Protein AF-V9G690-F1 (afdb_monomer)

Solvent-accessible surface area (backbone atoms only — not comparable to full-atom values): 21282 Å² total; per-residue (Å²): 128,79,76,73,78,71,58,70,64,73,34,73,32,79,40,90,46,87,90,52,81,93,61,78,45,61,29,63,68,53,56,45,51,53,54,49,56,53,41,72,75,41,82,72,34,39,44,33,20,41,19,31,40,76,81,37,61,56,68,65,47,48,54,55,48,40,57,51,31,55,74,73,72,39,55,68,49,74,48,58,42,72,83,31,41,42,58,43,71,58,52,50,62,77,44,36,81,24,45,50,91,50,61,64,52,33,21,40,49,85,86,66,55,72,71,74,52,37,40,94,57,37,46,62,56,48,36,56,54,49,54,57,46,44,75,72,38,40,36,37,34,36,26,36,59,57,17,66,80,44,46,76,60,89,55,68,32,39,34,39,29,39,46,47,55,63,59,37,51,56,39,29,75,71,27,45,33,36,88,65,53,59,72,33,91,50,58,56,43,31,49,24,41,27,67,15,40,44,48,55,31,52,50,50,49,50,51,51,53,47,64,69,38,28,78,48,86,79,76,42,37,32,40,28,32,34,80,42,75,86,54,30,33,35,33,38,26,32,57,48,46,53,51,40,51,56,46,46,76,49,93,76,51,53,27,45,50,72,40,65,48,98,25,17,3,47,56,55,30,64,62,52,68,45,69,82,86,50,94,33,21,20,37,40,40,38,52,38,41,89,58,24,32,31,33,40,33,41,84,92,48,71,46,61,43,53,36,48,58,43,26,66,71,31,25,54,72,69,56,32,67,73,46,26,76,74,45,50,49,56,69,91,62,73,47,68,49,78,28,46,54,93,37,43,74,79,78,93,82,85,67,61,54,49,72,52,31,36,75,66,27,57,31,80,78,59,71,85,84,84,87,79,86,87,75,83,60,94,87,67,83,82,91,82,133

Foldseek 3Di:
DPPPPFPCLAFEQEFDPPVPPDFKDKFLVVVLVVVVVLCVVDQLAFEEEAAEDPPQVVVLSVVVSCVVCVVVVFDEAEDEQLVFFDALVVVCVVCVQALDPDQAAGAADDPDAPCNRGDPCQLVVVVVVVVVVSVVTGYYYYYYHCRCVSDNDHGQAYEYEYEAPVSVLVVVVVQQAAPNNGGHPRSNSRVSCCRRPVCSHRVVVVLVVLVVFLPDPPQRYKYWHRNPVRMIMMGGSVVVLVLLVSSLQDDFWWNKDWDDDQFAAAVCCVSNVNDPPRPHTFKTWTDPQNRTWGFYDYDHDTGTGRSLVSLSSCVCSNPNDVVCVVPNSHPQDTDMDGHNHVGHDDDDDDKDDQVCCCVPHVDNHTDDDDDDPPDDDPPDDDDDD

Sequence (385 aa):
MTKANAFQTHPINHVDFSHEPVFMNKGIRSLHSLIHSIYQQDQRGLFITLDGTHGADLDGLLTKLRQQCDQDGITLTCDSTSSHVKPEAELRAEMARYLTDNRAFGYKASDVHPLQYFRQDARQALRASALAAESNGGIHVLHGPGAYMLAHREPDLAFYADYSRENQQRRHAEHMGSFGFGVSHDKVETYKNCLFLEWPVWETYRRDWLSIHGNRSDQQAYYIDLNRSHEPIWLSASCLAAVLNKAAQQPFRVKPFFAPGIWGGQYLKELCELPEAWPNCAWSFEPIAPENTLLLHVQHVTLEVPFTLLMEASPLEILGRRNVELFGHYFPIRFDYLDTIQGGNLSLQVHPLQSYAESTFNEHMTQQESYYIMRNAPGAKVYLG

pLDDT: mean 94.06, std 7.09, range [34.25, 98.69]

Mean predicted aligned error: 4.41 Å

Structure (mmCIF, N/CA/C/O backbone):
data_AF-V9G690-F1
#
_entry.id   AF-V9G690-F1
#
loop_
_atom_site.group_PDB
_atom_site.id
_atom_site.type_symbol
_atom_site.label_atom_id
_atom_site.label_alt_id
_atom_site.label_comp_id
_atom_site.label_asym_id
_atom_site.label_entity_id
_atom_site.label_seq_id
_atom_site.pdbx_PDB_ins_code
_atom_site.Cartn_x
_atom_site.Cartn_y
_atom_site.Cartn_z
_atom_site.occupancy
_atom_site.B_iso_or_equiv
_atom_site.auth_seq_id
_atom_site.auth_comp_id
_atom_site.auth_asym_id
_atom_site.auth_atom_id
_atom_site.pdbx_PDB_model_num
ATOM 1 N N . MET A 1 1 ? -13.690 -12.034 -38.153 1.00 39.88 1 MET A N 1
ATOM 2 C CA . MET A 1 1 ? -12.592 -12.093 -37.171 1.00 39.88 1 MET A CA 1
ATOM 3 C C . MET A 1 1 ? -13.179 -11.701 -35.833 1.00 39.88 1 MET A C 1
ATOM 5 O O . MET A 1 1 ? -13.570 -10.554 -35.671 1.00 39.88 1 MET A O 1
ATOM 9 N N . THR A 1 2 ? -13.352 -12.658 -34.926 1.00 34.25 2 THR A N 1
ATOM 10 C CA . THR A 1 2 ? -13.555 -12.378 -33.499 1.00 34.25 2 THR A CA 1
ATOM 11 C C . THR A 1 2 ? -12.448 -11.408 -33.091 1.00 34.25 2 THR A C 1
ATOM 13 O O . THR A 1 2 ? -11.287 -11.708 -33.376 1.00 34.25 2 THR A O 1
ATOM 16 N N . LYS A 1 3 ? -12.776 -10.229 -32.533 1.00 43.22 3 LYS A N 1
ATOM 17 C CA . LYS A 1 3 ? -11.761 -9.364 -31.907 1.00 43.22 3 LYS A CA 1
ATOM 18 C C . LYS A 1 3 ? -10.936 -10.292 -31.013 1.00 43.22 3 LYS A C 1
ATOM 20 O O . LYS A 1 3 ? -11.515 -10.931 -30.135 1.00 43.22 3 LYS A O 1
ATOM 25 N N . ALA A 1 4 ? -9.643 -10.449 -31.301 1.00 47.62 4 ALA A N 1
ATOM 26 C CA . ALA A 1 4 ? -8.736 -11.121 -30.382 1.00 47.62 4 ALA A CA 1
ATOM 27 C C . ALA A 1 4 ? -8.983 -10.496 -29.004 1.00 47.62 4 ALA A C 1
ATOM 29 O O . ALA A 1 4 ? -9.077 -9.270 -28.935 1.00 47.62 4 ALA A O 1
ATOM 30 N N . ASN A 1 5 ? -9.236 -11.336 -27.993 1.00 55.72 5 ASN A N 1
ATOM 31 C CA . ASN A 1 5 ? -9.692 -10.928 -26.662 1.00 55.72 5 ASN A CA 1
ATOM 32 C C . ASN A 1 5 ? -9.045 -9.601 -26.253 1.00 55.72 5 ASN A C 1
ATOM 34 O O . ASN A 1 5 ? -7.817 -9.515 -26.210 1.00 55.72 5 ASN A O 1
ATOM 38 N N . ALA A 1 6 ? -9.872 -8.576 -26.018 1.00 73.50 6 ALA A N 1
ATOM 39 C CA . ALA A 1 6 ? -9.402 -7.270 -25.576 1.00 73.50 6 ALA A CA 1
ATOM 40 C C . ALA A 1 6 ? -8.468 -7.455 -24.374 1.00 73.50 6 ALA A C 1
ATOM 42 O O . ALA A 1 6 ? -8.729 -8.300 -23.509 1.00 73.50 6 ALA A O 1
ATOM 43 N N . PHE A 1 7 ? -7.361 -6.713 -24.344 1.00 83.50 7 PHE A N 1
ATOM 44 C CA . PHE A 1 7 ? -6.416 -6.795 -23.241 1.00 83.50 7 PHE A CA 1
ATOM 45 C C . PHE A 1 7 ? -7.161 -6.555 -21.918 1.00 83.50 7 PHE A C 1
ATOM 47 O O . PHE A 1 7 ? -7.807 -5.526 -21.726 1.00 83.50 7 PHE A O 1
ATOM 54 N N . GLN A 1 8 ? -7.093 -7.516 -20.996 1.00 87.50 8 GLN A N 1
ATOM 55 C CA . GLN A 1 8 ? -7.787 -7.399 -19.718 1.00 87.50 8 GLN A CA 1
ATOM 56 C C . GLN A 1 8 ? -6.978 -6.527 -18.751 1.00 87.50 8 GLN A C 1
ATOM 58 O O . GLN A 1 8 ? -6.065 -7.013 -18.088 1.00 87.50 8 GLN A O 1
ATOM 63 N N . THR A 1 9 ? -7.338 -5.244 -18.667 1.00 88.56 9 THR A N 1
ATOM 64 C CA . THR A 1 9 ? -6.740 -4.252 -17.750 1.00 88.56 9 THR A CA 1
ATOM 65 C C . THR A 1 9 ? -7.122 -4.476 -16.285 1.00 88.56 9 THR A C 1
ATOM 67 O O . THR A 1 9 ? -6.427 -4.016 -15.390 1.00 88.56 9 THR A O 1
ATOM 70 N N . HIS A 1 10 ? -8.205 -5.218 -16.036 1.00 93.12 10 HIS A N 1
ATOM 71 C CA . HIS A 1 10 ? -8.698 -5.561 -14.700 1.00 93.12 10 HIS A CA 1
ATOM 72 C C . HIS A 1 10 ? -8.908 -7.082 -14.598 1.00 93.12 10 HIS A C 1
ATOM 74 O O . HIS A 1 10 ? -10.038 -7.574 -14.685 1.00 93.12 10 HIS A O 1
ATOM 80 N N . PRO A 1 11 ? -7.820 -7.868 -14.517 1.00 95.19 11 PRO A N 1
ATOM 81 C CA . PRO A 1 11 ? -7.899 -9.312 -14.367 1.00 95.19 11 PRO A CA 1
ATOM 82 C C . PRO A 1 11 ? -8.540 -9.689 -13.036 1.00 95.19 11 PRO A C 1
ATOM 84 O O . PRO A 1 11 ? -8.033 -9.326 -11.981 1.00 95.19 11 PRO A O 1
ATOM 87 N N . ILE A 1 12 ? -9.663 -10.406 -13.099 1.00 97.44 12 ILE A N 1
ATOM 88 C CA . ILE A 1 12 ? -10.395 -10.871 -11.920 1.00 97.44 12 ILE A CA 1
ATOM 89 C C . ILE A 1 12 ? -9.988 -12.308 -11.611 1.00 97.44 12 ILE A C 1
ATOM 91 O O . ILE A 1 12 ? -10.169 -13.203 -12.435 1.00 97.44 12 ILE A O 1
ATOM 95 N N . ASN A 1 13 ? -9.473 -12.526 -10.406 1.00 98.00 13 ASN A N 1
ATOM 96 C CA . ASN A 1 13 ? -9.098 -13.839 -9.901 1.00 98.00 13 ASN A CA 1
ATOM 97 C C . ASN A 1 13 ? -10.246 -14.369 -9.040 1.00 98.00 13 ASN A C 1
ATOM 99 O O . ASN A 1 13 ? -10.491 -13.861 -7.947 1.00 98.00 13 ASN A O 1
ATOM 103 N N . HIS A 1 14 ? -10.979 -15.361 -9.537 1.00 98.06 14 HIS A N 1
ATOM 104 C CA . HIS A 1 14 ? -12.082 -15.967 -8.793 1.00 98.06 14 HIS A CA 1
ATOM 105 C C . HIS A 1 14 ? -11.532 -16.922 -7.737 1.00 98.06 14 HIS A C 1
ATOM 107 O O . HIS A 1 14 ? -10.829 -17.864 -8.087 1.00 98.06 14 HIS A O 1
ATOM 113 N N . VAL A 1 15 ? -11.855 -16.694 -6.464 1.00 98.12 15 VAL A N 1
ATOM 114 C CA . VAL A 1 15 ? -11.452 -17.573 -5.361 1.00 98.12 15 VAL A CA 1
ATOM 115 C C . VAL A 1 15 ? -12.709 -18.206 -4.774 1.00 98.12 15 VAL A C 1
ATOM 117 O O . VAL A 1 15 ? -13.582 -17.516 -4.245 1.00 98.12 15 VAL A O 1
ATOM 120 N N . ASP A 1 16 ? -12.832 -19.525 -4.915 1.00 97.12 16 ASP A N 1
ATOM 121 C CA . ASP A 1 16 ? -14.068 -20.232 -4.580 1.00 97.12 16 ASP A CA 1
ATOM 122 C C . ASP A 1 16 ? -14.290 -20.312 -3.062 1.00 97.12 16 ASP A C 1
ATOM 124 O O . ASP A 1 16 ? -13.566 -20.998 -2.352 1.00 97.12 16 ASP A O 1
ATOM 128 N N . PHE A 1 17 ? -15.320 -19.640 -2.561 1.00 97.19 17 PHE A N 1
ATOM 129 C CA . PHE A 1 17 ? -15.815 -19.751 -1.183 1.00 97.19 17 PHE A CA 1
ATOM 130 C C . PHE A 1 17 ? -17.327 -20.036 -1.177 1.00 97.19 17 PHE A C 1
ATOM 132 O O . PHE A 1 17 ? -18.046 -19.621 -0.272 1.00 97.19 17 PHE A O 1
ATOM 139 N N . SER A 1 18 ? -17.831 -20.712 -2.217 1.00 92.00 18 SER A N 1
ATOM 140 C CA . SER A 1 18 ? -19.269 -20.930 -2.444 1.00 92.00 18 SER A CA 1
ATOM 141 C C . SER A 1 18 ? -19.960 -21.796 -1.384 1.00 92.00 18 SER A C 1
ATOM 143 O O . SER A 1 18 ? -21.177 -21.714 -1.227 1.00 92.00 18 SER A O 1
ATOM 145 N N . HIS A 1 19 ? -19.195 -22.599 -0.642 1.00 93.44 19 HIS A N 1
ATOM 146 C CA . HIS A 1 19 ? -19.696 -23.463 0.430 1.00 93.44 19 HIS A CA 1
ATOM 147 C C . HIS A 1 19 ? -19.546 -22.866 1.837 1.00 93.44 19 HIS A C 1
ATOM 149 O O . HIS A 1 19 ? -19.996 -23.480 2.802 1.00 93.44 19 HIS A O 1
ATOM 155 N N . GLU A 1 20 ? -18.941 -21.683 1.959 1.00 93.44 20 GLU A N 1
ATOM 156 C CA . GLU A 1 20 ? -18.718 -21.012 3.242 1.00 93.44 20 GLU A CA 1
ATOM 157 C C . GLU A 1 20 ? -19.800 -19.949 3.509 1.00 93.44 20 GLU A C 1
ATOM 159 O O . GLU A 1 20 ? -20.316 -19.344 2.560 1.00 93.44 20 GLU A O 1
ATOM 164 N N . PRO A 1 21 ? -20.140 -19.664 4.782 1.00 94.25 21 PRO A N 1
ATOM 165 C CA . PRO A 1 21 ? -21.008 -18.542 5.131 1.00 94.25 21 PRO A CA 1
ATOM 166 C C . PRO A 1 21 ? -20.498 -17.212 4.560 1.00 94.25 21 PRO A C 1
ATOM 168 O O . PRO A 1 21 ? -19.293 -17.003 4.410 1.00 94.25 21 PRO A O 1
ATOM 171 N N . VAL A 1 22 ? -21.407 -16.279 4.263 1.00 95.44 22 VAL A N 1
ATOM 172 C CA . VAL A 1 22 ? -21.021 -14.949 3.768 1.00 95.44 22 VAL A CA 1
ATOM 173 C C . VAL A 1 22 ? -20.217 -14.206 4.834 1.00 95.44 22 VAL A C 1
ATOM 175 O O . VAL A 1 22 ? -20.721 -13.964 5.928 1.00 95.44 22 VAL A O 1
ATOM 178 N N . PHE A 1 23 ? -18.981 -13.836 4.500 1.00 95.69 23 PHE A N 1
ATOM 179 C CA . PHE A 1 23 ? -18.067 -13.100 5.387 1.00 95.69 23 PHE A CA 1
ATOM 180 C C . PHE A 1 23 ? -17.518 -11.822 4.746 1.00 95.69 23 PHE A C 1
ATOM 182 O O . PHE A 1 23 ? -16.932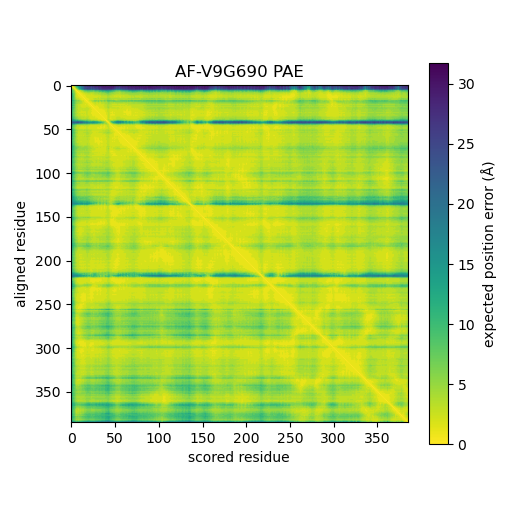 -10.982 5.429 1.00 95.69 23 PHE A O 1
ATOM 189 N N . MET A 1 24 ? -17.689 -11.673 3.432 1.00 96.69 24 MET A N 1
ATOM 190 C CA . MET A 1 24 ? -17.310 -10.463 2.723 1.00 96.69 24 MET A CA 1
ATOM 191 C C . MET A 1 24 ? -18.359 -9.378 2.931 1.00 96.69 24 MET A C 1
ATOM 193 O O . MET A 1 24 ? -19.548 -9.606 2.706 1.00 96.69 24 MET A O 1
ATOM 197 N N . ASN A 1 25 ? -17.910 -8.182 3.297 1.00 97.12 25 ASN A N 1
ATOM 198 C CA . ASN A 1 25 ? -18.775 -7.038 3.541 1.00 97.12 25 ASN A CA 1
ATOM 199 C C . ASN A 1 25 ? -18.380 -5.848 2.668 1.00 97.12 25 ASN A C 1
ATOM 201 O O . ASN A 1 25 ? -17.250 -5.736 2.188 1.00 97.12 25 ASN A O 1
ATOM 205 N N . LYS A 1 26 ? -19.344 -4.953 2.443 1.00 97.12 26 LYS A N 1
ATOM 206 C CA . LYS A 1 26 ? -19.216 -3.856 1.486 1.00 97.12 26 LYS A CA 1
ATOM 207 C C . LYS A 1 26 ? -19.938 -2.596 1.960 1.00 97.12 26 LYS A C 1
ATOM 209 O O . LYS A 1 26 ? -21.075 -2.659 2.432 1.00 97.12 26 LYS A O 1
ATOM 214 N N . GLY A 1 27 ? -19.292 -1.447 1.795 1.00 96.62 27 GLY A N 1
ATOM 215 C CA . GLY A 1 27 ? -19.831 -0.119 2.075 1.00 96.62 27 GLY A CA 1
ATOM 216 C C . GLY A 1 27 ? -19.766 0.310 3.546 1.00 96.62 27 GLY A C 1
ATOM 217 O O . GLY A 1 27 ? -19.664 -0.502 4.460 1.00 96.62 27 GLY A O 1
ATOM 218 N N . ILE A 1 28 ? -19.881 1.622 3.775 1.00 96.25 28 ILE A N 1
ATOM 219 C CA . ILE A 1 28 ? -19.832 2.217 5.124 1.00 96.25 28 ILE A CA 1
ATOM 220 C C . ILE A 1 28 ? -20.988 1.744 6.012 1.00 96.25 28 ILE A C 1
ATOM 222 O O . ILE A 1 28 ? -20.796 1.549 7.206 1.00 96.25 28 ILE A O 1
ATOM 226 N N . ARG A 1 29 ? -22.187 1.531 5.451 1.00 96.12 29 ARG A N 1
ATOM 227 C CA . ARG A 1 29 ? -23.353 1.101 6.240 1.00 96.12 29 ARG A CA 1
ATOM 228 C C . ARG A 1 29 ? -23.135 -0.252 6.911 1.00 96.12 29 ARG A C 1
ATOM 230 O O . ARG A 1 29 ? -23.469 -0.385 8.078 1.00 96.12 29 ARG A O 1
ATOM 237 N N . SER A 1 30 ? -22.553 -1.227 6.206 1.00 96.81 30 SER A N 1
ATOM 238 C CA . SER A 1 30 ? -22.269 -2.541 6.799 1.00 96.81 30 SER A CA 1
ATOM 239 C C . SER A 1 30 ? -21.211 -2.440 7.898 1.00 96.81 30 SER A C 1
ATOM 241 O O . SER A 1 30 ? -21.379 -3.037 8.958 1.00 96.81 30 SER A O 1
ATOM 243 N N . LEU A 1 31 ? -20.167 -1.631 7.682 1.00 96.50 31 LEU A N 1
ATOM 244 C CA . LEU A 1 31 ? -19.135 -1.364 8.685 1.00 96.50 31 LEU A CA 1
ATOM 245 C C . LEU A 1 31 ? -19.733 -0.720 9.945 1.00 96.50 31 LEU A C 1
ATOM 247 O O . LEU A 1 31 ? -19.451 -1.146 11.061 1.00 96.50 31 LEU A O 1
ATOM 251 N N . HIS A 1 32 ? -20.611 0.267 9.763 1.00 97.12 32 HIS A N 1
ATOM 252 C CA . HIS A 1 32 ? -21.347 0.883 10.859 1.00 97.12 32 HIS A CA 1
ATOM 253 C C . HIS A 1 32 ? -22.243 -0.125 11.587 1.00 97.12 32 HIS A C 1
ATOM 255 O O . HIS A 1 32 ? -22.237 -0.149 12.810 1.00 97.12 32 HIS A O 1
ATOM 261 N N . SER A 1 33 ? -22.963 -0.996 10.870 1.00 97.00 33 SER A N 1
ATOM 262 C CA . SER A 1 33 ? -23.797 -2.032 11.492 1.00 97.00 33 SER A CA 1
ATOM 263 C C . SER A 1 33 ? -22.993 -2.980 12.385 1.00 97.00 33 SER A C 1
ATOM 265 O O . SER A 1 33 ? -23.471 -3.320 13.466 1.00 97.00 33 SER A O 1
ATOM 267 N N . LEU A 1 34 ? -21.775 -3.365 11.981 1.00 96.00 34 LEU A N 1
ATOM 268 C CA . LEU A 1 34 ? -20.862 -4.134 12.834 1.00 96.00 34 LEU A CA 1
ATOM 269 C C . LEU A 1 34 ? -20.545 -3.359 14.117 1.00 96.00 34 LEU A C 1
ATOM 271 O O . LEU A 1 34 ? -20.812 -3.854 15.210 1.00 96.00 34 LEU A O 1
ATOM 275 N N . ILE A 1 35 ? -20.027 -2.136 13.982 1.00 95.75 35 ILE A N 1
ATOM 276 C CA . ILE A 1 35 ? -19.629 -1.289 15.115 1.00 95.75 35 ILE A CA 1
ATOM 277 C C . ILE A 1 35 ? -20.809 -1.061 16.071 1.00 95.75 35 ILE A C 1
ATOM 279 O O . ILE A 1 35 ? -20.684 -1.270 17.276 1.00 95.75 35 ILE A O 1
ATOM 283 N N . HIS A 1 36 ? -21.973 -0.706 15.525 1.00 95.12 36 HIS A N 1
ATOM 284 C CA . HIS A 1 36 ? -23.207 -0.501 16.272 1.00 95.12 36 HIS A CA 1
ATOM 285 C C . HIS A 1 36 ? -23.622 -1.771 17.025 1.00 95.12 36 HIS A C 1
ATOM 287 O O . HIS A 1 36 ? -23.968 -1.703 18.200 1.00 95.12 36 HIS A O 1
ATOM 293 N N . SER A 1 37 ? -23.556 -2.947 16.388 1.00 94.00 37 SER A N 1
ATOM 294 C CA . SER A 1 37 ? -23.940 -4.207 17.038 1.00 94.00 37 SER A CA 1
ATOM 295 C C . SER A 1 37 ? -23.085 -4.533 18.267 1.00 94.00 37 SER A C 1
ATOM 297 O O . SER A 1 37 ? -23.626 -4.995 19.270 1.00 94.00 37 SER A O 1
ATOM 299 N N . ILE A 1 38 ? -21.783 -4.239 18.214 1.00 92.75 38 ILE A N 1
ATOM 300 C CA . ILE A 1 38 ? -20.853 -4.455 19.328 1.00 92.75 38 ILE A CA 1
ATOM 301 C C . ILE A 1 38 ? -21.081 -3.406 20.417 1.00 92.75 38 ILE A C 1
ATOM 303 O O . ILE A 1 38 ? -21.186 -3.755 21.590 1.00 92.75 38 ILE A O 1
ATOM 307 N N . TYR A 1 39 ? -21.268 -2.140 20.034 1.00 92.06 39 TYR A N 1
ATOM 308 C CA . TYR A 1 39 ? -21.603 -1.070 20.975 1.00 92.06 39 TYR A CA 1
ATOM 309 C C . TYR A 1 39 ? -22.888 -1.368 21.770 1.00 92.06 39 TYR A C 1
ATOM 311 O O . TYR A 1 39 ? -22.942 -1.152 22.977 1.00 92.06 39 TYR A O 1
ATOM 319 N N . GLN A 1 40 ? -23.914 -1.936 21.126 1.00 89.62 40 GLN A N 1
ATOM 320 C CA . GLN A 1 40 ? -25.161 -2.299 21.809 1.00 89.62 40 GLN A CA 1
ATOM 321 C C . GLN A 1 40 ? -24.992 -3.428 22.839 1.00 89.62 40 GLN A C 1
ATOM 323 O O . GLN A 1 40 ? -25.747 -3.475 23.810 1.00 89.62 40 GLN A O 1
ATOM 328 N N . GLN A 1 41 ? -24.013 -4.318 22.651 1.00 87.00 41 GLN A N 1
ATOM 329 C CA . GLN A 1 41 ? -23.722 -5.412 23.584 1.00 87.00 41 GLN A CA 1
ATOM 330 C C . GLN A 1 41 ? -22.961 -4.936 24.828 1.00 87.00 41 GLN A C 1
ATOM 332 O O . GLN A 1 41 ? -23.135 -5.521 25.897 1.00 87.00 41 GLN A O 1
ATOM 337 N N . ASP A 1 42 ? -22.153 -3.877 24.708 1.00 73.38 42 ASP A N 1
ATOM 338 C CA . ASP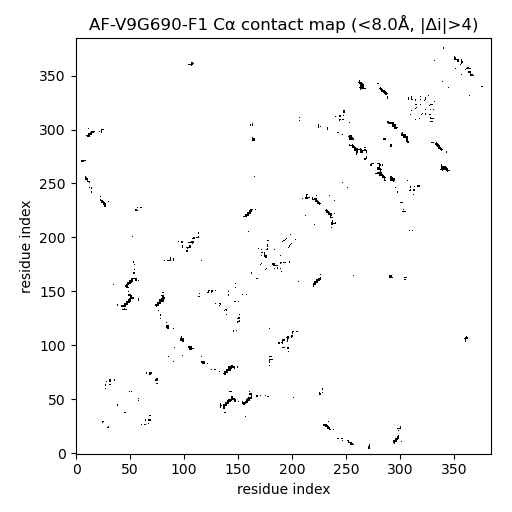 A 1 42 ? -21.325 -3.351 25.795 1.00 73.38 42 ASP A CA 1
ATOM 339 C C . ASP A 1 42 ? -21.436 -1.821 25.913 1.00 73.38 42 ASP A C 1
ATOM 341 O O . ASP A 1 42 ? -20.676 -1.050 25.330 1.00 73.38 42 ASP A O 1
ATOM 345 N N . GLN A 1 43 ? -22.392 -1.368 26.729 1.00 69.19 43 GLN A N 1
ATOM 346 C CA . GLN A 1 43 ? -22.703 0.053 26.959 1.00 69.19 43 GLN A CA 1
ATOM 347 C C . GLN A 1 43 ? -21.632 0.804 27.781 1.00 69.19 43 GLN A C 1
ATOM 349 O O . GLN A 1 43 ? -21.858 1.936 28.207 1.00 69.19 43 GLN A O 1
ATOM 354 N N . ARG A 1 44 ? -20.465 0.194 28.039 1.00 75.69 44 ARG A N 1
ATOM 355 C CA . ARG A 1 44 ? -19.335 0.812 28.763 1.00 75.69 44 ARG A CA 1
ATOM 356 C C . ARG A 1 44 ? -18.484 1.748 27.894 1.00 75.69 44 ARG A C 1
ATOM 358 O O . ARG A 1 44 ? -17.550 2.354 28.409 1.00 75.69 44 ARG A O 1
ATOM 365 N N . GLY A 1 45 ? -18.844 1.904 26.620 1.00 86.19 45 GLY A N 1
ATOM 366 C CA . GLY A 1 45 ? -18.078 2.644 25.622 1.00 86.19 45 GLY A CA 1
ATOM 367 C C . GLY A 1 45 ? -17.194 1.710 24.799 1.00 86.19 45 GLY A C 1
ATOM 368 O O . GLY A 1 45 ? -16.781 0.657 25.276 1.00 86.19 45 GLY A O 1
ATOM 369 N N . LEU A 1 46 ? -16.940 2.085 23.546 1.00 92.69 46 LEU A N 1
ATOM 370 C CA . LEU A 1 46 ? -16.226 1.259 22.576 1.00 92.69 46 LEU A CA 1
ATOM 371 C C . LEU A 1 46 ? -14.954 1.966 22.113 1.00 92.69 46 LEU A C 1
ATOM 373 O O . LEU A 1 46 ? -15.021 3.073 21.577 1.00 92.69 46 LEU A O 1
ATOM 377 N N . PHE A 1 47 ? -13.807 1.317 22.278 1.00 94.81 47 PHE A N 1
ATOM 378 C CA . PHE A 1 47 ? -12.523 1.789 21.781 1.00 94.81 47 PHE A CA 1
ATOM 379 C C . PHE A 1 47 ? -12.140 1.053 20.502 1.00 94.81 47 PHE A C 1
ATOM 381 O O . PHE A 1 47 ? -12.002 -0.171 20.472 1.00 94.81 47 PHE A O 1
ATOM 388 N N . ILE A 1 48 ? -11.939 1.822 19.439 1.00 97.12 48 ILE A N 1
ATOM 389 C CA . ILE A 1 48 ? -11.618 1.318 18.111 1.00 97.12 48 ILE A CA 1
ATOM 390 C C . ILE A 1 48 ? -10.258 1.855 17.683 1.00 97.12 48 ILE A C 1
ATOM 392 O O . ILE A 1 48 ? -9.952 3.033 17.868 1.00 97.12 48 ILE A O 1
ATOM 396 N N . THR A 1 49 ? -9.466 1.005 17.037 1.00 98.44 49 THR A N 1
ATOM 397 C CA . THR A 1 49 ? -8.313 1.461 16.249 1.00 98.44 49 THR A CA 1
ATOM 398 C C . THR A 1 49 ? -8.648 1.370 14.767 1.00 98.44 49 THR A C 1
ATOM 400 O O . THR A 1 49 ? -9.084 0.326 14.289 1.00 98.44 49 THR A O 1
ATOM 403 N N . LEU A 1 50 ? -8.471 2.474 14.044 1.00 98.62 50 LEU A N 1
ATOM 404 C CA . LEU A 1 50 ? -8.540 2.544 12.587 1.00 98.62 50 LEU A CA 1
ATOM 405 C C . LEU A 1 50 ? -7.137 2.844 12.056 1.00 98.62 50 LEU A C 1
ATOM 407 O O . LEU A 1 50 ? -6.782 3.988 11.767 1.00 98.62 50 LEU A O 1
ATOM 411 N N . ASP A 1 51 ? -6.327 1.795 11.996 1.00 98.44 51 ASP A N 1
ATOM 412 C CA . ASP A 1 51 ? -4.999 1.837 11.401 1.00 98.44 51 ASP A CA 1
ATOM 413 C C . ASP A 1 51 ? -5.098 1.860 9.874 1.00 98.44 51 ASP A C 1
ATOM 415 O O . ASP A 1 51 ? -6.163 1.637 9.287 1.00 98.44 51 ASP A O 1
ATOM 419 N N . GLY A 1 52 ? -3.979 2.100 9.207 1.00 97.00 52 GLY A N 1
ATOM 420 C CA . GLY A 1 52 ? -3.951 1.998 7.764 1.00 97.00 52 GLY A CA 1
ATOM 421 C C . GLY A 1 52 ? -2.671 2.477 7.121 1.00 97.00 52 GLY A C 1
ATOM 422 O O . GLY A 1 52 ? -1.781 3.057 7.743 1.00 97.00 52 GLY A O 1
ATOM 423 N N . THR A 1 53 ? -2.606 2.231 5.824 1.00 97.56 53 THR A N 1
ATOM 424 C CA . THR A 1 53 ? -1.523 2.700 4.971 1.00 97.56 53 THR A CA 1
ATOM 425 C C . THR A 1 53 ? -1.634 4.208 4.768 1.00 97.56 53 THR A C 1
ATOM 427 O O . THR A 1 53 ? -2.729 4.754 4.614 1.00 97.56 53 THR A O 1
ATOM 430 N N . HIS A 1 54 ? -0.496 4.905 4.750 1.00 97.06 54 HIS A N 1
ATOM 431 C CA . HIS A 1 54 ? -0.471 6.332 4.438 1.00 97.06 54 HIS A CA 1
ATOM 432 C C . HIS A 1 54 ? -1.116 6.604 3.071 1.00 97.06 54 HIS A C 1
ATOM 434 O O . HIS A 1 54 ? -0.984 5.835 2.119 1.00 97.06 54 HIS A O 1
ATOM 440 N N . GLY A 1 55 ? -1.883 7.688 2.990 1.00 95.62 55 GLY A N 1
ATOM 441 C CA . GLY A 1 55 ? -2.704 8.003 1.824 1.00 95.62 55 GLY A CA 1
ATOM 442 C C . GLY A 1 55 ? -4.063 7.297 1.761 1.00 95.62 55 GLY A C 1
ATOM 443 O O . GLY A 1 55 ? -4.873 7.682 0.924 1.00 95.62 55 GLY A O 1
ATOM 444 N N . ALA A 1 56 ? -4.382 6.347 2.642 1.00 96.75 56 ALA A N 1
ATOM 445 C CA . ALA A 1 56 ? -5.758 5.877 2.801 1.00 96.75 56 ALA A CA 1
ATOM 446 C C . ALA A 1 56 ? -6.671 7.036 3.275 1.00 96.75 56 ALA A C 1
ATOM 448 O O . ALA A 1 56 ? -6.293 7.818 4.148 1.00 96.75 56 ALA A O 1
ATOM 449 N N . ASP A 1 57 ? -7.879 7.170 2.713 1.00 96.06 57 ASP A N 1
ATOM 450 C CA . ASP A 1 57 ? -8.860 8.213 3.081 1.00 96.06 57 ASP A CA 1
ATOM 451 C C . ASP A 1 57 ? -9.572 7.923 4.419 1.00 96.06 57 ASP A C 1
ATOM 453 O O . ASP A 1 57 ? -10.788 7.708 4.469 1.00 96.06 57 ASP A O 1
ATOM 457 N N . LEU A 1 58 ? -8.806 7.862 5.511 1.00 97.31 58 LEU A N 1
ATOM 458 C CA . LEU A 1 58 ? -9.338 7.548 6.841 1.00 97.31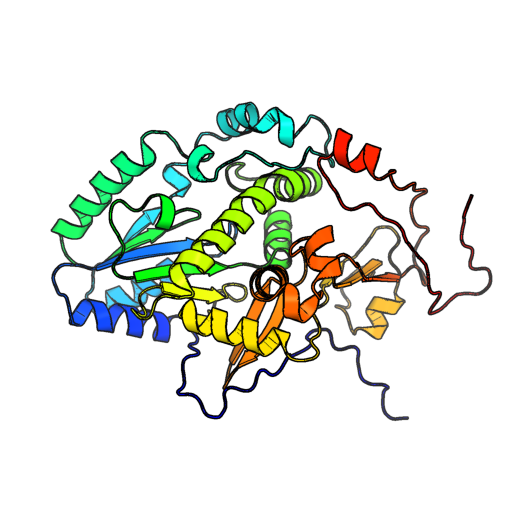 58 LEU A CA 1
ATOM 459 C C . LEU A 1 58 ? -10.274 8.647 7.350 1.00 97.31 58 LEU A C 1
ATOM 461 O O . LEU A 1 58 ? -11.323 8.341 7.912 1.00 97.31 58 LEU A O 1
ATOM 465 N N . ASP A 1 59 ? -9.945 9.914 7.094 1.00 95.50 59 ASP A N 1
ATOM 466 C CA . ASP A 1 59 ? -10.779 11.054 7.488 1.00 95.50 59 ASP A CA 1
ATOM 467 C C . ASP A 1 59 ? -12.137 11.032 6.771 1.00 95.50 59 ASP A C 1
ATOM 469 O O . ASP A 1 59 ? -13.186 11.241 7.395 1.00 95.50 59 ASP A O 1
ATOM 473 N N . GLY A 1 60 ? -12.150 10.721 5.468 1.00 96.19 60 GLY A N 1
ATOM 474 C CA . GLY A 1 60 ? -13.378 10.548 4.695 1.00 96.19 60 GLY A CA 1
ATOM 475 C C . GLY A 1 60 ? -14.222 9.366 5.178 1.00 96.19 60 GLY A C 1
ATOM 476 O O . GLY A 1 60 ? -15.450 9.480 5.259 1.00 96.19 60 GLY A O 1
ATOM 477 N N . LEU A 1 61 ? -13.590 8.247 5.549 1.00 96.94 61 LEU A N 1
ATOM 478 C CA . LEU A 1 61 ? -14.271 7.099 6.156 1.00 96.94 61 LEU A CA 1
ATOM 479 C C . LEU A 1 61 ? -14.892 7.467 7.515 1.00 96.94 61 LEU A C 1
ATOM 481 O O . LEU A 1 61 ? -16.084 7.232 7.725 1.00 96.94 61 LEU A O 1
ATOM 485 N N . LEU A 1 62 ? -14.122 8.098 8.405 1.00 97.00 62 LEU A N 1
ATOM 486 C CA . LEU A 1 62 ? -14.567 8.522 9.737 1.00 97.00 62 LEU A CA 1
ATOM 487 C C . LEU A 1 62 ? -15.683 9.554 9.689 1.00 97.00 62 LEU A C 1
ATOM 489 O O . LEU A 1 62 ? -16.627 9.466 10.467 1.00 97.00 62 LEU A O 1
ATOM 493 N N . THR A 1 63 ? -15.617 10.506 8.759 1.00 97.38 63 THR A N 1
ATOM 494 C CA . THR A 1 63 ? -16.679 11.501 8.578 1.00 97.38 63 THR A CA 1
ATOM 495 C C . THR A 1 63 ? -18.016 10.823 8.281 1.00 97.38 63 THR A C 1
ATOM 497 O O . THR A 1 63 ? -19.035 11.172 8.875 1.00 97.38 63 THR A O 1
ATOM 500 N N . LYS A 1 64 ? -18.022 9.814 7.402 1.00 96.50 64 LYS A N 1
ATOM 501 C CA . LYS A 1 64 ? -19.242 9.068 7.057 1.00 96.50 64 LYS A CA 1
ATOM 502 C C . LYS A 1 64 ? -19.697 8.149 8.190 1.00 96.50 64 LYS A C 1
ATOM 504 O O . LYS A 1 64 ? -20.898 8.015 8.397 1.00 96.50 64 LYS A O 1
ATOM 509 N N . LEU A 1 65 ? -18.767 7.534 8.924 1.00 96.44 65 LEU A N 1
ATOM 510 C CA . LEU A 1 65 ? -19.098 6.742 10.112 1.00 96.44 65 LEU A CA 1
ATOM 511 C C . LEU A 1 65 ? -19.743 7.614 11.193 1.00 96.44 65 LEU A C 1
ATOM 513 O O . LEU A 1 65 ? -20.804 7.256 11.688 1.00 96.44 65 LEU A O 1
ATOM 517 N N . ARG A 1 66 ? -19.180 8.795 11.475 1.00 97.19 66 ARG A N 1
ATOM 518 C CA . ARG A 1 66 ? -19.754 9.766 12.416 1.00 97.19 66 ARG A CA 1
ATOM 519 C C . ARG A 1 66 ? -21.176 10.159 12.022 1.00 97.19 66 ARG A C 1
ATOM 521 O O . ARG A 1 66 ? -22.060 10.098 12.859 1.00 97.19 66 ARG A O 1
ATOM 528 N N . GLN A 1 67 ? -21.421 10.447 10.742 1.00 97.12 67 GLN A N 1
ATOM 529 C CA . GLN A 1 67 ? -22.774 10.744 10.249 1.00 97.12 67 GLN A CA 1
ATOM 530 C C . GLN A 1 67 ? -23.779 9.610 10.499 1.00 97.12 67 GLN A C 1
ATOM 532 O O . GLN A 1 67 ? -24.959 9.886 10.691 1.00 97.12 67 GLN A O 1
ATOM 537 N N . GLN A 1 68 ? -23.349 8.345 10.449 1.00 96.69 68 GLN A N 1
ATOM 538 C CA . GLN A 1 68 ? -24.212 7.209 10.783 1.00 96.69 68 GLN A CA 1
ATOM 539 C C . GLN A 1 68 ? -24.418 7.086 12.300 1.00 96.69 68 GLN A C 1
ATOM 541 O O . GLN A 1 68 ? -25.550 6.905 12.736 1.00 96.69 68 GLN A O 1
ATOM 546 N N . CYS A 1 69 ? -23.368 7.271 13.104 1.00 95.69 69 CYS A N 1
ATOM 547 C CA . CYS A 1 69 ? -23.477 7.245 14.563 1.00 95.69 69 CYS A CA 1
ATOM 548 C C . CYS A 1 69 ? -24.378 8.370 15.098 1.00 95.69 69 CYS A C 1
ATOM 550 O O . CYS A 1 69 ? -25.207 8.122 15.968 1.00 95.69 69 CYS A O 1
ATOM 552 N N . ASP A 1 70 ? -24.289 9.575 14.525 1.00 96.00 70 ASP A N 1
ATOM 553 C CA . ASP A 1 70 ? -25.137 10.718 14.882 1.00 96.00 70 ASP A CA 1
ATOM 554 C C . ASP A 1 70 ? -26.630 10.421 14.633 1.00 96.00 70 ASP A C 1
ATOM 556 O O . ASP A 1 70 ? -27.486 10.855 15.403 1.00 96.00 70 ASP A O 1
ATOM 560 N N . GLN A 1 71 ? -26.955 9.658 13.578 1.00 95.81 71 GLN A N 1
ATOM 561 C CA . GLN A 1 71 ? -28.331 9.231 13.275 1.00 95.81 71 GLN A CA 1
ATOM 562 C C . GLN A 1 71 ? -28.879 8.252 14.320 1.00 95.81 71 GLN A C 1
ATOM 564 O O . GLN A 1 71 ? -30.071 8.297 14.625 1.00 95.81 71 GLN A O 1
ATOM 569 N N . ASP A 1 72 ? -28.004 7.431 14.897 1.00 93.94 72 ASP A N 1
ATOM 570 C CA . ASP A 1 72 ? -28.336 6.458 15.940 1.00 93.94 72 ASP A CA 1
ATOM 571 C C . ASP A 1 72 ? -28.193 7.040 17.363 1.00 93.94 72 ASP A C 1
ATOM 573 O O . ASP A 1 72 ? -28.411 6.341 18.352 1.00 93.94 72 ASP A O 1
ATOM 577 N N . GLY A 1 73 ? -27.849 8.330 17.489 1.00 93.38 73 GLY A N 1
ATOM 578 C CA . GLY A 1 73 ? -27.666 9.005 18.777 1.00 93.38 73 GLY A CA 1
ATOM 579 C C . GLY A 1 73 ? -26.407 8.574 19.537 1.00 93.38 73 GLY A C 1
ATOM 580 O O . GLY A 1 73 ? -26.355 8.716 20.759 1.00 93.38 73 GLY A O 1
ATOM 581 N N . ILE A 1 74 ? -25.401 8.044 18.837 1.00 93.00 74 ILE A N 1
ATOM 582 C CA . ILE A 1 74 ? -24.139 7.572 19.413 1.00 93.00 74 ILE A CA 1
ATOM 583 C C . ILE A 1 74 ? -23.051 8.617 19.184 1.00 93.00 74 ILE A C 1
ATOM 585 O O . ILE A 1 74 ? -22.684 8.921 18.052 1.00 93.00 74 ILE A O 1
ATOM 589 N N . THR A 1 75 ? -22.469 9.121 20.269 1.00 94.06 75 THR A N 1
ATOM 590 C CA . THR A 1 75 ? -21.325 10.033 20.192 1.00 94.06 75 THR A CA 1
ATOM 591 C C . THR A 1 75 ? -20.091 9.298 19.668 1.00 94.06 75 THR A C 1
ATOM 593 O O . THR A 1 75 ? -19.630 8.347 20.301 1.00 94.06 75 THR A O 1
ATOM 596 N N . LEU A 1 76 ? -19.520 9.767 18.552 1.00 95.38 76 LEU A N 1
ATOM 597 C CA . LEU A 1 76 ? -18.237 9.294 18.022 1.00 95.38 76 LEU A CA 1
ATOM 598 C C . LEU A 1 76 ? -17.162 10.379 18.152 1.00 95.38 76 LEU A C 1
ATOM 600 O O . LEU A 1 76 ? -17.186 11.399 17.454 1.00 95.38 76 LEU A O 1
ATOM 604 N N . THR A 1 77 ? -16.176 10.117 19.006 1.00 95.50 77 THR A N 1
ATOM 605 C CA . THR A 1 77 ? -14.960 10.929 19.165 1.00 95.50 77 THR A CA 1
ATOM 606 C C . THR A 1 77 ? -13.771 10.251 18.493 1.00 95.50 77 THR A C 1
ATOM 608 O O . THR A 1 77 ? -13.785 9.039 18.272 1.00 95.50 77 THR A O 1
ATOM 611 N N . CYS A 1 78 ? -12.739 11.015 18.141 1.00 96.38 78 CYS A N 1
ATOM 612 C CA . CYS A 1 78 ? -11.545 10.441 17.536 1.00 96.38 78 CYS A CA 1
ATOM 613 C C . CYS A 1 78 ? -10.276 11.241 17.833 1.00 96.38 78 CYS A C 1
ATOM 615 O O . CYS A 1 78 ? -10.339 12.462 17.966 1.00 96.38 78 CYS A O 1
ATOM 617 N N . ASP A 1 79 ? -9.144 10.541 17.856 1.00 96.94 79 ASP A N 1
ATOM 618 C CA . ASP A 1 79 ? -7.794 11.106 17.895 1.00 96.94 79 ASP A CA 1
ATOM 619 C C . ASP A 1 79 ? -6.989 10.620 16.690 1.00 96.94 79 ASP A C 1
ATOM 621 O O . ASP A 1 79 ? -7.083 9.454 16.300 1.00 96.94 79 ASP A O 1
ATOM 625 N N . SER A 1 80 ? -6.162 11.501 16.124 1.00 97.25 80 SER A N 1
ATOM 626 C CA . SER A 1 80 ? -5.302 11.174 14.985 1.00 97.25 80 SER A CA 1
ATOM 627 C C . SER A 1 80 ? -3.865 10.905 15.427 1.00 97.25 80 SER A C 1
ATOM 629 O O . SER A 1 80 ? -3.251 11.727 16.114 1.00 97.25 80 SER A O 1
ATOM 631 N N . THR A 1 81 ? -3.263 9.814 14.947 1.00 98.00 81 THR A N 1
ATOM 632 C CA . THR A 1 81 ? -1.831 9.547 15.157 1.00 98.00 81 THR A CA 1
ATOM 633 C C . THR A 1 81 ? -0.945 10.605 14.496 1.00 98.00 81 THR A C 1
ATOM 635 O O . THR A 1 81 ? 0.156 10.869 14.984 1.00 98.00 81 THR A O 1
ATOM 638 N N . SER A 1 82 ? -1.428 11.280 13.443 1.00 95.62 82 SER A N 1
ATOM 639 C CA . SER A 1 82 ? -0.672 12.320 12.731 1.00 95.62 82 SER A CA 1
ATOM 640 C C . SER A 1 82 ? -0.299 13.509 13.624 1.00 95.62 82 SER A C 1
ATOM 642 O O . SER A 1 82 ? 0.773 14.086 13.457 1.00 95.62 82 SER A O 1
ATOM 644 N N . SER A 1 83 ? -1.113 13.826 14.638 1.00 96.12 83 SER A N 1
ATOM 645 C CA . SER A 1 83 ? -0.837 14.889 15.620 1.00 96.12 83 SER A CA 1
ATOM 646 C C . SER A 1 83 ? 0.333 14.570 16.567 1.00 96.12 83 SER A C 1
ATOM 648 O O . SER A 1 83 ? 0.820 15.448 17.292 1.00 96.12 83 SER A O 1
ATOM 650 N N . HIS A 1 84 ? 0.800 13.321 16.554 1.00 97.69 84 HIS A N 1
ATOM 651 C CA . HIS A 1 84 ? 1.886 12.810 17.388 1.00 97.69 84 HIS A CA 1
ATOM 652 C C . HIS A 1 84 ? 3.129 12.404 16.589 1.00 97.69 84 HIS A C 1
ATOM 654 O O . HIS A 1 84 ? 4.109 11.952 17.184 1.00 97.69 84 HIS A O 1
ATOM 660 N N . VAL A 1 85 ? 3.113 12.573 15.265 1.00 98.25 85 VAL A N 1
ATOM 661 C CA . VAL A 1 85 ? 4.297 12.396 14.417 1.00 98.25 85 VAL A CA 1
ATOM 662 C C . VAL A 1 85 ? 5.325 13.476 14.769 1.00 98.25 85 VAL A C 1
ATOM 664 O O . VAL A 1 85 ? 4.971 14.610 15.114 1.00 98.25 85 VAL A O 1
ATOM 667 N N . LYS A 1 86 ? 6.610 13.117 14.751 1.00 98.50 86 LYS A N 1
ATOM 668 C CA . LYS A 1 86 ? 7.703 14.073 14.963 1.00 98.50 86 LYS A CA 1
ATOM 669 C C . LYS A 1 86 ? 7.695 15.154 13.874 1.00 98.50 86 LYS A C 1
ATOM 671 O O . LYS A 1 86 ? 7.246 14.895 12.758 1.00 98.50 86 LYS A O 1
ATOM 676 N N . PRO A 1 87 ? 8.221 16.357 14.154 1.00 97.88 87 PRO A N 1
ATOM 677 C CA . PRO A 1 87 ? 8.422 17.362 13.119 1.00 97.88 87 PRO A CA 1
ATOM 678 C C . PRO A 1 87 ? 9.239 16.807 11.943 1.00 97.88 87 PRO A C 1
ATOM 680 O O . PRO A 1 87 ? 10.226 16.101 12.147 1.00 97.88 87 PRO A O 1
ATOM 683 N N . GLU A 1 88 ? 8.876 17.182 10.714 1.00 97.19 88 GLU A N 1
ATOM 684 C CA . GLU A 1 88 ? 9.544 16.707 9.491 1.00 97.19 88 GLU A CA 1
ATOM 685 C C . GLU A 1 88 ? 11.069 16.893 9.539 1.00 97.19 88 GLU A C 1
ATOM 687 O O . GLU A 1 88 ? 11.814 15.995 9.155 1.00 97.19 88 GLU A O 1
ATOM 692 N N . ALA A 1 89 ? 11.549 18.033 10.046 1.00 97.31 89 ALA A N 1
ATOM 693 C CA . ALA A 1 89 ? 12.980 18.316 10.153 1.00 97.31 89 ALA A CA 1
ATOM 694 C C . ALA A 1 89 ? 13.722 17.316 11.060 1.00 97.31 89 ALA A C 1
ATOM 696 O O . ALA A 1 89 ? 14.851 16.935 10.755 1.00 97.31 89 ALA A O 1
ATOM 697 N N . GLU A 1 90 ? 13.085 16.870 12.146 1.00 98.25 90 GLU A N 1
ATOM 698 C CA . GLU A 1 90 ? 13.637 15.861 13.054 1.00 98.25 90 GLU A CA 1
ATOM 699 C C . GLU A 1 90 ? 13.683 14.495 12.363 1.00 98.25 90 GLU A C 1
ATOM 701 O O . GLU A 1 90 ? 14.735 13.861 12.329 1.00 98.25 90 GLU A O 1
ATOM 706 N N . LEU A 1 91 ? 12.588 14.086 11.709 1.00 98.00 91 LEU A N 1
ATOM 707 C CA . LEU A 1 91 ? 12.545 12.829 10.957 1.00 98.00 91 LEU A CA 1
ATOM 708 C C . LEU A 1 91 ? 13.570 12.799 9.823 1.00 98.00 91 LEU A C 1
ATOM 710 O O . LEU A 1 91 ? 14.266 11.804 9.649 1.00 98.00 91 LEU A O 1
ATOM 714 N N . ARG A 1 92 ? 13.713 13.886 9.059 1.00 96.75 92 ARG A N 1
ATOM 715 C CA . ARG A 1 92 ? 14.721 13.969 7.993 1.00 96.75 92 ARG A CA 1
ATOM 716 C C . ARG A 1 92 ? 16.140 13.864 8.540 1.00 96.75 92 ARG A C 1
ATOM 718 O O . ARG A 1 92 ? 16.966 13.218 7.904 1.00 96.75 92 ARG A O 1
ATOM 725 N N . ALA A 1 93 ? 16.419 14.462 9.698 1.00 97.75 93 ALA A N 1
ATOM 726 C CA . ALA A 1 93 ? 17.724 14.352 10.342 1.00 97.75 93 ALA A CA 1
ATOM 727 C C . ALA A 1 93 ? 18.001 12.918 10.826 1.00 97.75 93 ALA A C 1
ATOM 729 O O . ALA A 1 93 ? 19.073 12.379 10.555 1.00 97.75 93 ALA A O 1
ATOM 730 N N . GLU A 1 94 ? 17.032 12.274 11.482 1.00 97.69 94 GLU A N 1
ATOM 731 C CA . GLU A 1 94 ? 17.160 10.891 11.967 1.00 97.69 94 GLU A CA 1
ATOM 732 C C . GLU A 1 94 ? 17.290 9.873 10.824 1.00 97.69 94 GLU A C 1
ATOM 734 O O . GLU A 1 94 ? 18.068 8.921 10.908 1.00 97.69 94 GLU A O 1
ATOM 739 N N . MET A 1 95 ? 16.559 10.094 9.730 1.00 97.62 95 MET A N 1
ATOM 740 C CA . MET A 1 95 ? 16.485 9.185 8.584 1.00 97.62 95 MET A CA 1
ATOM 741 C C . MET A 1 95 ? 17.447 9.570 7.450 1.00 97.62 95 MET A C 1
ATOM 743 O O . MET A 1 95 ? 17.407 8.966 6.376 1.00 97.62 95 MET A O 1
ATOM 747 N N . ALA A 1 96 ? 18.337 10.547 7.669 1.00 97.12 96 ALA A N 1
ATOM 748 C CA . ALA A 1 96 ? 19.200 11.128 6.635 1.00 97.12 96 ALA A CA 1
ATOM 749 C C . ALA A 1 96 ? 20.020 10.079 5.865 1.00 97.12 96 ALA A C 1
ATOM 751 O O . ALA A 1 96 ? 20.172 10.186 4.648 1.00 97.12 96 ALA A O 1
ATOM 752 N N . ARG A 1 97 ? 20.489 9.026 6.553 1.00 96.25 97 ARG A N 1
ATOM 753 C CA . ARG A 1 97 ? 21.247 7.921 5.935 1.00 96.25 97 ARG A CA 1
ATOM 754 C C . ARG A 1 97 ? 20.462 7.141 4.875 1.00 96.25 97 ARG A C 1
ATOM 756 O O . ARG A 1 97 ? 21.077 6.557 3.994 1.00 96.25 97 ARG A O 1
ATOM 763 N N . TYR A 1 98 ? 19.132 7.134 4.958 1.00 97.75 98 TYR A N 1
ATOM 764 C CA . TYR A 1 98 ? 18.247 6.425 4.031 1.00 97.75 98 TYR A CA 1
ATOM 765 C C . TYR A 1 98 ? 17.765 7.318 2.894 1.00 97.75 98 TYR A C 1
ATOM 767 O O . TYR A 1 98 ? 17.645 6.870 1.757 1.00 97.75 98 TYR A O 1
ATOM 775 N N . LEU A 1 99 ? 17.531 8.597 3.189 1.00 96.12 99 LEU A N 1
ATOM 776 C CA . LEU A 1 99 ? 17.072 9.570 2.200 1.00 96.12 99 LEU A CA 1
ATOM 777 C C . LEU A 1 99 ? 18.193 9.988 1.246 1.00 96.12 99 LEU A C 1
ATOM 779 O O . LEU A 1 99 ? 17.936 10.151 0.054 1.00 96.12 99 LEU A O 1
ATOM 783 N N . THR A 1 100 ? 19.420 10.122 1.763 1.00 95.69 100 THR A N 1
ATOM 784 C CA . THR A 1 100 ? 20.598 10.652 1.054 1.00 95.69 100 THR A CA 1
ATOM 785 C C . THR A 1 100 ? 20.370 12.052 0.455 1.00 95.69 100 THR A C 1
ATOM 787 O O . THR A 1 100 ? 19.288 12.633 0.563 1.00 95.69 100 THR A O 1
ATOM 790 N N . ASP A 1 101 ? 21.400 12.629 -0.162 1.00 93.56 101 ASP A N 1
ATOM 791 C CA . ASP A 1 101 ? 21.327 13.898 -0.897 1.00 93.56 101 ASP A CA 1
ATOM 792 C C . ASP A 1 101 ? 20.900 13.720 -2.366 1.00 93.56 101 ASP A C 1
ATOM 794 O O . ASP A 1 101 ? 20.592 14.695 -3.057 1.00 93.56 101 ASP A O 1
ATOM 798 N N . ASN A 1 102 ? 20.840 12.479 -2.859 1.00 95.94 102 ASN A N 1
ATOM 799 C CA . ASN A 1 102 ? 20.420 12.195 -4.219 1.00 95.94 102 ASN A CA 1
ATOM 800 C C . ASN A 1 102 ? 18.899 12.357 -4.361 1.00 95.94 102 ASN A C 1
ATOM 802 O O . ASN A 1 102 ? 18.110 11.912 -3.527 1.00 95.94 102 ASN A O 1
ATOM 806 N N . ARG A 1 103 ? 18.461 12.977 -5.459 1.00 95.31 103 ARG A N 1
ATOM 807 C CA . ARG A 1 103 ? 17.037 13.223 -5.728 1.00 95.31 103 ARG A CA 1
ATOM 808 C C . ARG A 1 103 ? 16.223 11.938 -5.930 1.00 95.31 103 ARG A C 1
ATOM 810 O O . ARG A 1 103 ? 15.058 11.908 -5.555 1.00 95.31 103 ARG A O 1
ATOM 817 N N . ALA A 1 104 ? 16.809 10.903 -6.532 1.00 95.12 104 ALA A N 1
ATOM 818 C CA . ALA A 1 104 ? 16.101 9.694 -6.968 1.00 95.12 104 ALA A CA 1
ATOM 819 C C . ALA A 1 104 ? 16.512 8.418 -6.217 1.00 95.12 104 ALA A C 1
ATOM 821 O O . ALA A 1 104 ? 15.731 7.471 -6.163 1.00 95.12 104 ALA A O 1
ATOM 822 N N . PHE A 1 105 ? 17.714 8.384 -5.641 1.00 95.88 105 PHE A N 1
ATOM 823 C CA . PHE A 1 105 ? 18.257 7.196 -4.984 1.00 95.88 105 PHE A CA 1
ATOM 824 C C . PHE A 1 105 ? 18.425 7.408 -3.488 1.00 95.88 105 PHE A C 1
ATOM 826 O O . PHE A 1 105 ? 18.813 8.486 -3.059 1.00 95.88 105 PHE A O 1
ATOM 833 N N . GLY A 1 106 ? 18.135 6.371 -2.712 1.00 96.94 106 GLY A N 1
ATOM 834 C CA . GLY A 1 106 ? 18.361 6.316 -1.276 1.00 96.94 106 GLY A CA 1
ATOM 835 C C . GLY A 1 106 ? 19.094 5.036 -0.888 1.00 96.94 106 GLY A C 1
ATOM 836 O O . GLY A 1 106 ? 19.576 4.294 -1.742 1.00 96.94 106 GLY A O 1
ATOM 837 N N . TYR A 1 107 ? 19.141 4.757 0.407 1.00 97.81 107 TYR A N 1
ATOM 838 C CA . TYR A 1 107 ? 19.582 3.476 0.954 1.00 97.81 107 TYR A CA 1
ATOM 839 C C . TYR A 1 107 ? 18.371 2.816 1.609 1.00 97.81 107 TYR A C 1
ATOM 841 O O . TYR A 1 107 ? 17.665 3.476 2.368 1.00 97.81 107 TYR A O 1
ATOM 849 N N . LYS A 1 108 ? 18.064 1.553 1.298 1.00 97.62 108 LYS A N 1
ATOM 850 C CA . LYS A 1 108 ? 16.828 0.920 1.779 1.00 97.62 108 LYS A CA 1
ATOM 851 C C . LYS A 1 108 ? 16.897 0.726 3.292 1.00 97.62 108 LYS A C 1
ATOM 853 O O . LYS A 1 108 ? 17.864 0.167 3.808 1.00 97.62 108 LYS A O 1
ATOM 858 N N . ALA A 1 109 ? 15.874 1.187 3.999 1.00 97.81 109 ALA A N 1
ATOM 859 C CA . ALA A 1 109 ? 15.775 1.084 5.443 1.00 97.81 109 ALA A CA 1
ATOM 860 C C . ALA A 1 109 ? 15.681 -0.380 5.884 1.00 97.81 109 ALA A C 1
ATOM 862 O O . ALA A 1 109 ? 14.886 -1.152 5.350 1.00 97.81 109 ALA A O 1
ATOM 863 N N . SER A 1 110 ? 16.494 -0.748 6.875 1.00 94.62 110 SER A N 1
ATOM 864 C CA . SER A 1 110 ? 16.556 -2.115 7.415 1.00 94.62 110 SER A CA 1
ATOM 865 C C . SER A 1 110 ? 16.441 -2.194 8.938 1.00 94.62 110 SER A C 1
ATOM 867 O O . SER A 1 110 ? 16.230 -3.277 9.471 1.00 94.62 110 SER A O 1
ATOM 869 N N . ASP A 1 111 ? 16.592 -1.075 9.646 1.00 95.88 111 ASP A N 1
ATOM 870 C CA . ASP A 1 111 ? 16.563 -1.006 11.117 1.00 95.88 111 ASP A CA 1
ATOM 871 C C . ASP A 1 111 ? 15.658 0.130 11.642 1.00 95.88 111 ASP A C 1
ATOM 873 O O . ASP A 1 111 ? 15.751 0.531 12.804 1.00 95.88 111 ASP A O 1
ATOM 877 N N . VAL A 1 112 ? 14.805 0.675 10.769 1.00 97.56 112 VAL A N 1
ATOM 878 C CA . VAL A 1 112 ? 13.851 1.724 11.130 1.00 97.56 112 VAL A CA 1
ATOM 879 C C . VAL A 1 112 ? 12.572 1.071 11.622 1.00 97.56 112 VAL A C 1
ATOM 881 O O . VAL A 1 112 ? 11.978 0.236 10.939 1.00 97.56 112 VAL A O 1
ATOM 884 N N . HIS A 1 113 ? 12.128 1.472 12.807 1.00 96.38 113 HIS A N 1
ATOM 885 C CA . HIS A 1 113 ? 10.890 0.977 13.397 1.00 96.38 113 HIS A CA 1
ATOM 886 C C . HIS A 1 113 ? 9.778 2.024 13.273 1.00 96.38 113 HIS A C 1
ATOM 888 O O . HIS A 1 113 ? 10.052 3.205 13.495 1.00 96.38 113 HIS A O 1
ATOM 894 N N . PRO A 1 114 ? 8.511 1.631 13.032 1.00 97.56 114 PRO A N 1
ATOM 895 C CA . PRO A 1 114 ? 7.399 2.580 12.907 1.00 97.56 114 PRO A CA 1
ATOM 896 C C . PRO A 1 114 ? 7.275 3.538 14.100 1.00 97.56 114 PRO A C 1
ATOM 898 O O . PRO A 1 114 ? 6.960 4.711 13.933 1.00 97.56 114 PRO A O 1
ATOM 901 N N . LEU A 1 115 ? 7.597 3.074 15.315 1.00 97.19 115 LEU A N 1
ATOM 902 C CA . LEU A 1 115 ? 7.552 3.898 16.526 1.00 97.19 115 LEU A CA 1
ATOM 903 C C . LEU A 1 115 ? 8.505 5.107 16.477 1.00 97.19 115 LEU A C 1
ATOM 905 O O . LEU A 1 115 ? 8.227 6.113 17.124 1.00 97.19 115 LEU A O 1
ATOM 909 N N . GLN A 1 116 ? 9.591 5.046 15.697 1.00 97.69 116 GLN A N 1
ATOM 910 C CA . GLN A 1 116 ? 10.537 6.159 15.543 1.00 97.69 116 GLN A CA 1
ATOM 911 C C . GLN A 1 116 ? 9.920 7.373 14.837 1.00 97.69 116 GLN A C 1
ATOM 913 O O . GLN A 1 116 ? 10.430 8.478 15.004 1.00 97.69 116 GLN A O 1
ATOM 918 N N . TYR A 1 117 ? 8.809 7.200 14.109 1.00 98.50 117 TYR A N 1
ATOM 919 C CA . TYR A 1 117 ? 8.094 8.306 13.467 1.00 98.50 117 TYR A CA 1
ATOM 920 C C . TYR A 1 117 ? 7.364 9.212 14.466 1.00 98.50 117 TYR A C 1
ATOM 922 O O . TYR A 1 117 ? 7.028 10.348 14.135 1.00 98.50 117 TYR A O 1
ATOM 930 N N . PHE A 1 118 ? 7.107 8.735 15.686 1.00 98.56 118 PHE A N 1
ATOM 931 C CA . PHE A 1 118 ? 6.282 9.432 16.669 1.00 98.56 118 PHE A CA 1
ATOM 932 C C . PHE A 1 118 ? 7.112 10.037 17.794 1.00 98.56 118 PHE A C 1
ATOM 934 O O . PHE A 1 118 ? 8.194 9.557 18.141 1.00 98.56 118 PHE A O 1
ATOM 941 N N . ARG A 1 119 ? 6.584 11.107 18.395 1.00 98.19 119 ARG A N 1
ATOM 942 C CA . ARG A 1 119 ? 7.165 11.702 19.601 1.00 98.19 119 ARG A CA 1
ATOM 943 C C . ARG A 1 119 ? 7.155 10.692 20.750 1.00 98.19 119 ARG A C 1
ATOM 945 O O . ARG A 1 119 ? 6.251 9.865 20.861 1.00 98.19 119 ARG A O 1
ATOM 952 N N . GLN A 1 120 ? 8.133 10.794 21.649 1.00 95.88 120 GLN A N 1
ATOM 953 C CA . GLN A 1 120 ? 8.277 9.863 22.778 1.00 95.88 120 GLN A CA 1
ATOM 954 C C . GLN A 1 120 ? 7.055 9.853 23.716 1.00 95.88 120 GLN A C 1
ATOM 956 O O . GLN A 1 120 ? 6.752 8.826 24.321 1.00 95.88 120 GLN A O 1
ATOM 961 N N . ASP A 1 121 ? 6.330 10.971 23.808 1.00 96.50 121 ASP A N 1
ATOM 962 C CA . ASP A 1 121 ? 5.139 11.141 24.644 1.00 96.50 121 ASP A CA 1
ATOM 963 C C . ASP A 1 121 ? 3.833 10.669 23.977 1.00 96.50 121 ASP A C 1
ATOM 965 O O . ASP A 1 121 ? 2.786 10.676 24.625 1.00 96.50 121 ASP A O 1
ATOM 969 N N . ALA A 1 122 ? 3.868 10.227 22.711 1.00 97.12 122 ALA A N 1
ATOM 970 C CA . ALA A 1 122 ? 2.678 9.935 21.905 1.00 97.12 122 ALA A CA 1
ATOM 971 C C . ALA A 1 122 ? 1.684 8.992 22.603 1.00 97.12 122 ALA A C 1
ATOM 973 O O . ALA A 1 122 ? 0.509 9.324 22.747 1.00 97.12 122 ALA A O 1
ATOM 974 N N . ARG A 1 123 ? 2.158 7.846 23.110 1.00 96.06 123 ARG A N 1
ATOM 975 C CA . ARG A 1 123 ? 1.308 6.868 23.817 1.00 96.06 123 ARG A CA 1
ATOM 976 C C . ARG A 1 123 ? 0.695 7.434 25.097 1.00 96.06 123 ARG A C 1
ATOM 978 O O . ARG A 1 123 ? -0.448 7.123 25.421 1.00 96.06 123 ARG A O 1
ATOM 985 N N . GLN A 1 124 ? 1.446 8.249 25.838 1.00 94.88 124 GLN A N 1
ATOM 986 C CA . GLN A 1 124 ? 0.955 8.857 27.075 1.00 94.88 124 GLN A CA 1
ATOM 987 C C . GLN A 1 124 ? -0.126 9.902 26.780 1.00 94.88 124 GLN A C 1
ATOM 989 O O . GLN A 1 124 ? -1.158 9.912 27.450 1.00 94.88 124 GLN A O 1
ATOM 994 N N . ALA A 1 125 ? 0.096 10.745 25.771 1.00 94.56 125 ALA A N 1
ATOM 995 C CA . ALA A 1 125 ? -0.857 11.767 25.356 1.00 94.56 125 ALA A CA 1
ATOM 996 C C . ALA A 1 125 ? -2.164 11.147 24.829 1.00 94.56 125 ALA A C 1
ATOM 998 O O . ALA A 1 125 ? -3.244 11.521 25.284 1.00 94.56 125 ALA A O 1
ATOM 999 N N . LEU A 1 126 ? -2.066 10.134 23.960 1.00 95.38 126 LEU A N 1
ATOM 1000 C CA . LEU A 1 126 ? -3.224 9.404 23.428 1.00 95.38 126 LEU A CA 1
ATOM 1001 C C . LEU A 1 126 ? -4.001 8.667 24.523 1.00 95.38 126 LEU A C 1
ATOM 1003 O O . LEU A 1 126 ? -5.227 8.684 24.527 1.00 95.38 126 LEU A O 1
ATOM 1007 N N . ARG A 1 127 ? -3.309 8.075 25.505 1.00 93.44 127 ARG A N 1
ATOM 1008 C CA . ARG A 1 127 ? -3.964 7.451 26.664 1.00 93.44 127 ARG A CA 1
ATOM 1009 C C . ARG A 1 127 ? -4.806 8.450 27.457 1.00 93.44 127 ARG A C 1
ATOM 1011 O O . ARG A 1 127 ? -5.901 8.102 27.883 1.00 93.44 127 ARG A O 1
ATOM 1018 N N . ALA A 1 128 ? -4.297 9.658 27.695 1.00 89.06 128 ALA A N 1
ATOM 1019 C CA . ALA A 1 128 ? -5.030 10.669 28.454 1.00 89.06 128 ALA A CA 1
ATOM 1020 C C . ALA A 1 128 ? -6.317 11.100 27.731 1.00 89.06 128 ALA A C 1
ATOM 1022 O O . ALA A 1 128 ? -7.364 11.202 28.369 1.00 89.06 128 ALA A O 1
ATOM 1023 N N . SER A 1 129 ? -6.242 11.293 26.409 1.00 86.56 129 SER A N 1
ATOM 1024 C CA . SER A 1 129 ? -7.402 11.636 25.577 1.00 86.56 129 SER A CA 1
ATOM 1025 C C . SER A 1 129 ? -8.429 10.500 25.521 1.00 86.56 129 SER A C 1
ATOM 1027 O O . SER A 1 129 ? -9.610 10.716 25.799 1.00 86.56 129 SER A O 1
ATOM 1029 N N . ALA A 1 130 ? -7.972 9.265 25.293 1.00 87.69 130 ALA A N 1
ATOM 1030 C CA . ALA A 1 130 ? -8.844 8.097 25.221 1.00 87.69 130 ALA A CA 1
ATOM 1031 C C . ALA A 1 130 ? -9.595 7.841 26.536 1.00 87.69 130 ALA A C 1
ATOM 1033 O O . ALA A 1 130 ? -10.805 7.647 26.513 1.00 87.69 130 ALA A O 1
ATOM 1034 N N . LEU A 1 131 ? -8.923 7.925 27.692 1.00 87.69 131 LEU A N 1
ATOM 1035 C CA . LEU A 1 131 ? -9.581 7.762 28.997 1.00 87.69 131 LEU A CA 1
ATOM 1036 C C . LEU A 1 131 ? -10.640 8.843 29.258 1.00 87.69 131 LEU A C 1
ATOM 1038 O O . LEU A 1 131 ? -11.675 8.563 29.864 1.00 87.69 131 LEU A O 1
ATOM 1042 N N . ALA A 1 132 ? -10.401 10.076 28.802 1.00 84.00 132 ALA A N 1
ATOM 1043 C CA . ALA A 1 132 ? -11.393 11.141 28.897 1.00 84.00 132 ALA A CA 1
ATOM 1044 C C . ALA A 1 132 ? -12.607 10.855 27.996 1.00 84.00 132 ALA A C 1
ATOM 1046 O O . ALA A 1 132 ? -13.745 11.025 28.436 1.00 84.00 132 ALA A O 1
ATOM 1047 N N . ALA A 1 133 ? -12.382 10.372 26.771 1.00 83.56 133 ALA A N 1
ATOM 1048 C CA . ALA A 1 133 ? -13.448 9.987 25.851 1.00 83.56 133 ALA A CA 1
ATOM 1049 C C . ALA A 1 133 ? -14.276 8.801 26.376 1.00 83.56 133 ALA A C 1
ATOM 1051 O O . ALA A 1 133 ? -15.501 8.890 26.416 1.00 83.56 133 ALA A O 1
ATOM 1052 N N . GLU A 1 134 ? -13.625 7.738 26.857 1.00 80.69 134 GLU A N 1
ATOM 1053 C CA . GLU A 1 134 ? -14.284 6.554 27.428 1.00 80.69 134 GLU A CA 1
ATOM 1054 C C . GLU A 1 134 ? -15.154 6.912 28.642 1.00 80.69 134 GLU A C 1
ATOM 1056 O O . GLU A 1 134 ? -16.251 6.378 28.800 1.00 80.69 134 GLU A O 1
ATOM 1061 N N . SER A 1 135 ? -14.725 7.875 29.468 1.00 81.62 135 SER A N 1
ATOM 1062 C CA . SER A 1 135 ? -15.506 8.320 30.633 1.00 81.62 135 SER A CA 1
ATOM 1063 C C . SER A 1 135 ? -16.840 8.994 30.280 1.00 81.62 135 SER A C 1
ATOM 1065 O O . SER A 1 135 ? -17.749 9.013 31.110 1.00 81.62 135 SER A O 1
ATOM 1067 N N . ASN A 1 136 ? -16.986 9.495 29.049 1.00 80.31 136 ASN A N 1
ATOM 1068 C CA . ASN A 1 136 ? -18.222 10.100 28.550 1.00 80.31 136 ASN A CA 1
ATOM 1069 C C . ASN A 1 136 ? -19.159 9.086 27.863 1.00 80.31 136 ASN A C 1
ATOM 1071 O O . ASN A 1 136 ? -20.260 9.460 27.455 1.00 80.31 136 ASN A O 1
ATOM 1075 N N . GLY A 1 137 ? -18.741 7.820 27.736 1.00 85.19 137 GLY A N 1
ATOM 1076 C CA . GLY A 1 137 ? -19.434 6.813 26.934 1.00 85.19 137 GLY A CA 1
ATOM 1077 C C . GLY A 1 137 ? -19.356 7.084 25.423 1.00 85.19 137 GLY A C 1
ATOM 1078 O O . GLY A 1 137 ? -18.776 8.066 24.963 1.00 85.19 137 GLY A O 1
ATOM 1079 N N . GLY A 1 138 ? -19.955 6.194 24.629 1.00 91.81 138 GLY A N 1
ATOM 1080 C CA . GLY A 1 138 ? -19.953 6.292 23.161 1.00 91.81 138 GLY A CA 1
ATOM 1081 C C . GLY A 1 138 ? -18.795 5.540 22.504 1.00 91.81 138 GLY A C 1
ATOM 1082 O O . GLY A 1 138 ? -18.282 4.570 23.059 1.00 91.81 138 GLY A O 1
ATOM 1083 N N . ILE A 1 139 ? -18.417 5.960 21.299 1.00 94.44 139 ILE A N 1
ATOM 1084 C CA . ILE A 1 139 ? -17.349 5.348 20.504 1.00 94.44 139 ILE A CA 1
ATOM 1085 C C . ILE A 1 139 ? -16.154 6.302 20.469 1.00 94.44 139 ILE A C 1
ATOM 1087 O O . ILE A 1 139 ? -16.288 7.477 20.119 1.00 94.44 139 ILE A O 1
ATOM 1091 N N . HIS A 1 140 ? -14.972 5.789 20.790 1.00 95.81 140 HIS A N 1
ATOM 1092 C CA . HIS A 1 140 ? -13.708 6.493 20.635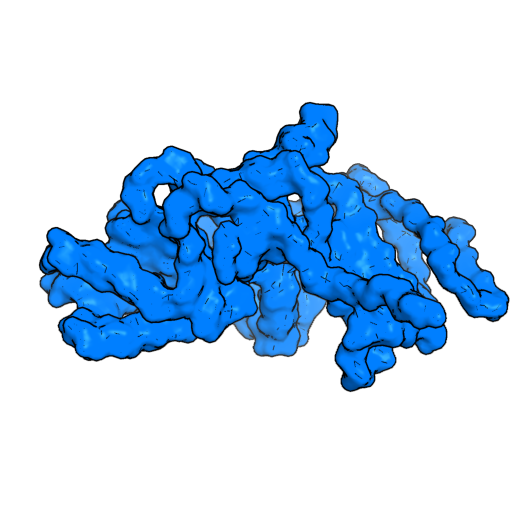 1.00 95.81 140 HIS A CA 1
ATOM 1093 C C . HIS A 1 140 ? -12.836 5.786 19.597 1.00 95.81 140 HIS A C 1
ATOM 1095 O O . HIS A 1 140 ? -12.570 4.591 19.720 1.00 95.81 140 HIS A O 1
ATOM 1101 N N . VAL A 1 141 ? -12.385 6.520 18.578 1.00 97.75 141 VAL A N 1
ATOM 1102 C CA . VAL A 1 141 ? -11.557 5.974 17.496 1.00 97.75 141 VAL A CA 1
ATOM 1103 C C . VAL A 1 141 ? -10.173 6.617 17.481 1.00 97.75 141 VAL A C 1
ATOM 1105 O O . VAL A 1 141 ? -10.042 7.801 17.179 1.00 97.75 141 VAL A O 1
ATOM 1108 N N . LEU A 1 142 ? -9.127 5.830 17.721 1.00 98.44 142 LEU A N 1
ATOM 1109 C CA . LEU A 1 142 ? -7.758 6.227 17.390 1.00 98.44 142 LEU A CA 1
ATOM 1110 C C . LEU A 1 142 ? -7.487 5.864 15.929 1.00 98.44 142 LEU A C 1
ATOM 1112 O O . LEU A 1 142 ? -7.614 4.695 15.568 1.00 98.44 142 LEU A O 1
ATOM 1116 N N . HIS A 1 143 ? -7.124 6.832 15.089 1.00 98.56 143 HIS A N 1
ATOM 1117 C CA . HIS A 1 143 ? -6.952 6.602 13.654 1.00 98.56 143 HIS A CA 1
ATOM 1118 C C . HIS A 1 143 ? -5.650 7.152 13.078 1.00 98.56 143 HIS A C 1
ATOM 1120 O O . HIS A 1 143 ? -5.079 8.111 13.590 1.00 98.56 143 HIS A O 1
ATOM 1126 N N . GLY A 1 144 ? -5.213 6.559 11.970 1.00 98.25 144 GLY A N 1
ATOM 1127 C CA . GLY A 1 144 ? -3.978 6.917 11.272 1.00 98.25 144 GLY A CA 1
ATOM 1128 C C . GLY A 1 144 ? -2.949 5.786 11.297 1.00 98.25 144 GLY A C 1
ATOM 1129 O O . GLY A 1 144 ? -3.097 4.848 12.085 1.00 98.25 144 GLY A O 1
ATOM 1130 N N . PRO A 1 145 ? -1.894 5.864 10.464 1.00 98.12 145 PRO A N 1
ATOM 1131 C CA . PRO A 1 145 ? -0.821 4.877 10.488 1.00 98.12 145 PRO A CA 1
ATOM 1132 C C . PRO A 1 145 ? -0.274 4.699 11.907 1.00 98.12 145 PRO A C 1
ATOM 1134 O O . PRO A 1 145 ? 0.034 5.681 12.590 1.00 98.12 145 PRO A O 1
ATOM 1137 N N . GLY A 1 146 ? -0.195 3.451 12.368 1.00 98.06 146 GLY A N 1
ATOM 1138 C CA . GLY A 1 146 ? 0.301 3.091 13.696 1.00 98.06 146 GLY A CA 1
ATOM 1139 C C . GLY A 1 146 ? -0.716 3.241 14.831 1.00 98.06 146 GLY A C 1
ATOM 1140 O O . GLY A 1 146 ? -0.316 3.177 15.997 1.00 98.06 146 GLY A O 1
ATOM 1141 N N . ALA A 1 147 ? -2.005 3.438 14.536 1.00 98.38 147 ALA A N 1
ATOM 1142 C CA . ALA A 1 147 ? -3.068 3.522 15.538 1.00 98.38 147 ALA A CA 1
ATOM 1143 C C . ALA A 1 147 ? -3.085 2.313 16.485 1.00 98.38 147 ALA A C 1
ATOM 1145 O O . ALA A 1 147 ? -3.132 2.496 17.702 1.00 98.38 147 ALA A O 1
ATOM 1146 N N . TYR A 1 148 ? -2.973 1.088 15.964 1.00 97.75 148 TYR A N 1
ATOM 1147 C CA . TYR A 1 148 ? -2.937 -0.118 16.793 1.00 97.75 148 TYR A CA 1
ATOM 1148 C C . TYR A 1 148 ? -1.658 -0.175 17.645 1.00 97.75 148 TYR A C 1
ATOM 1150 O O . TYR A 1 148 ? -1.698 -0.510 18.825 1.00 97.75 148 TYR A O 1
ATOM 1158 N N . MET A 1 149 ? -0.510 0.238 17.093 1.00 97.62 149 MET A N 1
ATOM 1159 C CA . MET A 1 149 ? 0.771 0.283 17.819 1.00 97.62 149 MET A CA 1
ATOM 1160 C C . MET A 1 149 ? 0.788 1.310 18.966 1.00 97.62 149 MET A C 1
ATOM 1162 O O . MET A 1 149 ? 1.517 1.136 19.956 1.00 97.62 149 MET A O 1
ATOM 1166 N N . LEU A 1 150 ? 0.062 2.416 18.808 1.00 98.00 150 LEU A N 1
ATOM 1167 C CA . LEU A 1 150 ? -0.013 3.507 19.781 1.00 98.00 150 LEU A CA 1
ATOM 1168 C C . LEU A 1 150 ? -1.201 3.383 20.740 1.00 98.00 150 LEU A C 1
ATOM 1170 O O . LEU A 1 150 ? -1.301 4.181 21.674 1.00 98.00 150 LEU A O 1
ATOM 1174 N N . ALA A 1 151 ? -2.060 2.384 20.537 1.00 96.44 151 ALA A N 1
ATOM 1175 C CA . ALA A 1 151 ? -3.198 2.108 21.393 1.00 96.44 151 ALA A CA 1
ATOM 1176 C C . ALA A 1 151 ? -2.770 1.942 22.861 1.00 96.44 151 ALA A C 1
ATOM 1178 O O . ALA A 1 151 ? -1.746 1.337 23.186 1.00 96.44 151 ALA A O 1
ATOM 1179 N N . HIS A 1 152 ? -3.565 2.508 23.769 1.00 92.94 152 HIS A N 1
ATOM 1180 C CA . HIS A 1 152 ? -3.264 2.514 25.201 1.00 92.94 152 HIS A CA 1
ATOM 1181 C C . HIS A 1 152 ? -3.697 1.220 25.919 1.00 92.94 152 HIS A C 1
ATOM 1183 O O . HIS A 1 152 ? -3.242 0.954 27.034 1.00 92.94 152 HIS A O 1
ATOM 1189 N N . ARG A 1 153 ? -4.581 0.444 25.283 1.00 93.69 153 ARG A N 1
ATOM 1190 C CA . ARG A 1 153 ? -5.068 -0.887 25.667 1.00 93.69 153 ARG A CA 1
ATOM 1191 C C . ARG A 1 153 ? -5.414 -1.675 24.400 1.00 93.69 153 ARG A C 1
ATOM 1193 O O . ARG A 1 153 ? -5.455 -1.086 23.322 1.00 93.69 153 ARG A O 1
ATOM 1200 N N . GLU A 1 154 ? -5.703 -2.969 24.537 1.00 93.50 154 GLU A N 1
ATOM 1201 C CA . GLU A 1 154 ? -6.257 -3.745 23.421 1.00 93.50 154 GLU A CA 1
ATOM 1202 C C . GLU A 1 154 ? -7.618 -3.144 23.015 1.00 93.50 154 GLU A C 1
ATOM 1204 O O . GLU A 1 154 ? -8.472 -2.934 23.891 1.00 93.50 154 GLU A O 1
ATOM 1209 N N . PRO A 1 155 ? -7.804 -2.799 21.729 1.00 94.81 155 PRO A N 1
ATOM 1210 C CA . PRO A 1 155 ? -9.050 -2.228 21.252 1.00 94.81 155 PRO A CA 1
ATOM 1211 C C . PRO A 1 155 ? -10.150 -3.283 21.205 1.00 94.81 155 PRO A C 1
ATOM 1213 O O . PRO A 1 155 ? -9.893 -4.467 21.005 1.00 94.81 155 PRO A O 1
ATOM 1216 N N . ASP A 1 156 ? -11.389 -2.825 21.330 1.00 94.62 156 ASP A N 1
ATOM 1217 C CA . ASP A 1 156 ? -12.564 -3.684 21.220 1.00 94.62 156 ASP A CA 1
ATOM 1218 C C . ASP A 1 156 ? -12.806 -4.084 19.749 1.00 94.62 156 ASP A C 1
ATOM 1220 O O . ASP A 1 156 ? -13.282 -5.182 19.462 1.00 94.62 156 ASP A O 1
ATOM 1224 N N . LEU A 1 157 ? -12.420 -3.205 18.810 1.00 96.81 157 LEU A N 1
ATOM 1225 C CA . LEU A 1 157 ? -12.311 -3.492 17.378 1.00 96.81 157 LEU A CA 1
ATOM 1226 C C . LEU A 1 157 ? -11.028 -2.883 16.791 1.00 96.81 157 LEU A C 1
ATOM 1228 O O . LEU A 1 157 ? -10.721 -1.706 17.002 1.00 96.81 157 LEU A O 1
ATOM 1232 N N . ALA A 1 158 ? -10.303 -3.665 15.996 1.00 98.25 158 ALA A N 1
ATOM 1233 C CA . ALA A 1 158 ? -9.135 -3.224 15.244 1.00 98.25 158 ALA A CA 1
ATOM 1234 C C . ALA A 1 158 ? -9.405 -3.284 13.739 1.00 98.25 158 ALA A C 1
ATOM 1236 O O . ALA A 1 158 ? -9.813 -4.314 13.204 1.00 98.25 158 ALA A O 1
ATOM 1237 N N . PHE A 1 159 ? -9.137 -2.192 13.037 1.00 98.62 159 PHE A N 1
ATOM 1238 C CA . PHE A 1 159 ? -9.238 -2.109 11.587 1.00 98.62 159 PHE A CA 1
ATOM 1239 C C . PHE A 1 159 ? -7.879 -1.747 10.996 1.00 98.62 159 PHE A C 1
ATOM 1241 O O . PHE A 1 159 ? -7.206 -0.858 11.512 1.00 98.62 159 PHE A O 1
ATOM 1248 N N . TYR A 1 160 ? -7.508 -2.396 9.895 1.00 98.69 160 TYR A N 1
ATOM 1249 C CA . TYR A 1 160 ? -6.382 -1.992 9.058 1.00 98.69 160 TYR A CA 1
ATOM 1250 C C . TYR A 1 160 ? -6.894 -1.635 7.664 1.00 98.69 160 TYR A C 1
ATOM 1252 O O . TYR A 1 160 ? -7.304 -2.514 6.904 1.00 98.69 160 TYR A O 1
ATOM 1260 N N . ALA A 1 161 ? -6.893 -0.346 7.331 1.00 98.44 161 ALA A N 1
ATOM 1261 C CA . ALA A 1 161 ? -7.308 0.151 6.027 1.00 98.44 161 ALA A CA 1
ATOM 1262 C C . ALA A 1 161 ? -6.114 0.285 5.075 1.00 98.44 161 ALA A C 1
ATOM 1264 O O . ALA A 1 161 ? -5.277 1.176 5.210 1.00 98.44 161 ALA A O 1
ATOM 1265 N N . ASP A 1 162 ? -6.037 -0.618 4.105 1.00 97.56 162 ASP A N 1
ATOM 1266 C CA . ASP A 1 162 ? -4.930 -0.710 3.157 1.00 97.56 162 ASP A CA 1
ATOM 1267 C C . ASP A 1 162 ? -5.224 0.078 1.874 1.00 97.56 162 ASP A C 1
ATOM 1269 O O . ASP A 1 162 ? -6.378 0.332 1.502 1.00 97.56 162 ASP A O 1
ATOM 1273 N N . TYR A 1 163 ? -4.154 0.484 1.195 1.00 97.00 163 TYR A N 1
ATOM 1274 C CA . TYR A 1 163 ? -4.219 1.375 0.045 1.00 97.00 163 TYR A CA 1
ATOM 1275 C C . TYR A 1 163 ? -3.059 1.107 -0.913 1.00 97.00 163 TYR A C 1
ATOM 1277 O O . TYR A 1 163 ? -1.887 1.139 -0.531 1.00 97.00 163 TYR A O 1
ATOM 1285 N N . SER A 1 164 ? -3.378 0.839 -2.180 1.00 95.56 164 SER A N 1
ATOM 1286 C CA . SER A 1 164 ? -2.380 0.439 -3.175 1.00 95.56 164 SER A CA 1
ATOM 1287 C C . SER A 1 164 ? -1.333 1.520 -3.434 1.00 95.56 164 SER A C 1
ATOM 1289 O O . SER A 1 164 ? -1.631 2.718 -3.403 1.00 95.56 164 SER A O 1
ATOM 1291 N N . ARG A 1 165 ? -0.111 1.097 -3.783 1.00 95.12 165 ARG A N 1
ATOM 1292 C CA . ARG A 1 165 ? 0.939 2.020 -4.232 1.00 95.12 165 ARG A CA 1
ATOM 1293 C C . ARG A 1 165 ? 0.520 2.801 -5.474 1.00 95.12 165 ARG A C 1
ATOM 1295 O O . ARG A 1 165 ? 0.807 3.988 -5.550 1.00 95.12 165 ARG A O 1
ATOM 1302 N N . GLU A 1 166 ? -0.229 2.190 -6.396 1.00 92.81 166 GLU A N 1
ATOM 1303 C CA . GLU A 1 166 ? -0.802 2.893 -7.554 1.00 92.81 166 GLU A CA 1
ATOM 1304 C C . GLU A 1 166 ? -1.639 4.107 -7.111 1.00 92.81 166 GLU A C 1
ATOM 1306 O O . GLU A 1 166 ? -1.469 5.220 -7.614 1.00 92.81 166 GLU A O 1
ATOM 1311 N N . ASN A 1 167 ? -2.516 3.924 -6.124 1.00 94.69 167 ASN A N 1
ATOM 1312 C CA . ASN A 1 167 ? -3.330 5.014 -5.612 1.00 94.69 167 ASN A CA 1
ATOM 1313 C C . ASN A 1 167 ? -2.539 6.001 -4.732 1.00 94.69 167 ASN A C 1
ATOM 1315 O O . ASN A 1 167 ? -2.851 7.196 -4.742 1.00 94.69 167 ASN A O 1
ATOM 1319 N N . GLN A 1 168 ? -1.501 5.555 -4.014 1.00 95.69 168 GLN A N 1
ATOM 1320 C CA . GLN A 1 168 ? -0.554 6.457 -3.341 1.00 95.69 168 GLN A CA 1
ATOM 1321 C C . GLN A 1 168 ? 0.166 7.348 -4.362 1.00 95.69 168 GLN A C 1
ATOM 1323 O O . GLN A 1 168 ? 0.210 8.561 -4.181 1.00 95.69 168 GLN A O 1
ATOM 1328 N N . GLN A 1 169 ? 0.624 6.796 -5.491 1.00 92.75 169 GLN A N 1
ATOM 1329 C CA . GLN A 1 169 ? 1.259 7.552 -6.577 1.00 92.75 169 GLN A CA 1
ATOM 1330 C C . GLN A 1 169 ? 0.330 8.619 -7.172 1.00 92.75 169 GLN A C 1
ATOM 1332 O O . GLN A 1 169 ? 0.779 9.735 -7.451 1.00 92.75 169 GLN A O 1
ATOM 1337 N N . ARG A 1 170 ? -0.974 8.335 -7.302 1.00 93.06 170 ARG A N 1
ATOM 1338 C CA . ARG A 1 170 ? -1.970 9.353 -7.691 1.00 93.06 170 ARG A CA 1
ATOM 1339 C C . ARG A 1 170 ? -2.046 10.488 -6.666 1.00 93.06 170 ARG A C 1
ATOM 1341 O O . ARG A 1 170 ? -2.037 11.649 -7.059 1.00 93.06 170 ARG A O 1
ATOM 1348 N N . ARG A 1 171 ? -2.011 10.183 -5.366 1.00 94.94 171 ARG A N 1
ATOM 1349 C CA . ARG A 1 171 ? -1.965 11.212 -4.311 1.00 94.94 171 ARG A CA 1
ATOM 1350 C C . ARG A 1 171 ? -0.643 11.977 -4.271 1.00 94.94 171 ARG A C 1
ATOM 1352 O O . ARG A 1 171 ? -0.647 13.183 -4.051 1.00 94.94 171 ARG A O 1
ATOM 1359 N N . HIS A 1 172 ? 0.489 11.333 -4.549 1.00 95.19 172 HIS A N 1
ATOM 1360 C CA . HIS A 1 172 ? 1.771 12.028 -4.719 1.00 95.19 172 HIS A CA 1
ATOM 1361 C C . HIS A 1 172 ? 1.728 12.993 -5.909 1.00 95.19 172 HIS A C 1
ATOM 1363 O O . HIS A 1 172 ? 2.329 14.069 -5.876 1.00 95.19 172 HIS A O 1
ATOM 1369 N N . ALA A 1 173 ? 0.968 12.655 -6.958 1.00 92.50 173 ALA A N 1
ATOM 1370 C CA . ALA A 1 173 ? 0.725 13.574 -8.060 1.00 92.50 173 ALA A CA 1
ATOM 1371 C C . ALA A 1 173 ? -0.077 14.822 -7.647 1.00 92.50 173 ALA A C 1
ATOM 1373 O O . ALA A 1 173 ? 0.097 15.857 -8.292 1.00 92.50 173 ALA A O 1
ATOM 1374 N N . GLU A 1 174 ? -0.855 14.721 -6.567 1.00 95.56 174 GLU A N 1
ATOM 1375 C CA . GLU A 1 174 ? -1.613 15.778 -5.879 1.00 95.56 174 GLU A CA 1
ATOM 1376 C C . GLU A 1 174 ? -0.855 16.358 -4.665 1.00 95.56 174 GLU A C 1
ATOM 1378 O O . GLU A 1 174 ? -1.447 16.961 -3.774 1.00 95.56 174 GLU A O 1
ATOM 1383 N N . HIS A 1 175 ? 0.472 16.204 -4.641 1.00 97.06 175 HIS A N 1
ATOM 1384 C CA . HIS A 1 175 ? 1.391 16.767 -3.647 1.00 97.06 175 HIS A CA 1
ATOM 1385 C C . HIS A 1 175 ? 1.394 16.118 -2.258 1.00 97.06 175 HIS A C 1
ATOM 1387 O O . HIS A 1 175 ? 2.000 16.660 -1.333 1.00 97.06 175 HIS A O 1
ATOM 1393 N N . MET A 1 176 ? 0.794 14.938 -2.089 1.00 96.56 176 MET A N 1
ATOM 1394 C CA . MET A 1 176 ? 1.003 14.147 -0.874 1.00 96.56 176 MET A CA 1
ATOM 1395 C C . MET A 1 176 ? 2.473 13.709 -0.786 1.00 96.56 176 MET A C 1
ATOM 1397 O O . MET A 1 176 ? 2.968 13.055 -1.699 1.00 96.56 176 MET A O 1
ATOM 1401 N N . GLY A 1 177 ? 3.179 14.039 0.294 1.00 97.12 177 GLY A N 1
ATOM 1402 C CA . GLY A 1 177 ? 4.520 13.518 0.567 1.00 97.12 177 GLY A CA 1
ATOM 1403 C C . GLY A 1 177 ? 4.499 12.107 1.161 1.00 97.12 177 GLY A C 1
ATOM 1404 O O . GLY A 1 177 ? 3.440 11.525 1.404 1.00 97.12 177 GLY A O 1
ATOM 1405 N N . SER A 1 178 ? 5.692 11.572 1.418 1.00 97.00 178 SER A N 1
ATOM 1406 C CA . SER A 1 178 ? 5.877 10.342 2.196 1.00 97.00 178 SER A CA 1
ATOM 1407 C C . SER A 1 178 ? 5.431 10.548 3.654 1.00 97.00 178 SER A C 1
ATOM 1409 O O . SER A 1 178 ? 5.409 11.686 4.136 1.00 97.00 178 SER A O 1
ATOM 1411 N N . PHE A 1 179 ? 5.043 9.482 4.361 1.00 97.50 179 PHE A N 1
ATOM 1412 C CA . PHE A 1 179 ? 4.528 9.576 5.730 1.00 97.50 179 PHE A CA 1
ATOM 1413 C C . PHE A 1 179 ? 5.492 10.346 6.651 1.00 97.50 179 PHE A C 1
ATOM 1415 O O . PHE A 1 179 ? 6.662 9.997 6.790 1.00 97.50 179 PHE A O 1
ATOM 1422 N N . GLY A 1 180 ? 4.991 11.414 7.280 1.00 96.75 180 GLY A N 1
ATOM 1423 C CA . GLY A 1 180 ? 5.775 12.303 8.148 1.00 96.75 180 GLY A CA 1
ATOM 1424 C C . GLY A 1 180 ? 6.523 13.443 7.441 1.00 96.75 180 GLY A C 1
ATOM 1425 O O . GLY A 1 180 ? 7.060 14.308 8.127 1.00 96.75 180 GLY A O 1
ATOM 1426 N N . PHE A 1 181 ? 6.518 13.504 6.103 1.00 96.50 181 PHE A N 1
ATOM 1427 C CA . PHE A 1 181 ? 7.184 14.556 5.310 1.00 96.50 181 PHE A CA 1
ATOM 1428 C C . PHE A 1 181 ? 6.217 15.527 4.615 1.00 96.50 181 PHE A C 1
ATOM 1430 O O . PHE A 1 181 ? 6.567 16.158 3.621 1.00 96.50 181 PHE A O 1
ATOM 1437 N N . GLY A 1 182 ? 4.984 15.631 5.117 1.00 93.69 182 GLY A N 1
ATOM 1438 C CA . GLY A 1 182 ? 4.047 16.682 4.724 1.00 93.69 182 GLY A CA 1
ATOM 1439 C C . GLY A 1 182 ? 3.712 16.726 3.228 1.00 93.69 182 GLY A C 1
ATOM 1440 O O . GLY A 1 182 ? 3.483 15.699 2.591 1.00 93.69 182 GLY A O 1
ATOM 1441 N N . VAL A 1 183 ? 3.610 17.943 2.691 1.00 96.31 183 VAL A N 1
ATOM 1442 C CA . VAL A 1 183 ? 3.303 18.217 1.279 1.00 96.31 183 VAL A CA 1
ATOM 1443 C C . VAL A 1 183 ? 4.602 18.287 0.480 1.00 96.31 183 VAL A C 1
ATOM 1445 O O . VAL A 1 183 ? 5.551 18.944 0.899 1.00 96.31 183 VAL A O 1
ATOM 1448 N N . SER A 1 184 ? 4.630 17.667 -0.701 1.00 95.56 184 SER A N 1
ATOM 1449 C CA . SER A 1 184 ? 5.800 17.651 -1.582 1.00 95.56 184 SER A CA 1
ATOM 1450 C C . SER A 1 184 ? 5.437 17.966 -3.031 1.00 95.56 184 SER A C 1
ATOM 1452 O O . SER A 1 184 ? 4.492 17.420 -3.597 1.00 95.56 184 SER A O 1
ATOM 1454 N N . HIS A 1 185 ? 6.230 18.824 -3.672 1.00 95.62 185 HIS A N 1
ATOM 1455 C CA . HIS A 1 185 ? 6.095 19.126 -5.101 1.00 95.62 185 HIS A CA 1
ATOM 1456 C C . HIS A 1 185 ? 7.064 18.322 -5.980 1.00 95.62 185 HIS A C 1
ATOM 1458 O O . HIS A 1 185 ? 6.929 18.340 -7.206 1.00 95.62 185 HIS A O 1
ATOM 1464 N N . ASP A 1 186 ? 8.003 17.582 -5.382 1.00 95.31 186 ASP A N 1
ATOM 1465 C CA . ASP A 1 186 ? 8.938 16.728 -6.109 1.00 95.31 186 ASP A CA 1
ATOM 1466 C C . ASP A 1 186 ? 8.489 15.264 -6.055 1.00 95.31 186 ASP A C 1
ATOM 1468 O O . ASP A 1 186 ? 8.730 14.535 -5.091 1.00 95.31 186 ASP A O 1
ATOM 1472 N N . LYS A 1 187 ? 7.830 14.815 -7.126 1.00 92.94 187 LYS A N 1
ATOM 1473 C CA . LYS A 1 187 ? 7.328 13.436 -7.239 1.00 92.94 187 LYS A CA 1
ATOM 1474 C C . LYS A 1 187 ? 8.456 12.401 -7.233 1.00 92.94 187 LYS A C 1
ATOM 1476 O O . LYS A 1 187 ? 8.246 11.291 -6.756 1.00 92.94 187 LYS A O 1
ATOM 1481 N N . VAL A 1 188 ? 9.639 12.758 -7.741 1.00 94.25 188 VAL A N 1
ATOM 1482 C CA . VAL A 1 188 ? 10.789 11.844 -7.802 1.00 94.25 188 VAL A CA 1
ATOM 1483 C C . VAL A 1 188 ? 11.379 11.660 -6.410 1.00 94.25 188 VAL A C 1
ATOM 1485 O O . VAL A 1 188 ? 11.580 10.526 -5.985 1.00 94.25 188 VAL A O 1
ATOM 1488 N N . GLU A 1 189 ? 11.579 12.756 -5.675 1.00 96.38 189 GLU A N 1
ATOM 1489 C CA . GLU A 1 189 ? 12.046 12.676 -4.287 1.00 96.38 189 GLU A CA 1
ATOM 1490 C C . GLU A 1 189 ? 11.016 11.969 -3.396 1.00 96.38 189 GLU A C 1
ATOM 1492 O O . GLU A 1 189 ? 11.375 11.147 -2.559 1.00 96.38 189 GLU A O 1
ATOM 1497 N N . THR A 1 190 ? 9.725 12.230 -3.608 1.00 97.31 190 THR A N 1
ATOM 1498 C CA . THR A 1 190 ? 8.651 11.570 -2.854 1.00 97.31 190 THR A CA 1
ATOM 1499 C C . THR A 1 190 ? 8.674 10.062 -3.069 1.00 97.31 190 THR A C 1
ATOM 1501 O O . THR A 1 190 ? 8.704 9.315 -2.096 1.00 97.31 190 THR A O 1
ATOM 1504 N N . TYR A 1 191 ? 8.748 9.609 -4.325 1.00 96.12 191 TYR A N 1
ATOM 1505 C CA . TYR A 1 191 ? 8.846 8.184 -4.633 1.00 96.12 191 TYR A CA 1
ATOM 1506 C C . TYR A 1 191 ? 10.117 7.555 -4.048 1.00 96.12 191 TYR A C 1
ATOM 1508 O O . TYR A 1 191 ? 10.045 6.466 -3.489 1.00 96.12 191 TYR A O 1
ATOM 1516 N N . LYS A 1 192 ? 11.267 8.248 -4.099 1.00 97.19 192 LYS A N 1
ATOM 1517 C CA . LYS A 1 192 ? 12.499 7.813 -3.419 1.00 97.19 192 LYS A CA 1
ATOM 1518 C C . LYS A 1 192 ? 12.254 7.608 -1.921 1.00 97.19 192 LYS A C 1
ATOM 1520 O O . LYS A 1 192 ? 12.594 6.554 -1.388 1.00 97.19 192 LYS A O 1
ATOM 1525 N N . ASN A 1 193 ? 11.666 8.593 -1.245 1.00 97.81 193 ASN A N 1
ATOM 1526 C CA . ASN A 1 193 ? 11.398 8.527 0.193 1.00 97.81 193 ASN A CA 1
ATOM 1527 C C . ASN A 1 193 ? 10.464 7.352 0.522 1.00 97.81 193 ASN A C 1
ATOM 1529 O O . ASN A 1 193 ? 10.704 6.625 1.485 1.00 97.81 193 ASN A O 1
ATOM 1533 N N . CYS A 1 194 ? 9.460 7.099 -0.319 1.00 97.75 194 CYS A N 1
ATOM 1534 C CA . CYS A 1 194 ? 8.587 5.948 -0.144 1.00 97.75 194 CYS A CA 1
ATOM 1535 C C . CYS A 1 194 ? 9.325 4.615 -0.364 1.00 97.75 194 CYS A C 1
ATOM 1537 O O . CYS A 1 194 ? 9.272 3.732 0.491 1.00 97.75 194 CYS A O 1
ATOM 1539 N N . LEU A 1 195 ? 10.072 4.490 -1.464 1.00 96.94 195 LEU A N 1
ATOM 1540 C CA . LEU A 1 195 ? 10.774 3.267 -1.860 1.00 96.94 195 LEU A CA 1
ATOM 1541 C C . LEU A 1 195 ? 11.863 2.844 -0.871 1.00 96.94 195 LEU A C 1
ATOM 1543 O O . LEU A 1 195 ? 11.992 1.658 -0.564 1.00 96.94 195 LEU A O 1
ATOM 1547 N N . PHE A 1 196 ? 12.662 3.802 -0.403 1.00 97.88 196 PHE A N 1
ATOM 1548 C CA . PHE A 1 196 ? 13.829 3.523 0.428 1.00 97.88 196 PHE A CA 1
ATOM 1549 C C . PHE A 1 196 ? 13.546 3.614 1.925 1.00 97.88 196 PHE A C 1
ATOM 1551 O O . PHE A 1 196 ? 14.312 3.046 2.694 1.00 97.88 196 PHE A O 1
ATOM 1558 N N . LEU A 1 197 ? 12.472 4.277 2.360 1.00 98.12 197 LEU A N 1
ATOM 1559 C CA . LEU A 1 197 ? 12.197 4.464 3.784 1.00 98.12 197 LEU A CA 1
ATOM 1560 C C . LEU A 1 197 ? 10.781 4.030 4.175 1.00 98.12 197 LEU A C 1
ATOM 1562 O O . LEU A 1 197 ? 10.639 3.130 4.996 1.00 98.12 197 LEU A O 1
ATOM 1566 N N . GLU A 1 198 ? 9.737 4.627 3.602 1.00 97.94 198 GLU A N 1
ATOM 1567 C CA . GLU A 1 198 ? 8.363 4.396 4.070 1.00 97.94 198 GLU A CA 1
ATOM 1568 C C . GLU A 1 198 ? 7.893 2.954 3.877 1.00 97.94 198 GLU A C 1
ATOM 1570 O O . GLU A 1 198 ? 7.512 2.301 4.845 1.00 97.94 198 GLU A O 1
ATOM 1575 N N . TRP A 1 199 ? 7.915 2.437 2.649 1.00 97.44 199 TRP A N 1
ATOM 1576 C CA . TRP A 1 199 ? 7.364 1.118 2.355 1.00 97.44 199 TRP A CA 1
ATOM 1577 C C . TRP A 1 199 ? 8.117 -0.009 3.071 1.00 97.44 199 TRP A C 1
ATOM 1579 O O . TRP A 1 199 ? 7.443 -0.833 3.689 1.00 97.44 199 TRP A O 1
ATOM 1589 N N . PRO A 1 200 ? 9.470 -0.036 3.116 1.00 96.81 200 PRO A N 1
ATOM 1590 C CA . PRO A 1 200 ? 10.192 -1.025 3.919 1.00 96.81 200 PRO A CA 1
ATOM 1591 C C . PRO A 1 200 ? 9.758 -1.066 5.393 1.00 96.81 200 PRO A C 1
ATOM 1593 O O . PRO A 1 200 ? 9.702 -2.144 5.984 1.00 96.81 200 PRO A O 1
ATOM 1596 N N . VAL A 1 201 ? 9.414 0.083 5.985 1.00 98.06 201 VAL A N 1
ATOM 1597 C CA . VAL A 1 201 ? 9.004 0.187 7.394 1.00 98.06 201 VAL A CA 1
ATOM 1598 C C . VAL A 1 201 ? 7.531 -0.174 7.583 1.00 98.06 201 VAL A C 1
ATOM 1600 O O . VAL A 1 201 ? 7.183 -1.011 8.418 1.00 98.06 201 VAL A O 1
ATOM 1603 N N . TRP A 1 202 ? 6.650 0.459 6.816 1.00 98.06 202 TRP A N 1
ATOM 1604 C CA . TRP A 1 202 ? 5.210 0.417 7.051 1.00 98.06 202 TRP A CA 1
ATOM 1605 C C . TRP A 1 202 ? 4.531 -0.813 6.447 1.00 98.06 202 TRP A C 1
ATOM 1607 O O . TRP A 1 202 ? 3.538 -1.285 6.999 1.00 98.06 202 TRP A O 1
ATOM 1617 N N . GLU A 1 203 ? 5.081 -1.403 5.384 1.00 96.75 203 GLU A N 1
ATOM 1618 C CA . GLU A 1 203 ? 4.591 -2.696 4.886 1.00 96.75 203 GLU A CA 1
ATOM 1619 C C . GLU A 1 203 ? 5.030 -3.843 5.803 1.00 96.75 203 GLU A C 1
ATOM 1621 O O . GLU A 1 203 ? 4.243 -4.752 6.060 1.00 96.75 203 GLU A O 1
ATOM 1626 N N . THR A 1 204 ? 6.225 -3.750 6.402 1.00 95.94 204 THR A N 1
ATOM 1627 C CA . THR A 1 204 ? 6.651 -4.654 7.485 1.00 95.94 204 THR A CA 1
ATOM 1628 C C . THR A 1 204 ? 5.684 -4.566 8.668 1.00 95.94 204 THR A C 1
ATOM 1630 O O . THR A 1 204 ? 5.225 -5.592 9.162 1.00 95.94 204 THR A O 1
ATOM 1633 N N . TYR A 1 205 ? 5.299 -3.350 9.073 1.00 98.00 205 TYR A N 1
ATOM 1634 C CA . TYR A 1 205 ? 4.294 -3.143 10.119 1.00 98.00 205 TYR A CA 1
ATOM 1635 C C . TYR A 1 205 ? 2.933 -3.768 9.777 1.00 98.00 205 TYR A C 1
ATOM 1637 O O . TYR A 1 205 ? 2.357 -4.471 10.607 1.00 98.00 205 TYR A O 1
ATOM 1645 N N . ARG A 1 206 ? 2.434 -3.561 8.549 1.00 97.94 206 ARG A N 1
ATOM 1646 C CA . ARG A 1 206 ? 1.194 -4.186 8.059 1.00 97.94 206 ARG A CA 1
ATOM 1647 C C . ARG A 1 206 ? 1.258 -5.709 8.139 1.00 97.94 206 ARG A C 1
ATOM 1649 O O . ARG A 1 206 ? 0.320 -6.336 8.628 1.00 97.94 206 ARG A O 1
ATOM 1656 N N . ARG A 1 207 ? 2.352 -6.303 7.658 1.00 96.19 207 ARG A N 1
ATOM 1657 C CA . ARG A 1 207 ? 2.571 -7.752 7.689 1.00 96.19 207 ARG A CA 1
ATOM 1658 C C . ARG A 1 207 ? 2.544 -8.278 9.121 1.00 96.19 207 ARG A C 1
ATOM 1660 O O . ARG A 1 207 ? 1.897 -9.285 9.395 1.00 96.19 207 ARG A O 1
ATOM 1667 N N . ASP A 1 208 ? 3.214 -7.590 10.041 1.00 96.06 208 ASP A N 1
ATOM 1668 C CA . ASP A 1 208 ? 3.260 -7.989 11.446 1.00 96.06 208 ASP A CA 1
ATOM 1669 C C . ASP A 1 208 ? 1.869 -7.869 12.104 1.00 96.06 208 ASP A C 1
ATOM 1671 O O . ASP A 1 208 ? 1.451 -8.781 12.818 1.00 96.06 208 ASP A O 1
ATOM 1675 N N . TRP A 1 209 ? 1.100 -6.817 11.789 1.00 97.31 209 TRP A N 1
ATOM 1676 C CA . TRP A 1 209 ? -0.304 -6.678 12.204 1.00 97.31 209 TRP A CA 1
ATOM 1677 C C . TRP A 1 209 ? -1.162 -7.851 11.699 1.00 97.31 209 TRP A C 1
ATOM 1679 O O . TRP A 1 209 ? -1.869 -8.496 12.476 1.00 97.31 209 TRP A O 1
ATOM 1689 N N . LEU A 1 210 ? -1.046 -8.202 10.415 1.00 96.62 210 LEU A N 1
ATOM 1690 C CA . LEU A 1 210 ? -1.759 -9.342 9.828 1.00 96.62 210 LEU A CA 1
ATOM 1691 C C . LEU A 1 210 ? -1.334 -10.680 10.443 1.00 96.62 210 LEU A C 1
ATOM 1693 O O . LEU A 1 210 ? -2.182 -11.544 10.640 1.00 96.62 210 LEU A O 1
ATOM 1697 N N . SER A 1 211 ? -0.061 -10.853 10.798 1.00 94.62 211 SER A N 1
ATOM 1698 C CA . SER A 1 211 ? 0.430 -12.055 11.485 1.00 94.62 211 SER A CA 1
ATOM 1699 C C . SER A 1 211 ? -0.189 -12.215 12.882 1.00 94.62 211 SER A C 1
ATOM 1701 O O . SER A 1 211 ? -0.603 -13.313 13.263 1.00 94.62 211 SER A O 1
ATOM 1703 N N . ILE A 1 212 ? -0.327 -11.109 13.625 1.00 92.88 212 ILE A N 1
ATOM 1704 C CA . ILE A 1 212 ? -0.946 -11.086 14.961 1.00 92.88 212 ILE A CA 1
ATOM 1705 C C . ILE A 1 212 ? -2.438 -11.432 14.894 1.00 92.88 212 ILE A C 1
ATOM 1707 O O . ILE A 1 212 ? -2.937 -12.158 15.758 1.00 92.88 212 ILE A O 1
ATOM 1711 N N . HIS A 1 213 ? -3.156 -10.907 13.899 1.00 95.56 213 HIS A N 1
ATOM 1712 C CA . HIS A 1 213 ? -4.618 -10.980 13.842 1.00 95.56 213 HIS A CA 1
ATOM 1713 C C . HIS A 1 213 ? -5.170 -12.072 12.914 1.00 95.56 213 HIS A C 1
ATOM 1715 O O . HIS A 1 213 ? -6.281 -12.552 13.128 1.00 95.56 213 HIS A O 1
ATOM 1721 N N . GLY A 1 214 ? -4.403 -12.514 11.917 1.00 92.69 214 GLY A N 1
ATOM 1722 C CA . GLY A 1 214 ? -4.834 -13.475 10.897 1.00 92.69 214 GLY A CA 1
ATOM 1723 C C . GLY A 1 214 ? -5.127 -14.878 11.432 1.00 92.69 214 GLY A C 1
ATOM 1724 O O . GLY A 1 214 ? -5.877 -15.623 10.812 1.00 92.69 214 GLY A O 1
ATOM 1725 N N . ASN A 1 215 ? -4.600 -15.227 12.608 1.00 87.38 215 ASN A N 1
ATOM 1726 C CA . ASN A 1 215 ? -4.836 -16.524 13.253 1.00 87.38 215 ASN A CA 1
ATOM 1727 C C . ASN A 1 215 ? -5.794 -16.450 14.454 1.00 87.38 215 ASN A C 1
ATOM 1729 O O . ASN A 1 215 ? -6.018 -17.464 15.117 1.00 87.38 215 ASN A O 1
ATOM 1733 N N . ARG A 1 216 ? -6.351 -15.272 14.771 1.00 86.25 216 ARG A N 1
ATOM 1734 C CA . ARG A 1 216 ? -7.274 -15.130 15.903 1.00 86.25 216 ARG A CA 1
ATOM 1735 C C . ARG A 1 216 ? -8.692 -15.561 15.527 1.00 86.25 216 ARG A C 1
ATOM 1737 O O . ARG A 1 216 ? -9.190 -15.267 14.439 1.00 86.25 216 ARG A O 1
ATOM 1744 N N . SER A 1 217 ? -9.359 -16.235 16.461 1.00 79.81 217 SER A N 1
ATOM 1745 C CA . SER A 1 217 ? -10.754 -16.675 16.324 1.00 79.81 217 SER A CA 1
ATOM 1746 C C . SER A 1 217 ? -11.773 -15.672 16.872 1.00 79.81 217 SER A C 1
ATOM 1748 O O . SER A 1 217 ? -12.968 -15.869 16.685 1.00 79.81 217 SER A O 1
ATOM 1750 N N . ASP A 1 218 ? -11.320 -14.631 17.571 1.00 77.25 218 ASP A N 1
ATOM 1751 C CA . ASP A 1 218 ? -12.155 -13.666 18.302 1.00 77.25 218 ASP A CA 1
ATOM 1752 C C . ASP A 1 218 ? -12.935 -12.687 17.402 1.00 77.25 218 ASP A C 1
ATOM 1754 O O . ASP A 1 218 ? -13.825 -12.004 17.895 1.00 77.25 218 ASP A O 1
ATOM 1758 N N . GLN A 1 219 ? -12.662 -12.650 16.089 1.00 79.44 219 GLN A N 1
ATOM 1759 C CA . GLN A 1 219 ? -13.318 -11.767 15.106 1.00 79.44 219 GLN A CA 1
ATOM 1760 C C . GLN A 1 219 ? -13.335 -10.282 15.525 1.00 79.44 219 GLN A C 1
ATOM 1762 O O . GLN A 1 219 ? -14.287 -9.555 15.248 1.00 79.44 219 GLN A O 1
ATOM 1767 N N . GLN A 1 220 ? -12.265 -9.811 16.169 1.00 92.62 220 GLN A N 1
ATOM 1768 C CA . GLN A 1 220 ? -12.135 -8.411 16.605 1.00 92.62 220 GLN A CA 1
ATOM 1769 C C . GLN A 1 220 ? -11.256 -7.563 15.681 1.00 92.62 220 GLN A C 1
ATOM 1771 O O . GLN A 1 220 ? -11.167 -6.351 15.856 1.00 92.62 220 GLN A O 1
ATOM 1776 N N . ALA A 1 221 ? -10.624 -8.178 14.679 1.00 97.69 221 ALA A N 1
ATOM 1777 C CA . ALA A 1 221 ? -9.716 -7.511 13.756 1.00 97.69 221 ALA A CA 1
ATOM 1778 C C . ALA A 1 221 ? -10.160 -7.673 12.298 1.00 97.69 221 ALA A C 1
ATOM 1780 O O . ALA A 1 221 ? -10.463 -8.782 11.848 1.00 97.69 221 ALA A O 1
ATOM 1781 N N . TYR A 1 222 ? -10.155 -6.570 11.554 1.00 98.44 222 TYR A N 1
ATOM 1782 C CA . TYR A 1 222 ? -10.709 -6.476 10.208 1.00 98.44 222 TYR A CA 1
ATOM 1783 C C . TYR A 1 222 ? -9.759 -5.752 9.259 1.00 98.44 222 TYR A C 1
ATOM 1785 O O . TYR A 1 222 ? -9.179 -4.722 9.591 1.00 98.44 222 TYR A O 1
ATOM 1793 N N . TYR A 1 223 ? -9.631 -6.282 8.050 1.00 98.56 223 TYR A N 1
ATOM 1794 C CA . TYR A 1 223 ? -8.931 -5.624 6.956 1.00 98.56 223 TYR A CA 1
ATOM 1795 C C . TYR A 1 223 ? -9.937 -4.867 6.090 1.00 98.56 223 TYR A C 1
ATOM 1797 O O . TYR A 1 223 ? -11.027 -5.379 5.820 1.00 98.56 223 TYR A O 1
ATOM 1805 N N . ILE A 1 224 ? -9.570 -3.668 5.644 1.00 98.62 224 ILE A N 1
ATOM 1806 C CA . ILE A 1 224 ? -10.384 -2.826 4.769 1.00 98.62 224 ILE A CA 1
ATOM 1807 C C . ILE A 1 224 ? -9.585 -2.514 3.500 1.00 98.62 224 ILE A C 1
ATOM 1809 O O . ILE A 1 224 ? -8.554 -1.851 3.557 1.00 98.62 224 ILE A O 1
ATOM 1813 N N . ASP A 1 225 ? -10.096 -2.932 2.345 1.00 98.50 225 ASP A N 1
ATOM 1814 C CA . ASP A 1 225 ? -9.681 -2.400 1.046 1.00 98.50 225 ASP A CA 1
ATOM 1815 C C . ASP A 1 225 ? -10.291 -1.005 0.874 1.00 98.50 225 ASP A C 1
ATOM 1817 O O . ASP A 1 225 ? -11.506 -0.851 0.682 1.00 98.50 225 ASP A O 1
ATOM 1821 N N . LEU A 1 226 ? -9.431 0.015 0.952 1.00 97.62 226 LEU A N 1
ATOM 1822 C CA . LEU A 1 226 ? -9.811 1.416 0.805 1.00 97.62 226 LEU A CA 1
ATOM 1823 C C . LEU A 1 226 ? -9.384 2.016 -0.542 1.00 97.62 226 LEU A C 1
ATOM 1825 O O . LEU A 1 226 ? -9.412 3.237 -0.708 1.00 97.62 226 LEU A O 1
ATOM 1829 N N . ASN A 1 227 ? -9.066 1.189 -1.547 1.00 96.88 227 ASN A N 1
ATOM 1830 C CA . ASN A 1 227 ? -8.781 1.671 -2.905 1.00 96.88 227 ASN A CA 1
ATOM 1831 C C . ASN A 1 227 ? -9.985 2.397 -3.537 1.00 96.88 227 ASN A C 1
ATOM 1833 O O . ASN A 1 227 ? -9.817 3.205 -4.451 1.00 96.88 227 ASN A O 1
ATOM 1837 N N . ARG A 1 228 ? -11.203 2.150 -3.029 1.00 93.62 228 ARG A N 1
ATOM 1838 C CA . ARG A 1 228 ? -12.445 2.859 -3.383 1.00 93.62 228 ARG A CA 1
ATOM 1839 C C . ARG A 1 228 ? -13.127 3.410 -2.126 1.00 93.62 228 ARG A C 1
ATOM 1841 O O . ARG A 1 228 ? -13.999 2.768 -1.550 1.00 93.62 228 ARG A O 1
ATOM 1848 N N . SER A 1 229 ? -12.790 4.636 -1.723 1.00 88.19 229 SER A N 1
ATOM 1849 C CA . SER A 1 229 ? -13.261 5.236 -0.454 1.00 88.19 229 SER A CA 1
ATOM 1850 C C . SER A 1 229 ? -14.783 5.436 -0.333 1.00 88.19 229 SER A C 1
ATOM 1852 O O . SER A 1 229 ? -15.321 5.600 0.766 1.00 88.19 229 SER A O 1
ATOM 1854 N N . HIS A 1 230 ? -15.523 5.447 -1.446 1.00 89.69 230 HIS A N 1
ATOM 1855 C CA . HIS A 1 230 ? -16.987 5.527 -1.423 1.00 89.69 230 HIS A CA 1
ATOM 1856 C C . HIS A 1 230 ? -17.651 4.186 -1.095 1.00 89.69 230 HIS A C 1
ATOM 1858 O O . HIS A 1 230 ? -18.798 4.170 -0.652 1.00 89.69 230 HIS A O 1
ATOM 1864 N N . GLU A 1 231 ? -16.935 3.080 -1.278 1.00 93.62 231 GLU A N 1
ATOM 1865 C CA . GLU A 1 231 ? -17.484 1.739 -1.182 1.00 93.62 231 GLU A CA 1
ATOM 1866 C C . GLU A 1 231 ? -16.421 0.755 -0.655 1.00 93.62 231 GLU A C 1
ATOM 1868 O O . GLU A 1 231 ? -15.991 -0.138 -1.387 1.00 93.62 231 GLU A O 1
ATOM 1873 N N . PRO A 1 232 ? -15.967 0.930 0.606 1.00 96.88 232 PRO A N 1
ATOM 1874 C CA . PRO A 1 232 ? -14.944 0.073 1.199 1.00 96.88 232 PRO A CA 1
ATOM 1875 C C . PRO A 1 232 ? -15.388 -1.386 1.209 1.00 96.88 232 PRO A C 1
ATOM 1877 O O . PRO A 1 232 ? -16.555 -1.679 1.485 1.00 96.88 232 PRO A O 1
ATOM 1880 N N . ILE A 1 233 ? -14.458 -2.298 0.960 1.00 98.44 233 ILE A N 1
ATOM 1881 C CA . ILE A 1 233 ? -14.684 -3.736 1.122 1.00 98.44 233 ILE A CA 1
ATOM 1882 C C . ILE A 1 233 ? -13.912 -4.180 2.347 1.00 98.44 233 ILE A C 1
ATOM 1884 O O . ILE A 1 233 ? -12.766 -3.784 2.531 1.00 98.44 233 ILE A O 1
ATOM 1888 N N . TRP A 1 234 ? -14.539 -4.980 3.197 1.00 98.06 234 TRP A N 1
ATOM 1889 C CA . TRP A 1 234 ? -13.920 -5.391 4.444 1.00 98.06 234 TRP A CA 1
ATOM 1890 C C . TRP A 1 234 ? -14.321 -6.808 4.846 1.00 98.06 234 TRP A C 1
ATOM 1892 O O . TRP A 1 234 ? -15.368 -7.329 4.454 1.00 98.06 234 TRP A O 1
ATOM 1902 N N . LEU A 1 235 ? -13.433 -7.445 5.597 1.00 97.94 235 LEU A N 1
ATOM 1903 C CA . LEU A 1 235 ? -13.526 -8.822 6.078 1.00 97.94 235 LEU A CA 1
ATOM 1904 C C . LEU A 1 235 ? -12.659 -8.969 7.333 1.00 97.94 235 LEU A C 1
ATOM 1906 O O . LEU A 1 235 ? -11.784 -8.135 7.575 1.00 97.94 235 LEU A O 1
ATOM 1910 N N . SER A 1 236 ? -12.876 -10.012 8.136 1.00 97.62 236 SER A N 1
ATOM 1911 C CA . SER A 1 236 ? -11.983 -10.270 9.272 1.00 97.62 236 SER A CA 1
ATOM 1912 C C . SER A 1 236 ? -10.567 -10.605 8.788 1.00 97.62 236 SER A C 1
ATOM 1914 O O . SER A 1 236 ? -10.385 -11.179 7.711 1.00 97.62 236 SER A O 1
ATOM 1916 N N . ALA A 1 237 ? -9.552 -10.293 9.596 1.00 97.62 237 ALA A N 1
ATOM 1917 C CA . ALA A 1 237 ? -8.158 -10.609 9.276 1.00 97.62 237 ALA A CA 1
ATOM 1918 C C . ALA A 1 237 ? -7.943 -12.118 9.035 1.00 97.62 237 ALA A C 1
ATOM 1920 O O . ALA A 1 237 ? -7.185 -12.506 8.148 1.00 97.62 237 ALA A O 1
ATOM 1921 N N . SER A 1 238 ? -8.663 -12.976 9.765 1.00 96.25 238 SER A N 1
ATOM 1922 C CA . SER A 1 238 ? -8.625 -14.430 9.571 1.00 96.25 238 SER A CA 1
ATOM 1923 C C . SER A 1 238 ? -9.279 -14.892 8.269 1.00 96.25 238 SER A C 1
ATOM 1925 O O . SER A 1 238 ? -8.747 -15.773 7.592 1.00 96.25 238 SER A O 1
ATOM 1927 N N . CYS A 1 239 ? -10.380 -14.259 7.850 1.00 96.75 239 CYS A N 1
ATOM 1928 C CA . CYS A 1 239 ? -10.959 -14.513 6.532 1.00 96.75 239 CYS A CA 1
ATOM 1929 C C . CYS A 1 239 ? -10.019 -14.056 5.411 1.00 96.75 239 CYS A C 1
ATOM 1931 O O . CYS A 1 239 ? -9.885 -14.763 4.414 1.00 96.75 239 CYS A O 1
ATOM 1933 N N . LEU A 1 240 ? -9.318 -12.926 5.575 1.00 97.94 240 LEU A N 1
ATOM 1934 C CA . LEU A 1 240 ? -8.299 -12.498 4.615 1.00 97.94 240 LEU A CA 1
ATOM 1935 C C . LEU A 1 240 ? -7.175 -13.530 4.490 1.00 97.94 240 LEU A C 1
ATOM 1937 O O . LEU A 1 240 ? -6.828 -13.902 3.372 1.00 97.94 240 LEU A O 1
ATOM 1941 N N . ALA A 1 241 ? -6.650 -14.038 5.607 1.00 97.00 241 ALA A N 1
ATOM 1942 C CA . ALA A 1 241 ? -5.629 -15.083 5.587 1.00 97.00 241 ALA A CA 1
ATOM 1943 C C . ALA A 1 241 ? -6.108 -16.335 4.827 1.00 97.00 241 ALA A C 1
ATOM 1945 O O . ALA A 1 241 ? -5.383 -16.866 3.985 1.00 97.00 241 ALA A O 1
ATOM 1946 N N . ALA A 1 242 ? -7.353 -16.772 5.050 1.00 96.69 242 ALA A N 1
ATOM 1947 C CA . ALA A 1 242 ? -7.947 -17.887 4.312 1.00 96.69 242 ALA A CA 1
ATOM 1948 C C . ALA A 1 242 ? -8.077 -17.597 2.804 1.00 96.69 242 ALA A C 1
ATOM 1950 O O . ALA A 1 242 ? -7.753 -18.456 1.980 1.00 96.69 242 ALA A O 1
ATOM 1951 N N . VAL A 1 243 ? -8.514 -16.388 2.433 1.00 98.19 243 VAL A N 1
ATOM 1952 C CA 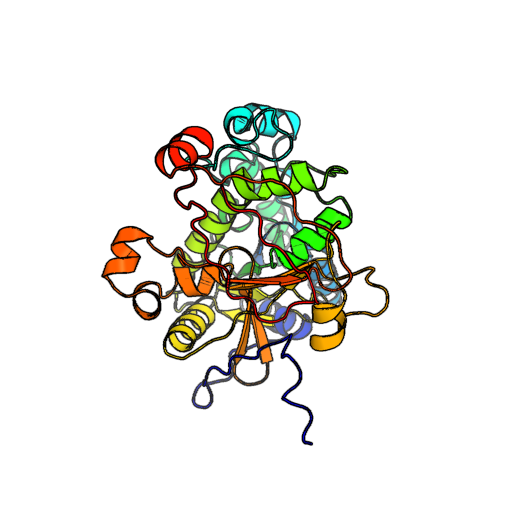. VAL A 1 243 ? -8.627 -15.949 1.033 1.00 98.19 243 VAL A CA 1
ATOM 1953 C C . VAL A 1 243 ? -7.264 -15.947 0.341 1.00 98.19 243 VAL A C 1
ATOM 1955 O O . VAL A 1 243 ? -7.156 -16.498 -0.754 1.00 98.19 243 VAL A O 1
ATOM 1958 N N . LEU A 1 244 ? -6.228 -15.384 0.971 1.00 98.25 244 LEU A N 1
ATOM 1959 C CA . LEU A 1 244 ? -4.868 -15.346 0.421 1.00 98.25 244 LEU A CA 1
ATOM 1960 C C . LEU A 1 244 ? -4.303 -16.762 0.241 1.00 98.25 244 LEU A C 1
ATOM 1962 O O . LEU A 1 244 ? -3.860 -17.106 -0.854 1.00 98.25 244 LEU A O 1
ATOM 1966 N N . ASN A 1 245 ? -4.430 -17.619 1.258 1.00 97.31 245 ASN A N 1
ATOM 1967 C CA . ASN A 1 245 ? -3.982 -19.012 1.184 1.00 97.31 245 ASN A CA 1
ATOM 1968 C C . ASN A 1 245 ? -4.665 -19.790 0.053 1.00 97.31 245 ASN A C 1
ATOM 1970 O O . ASN A 1 245 ? -4.019 -20.580 -0.635 1.00 97.31 245 ASN A O 1
ATOM 1974 N N . LYS A 1 246 ? -5.967 -19.574 -0.170 1.00 97.88 246 LYS A N 1
ATOM 1975 C CA . LYS A 1 246 ? -6.694 -20.233 -1.262 1.00 97.88 246 LYS A CA 1
ATOM 1976 C C . LYS A 1 246 ? -6.325 -19.658 -2.630 1.00 97.88 246 LYS A C 1
ATOM 1978 O O . LYS A 1 246 ? -6.175 -20.416 -3.584 1.00 97.88 246 LYS A O 1
ATOM 1983 N N . ALA A 1 247 ? -6.133 -18.342 -2.729 1.00 98.19 247 ALA A N 1
ATOM 1984 C CA . ALA A 1 247 ? -5.695 -17.687 -3.959 1.00 98.19 247 ALA A CA 1
ATOM 1985 C C . ALA A 1 247 ? -4.303 -18.162 -4.414 1.00 98.19 247 ALA A C 1
ATOM 1987 O O . ALA A 1 247 ? -4.068 -18.281 -5.614 1.00 98.19 247 ALA A O 1
ATOM 1988 N N . ALA A 1 248 ? -3.408 -18.489 -3.476 1.00 97.69 248 ALA A N 1
ATOM 1989 C CA . ALA A 1 248 ? -2.068 -19.001 -3.770 1.00 97.69 248 ALA A CA 1
ATOM 1990 C C . ALA A 1 248 ? -2.053 -20.414 -4.388 1.00 97.69 248 ALA A C 1
ATOM 1992 O O . ALA 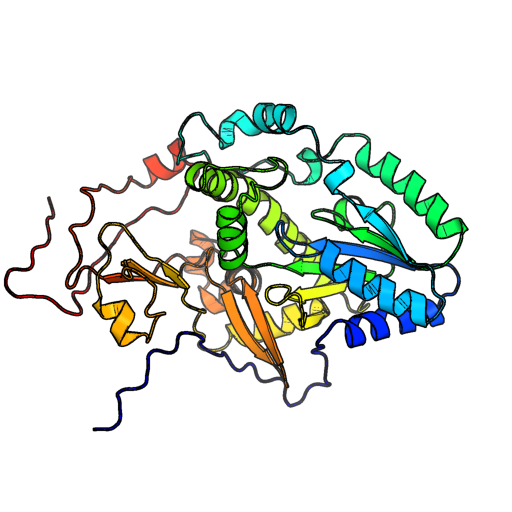A 1 248 ? -1.054 -20.819 -4.975 1.00 97.69 248 ALA A O 1
ATOM 1993 N N . GLN A 1 249 ? -3.152 -21.168 -4.284 1.00 96.69 249 GLN A N 1
ATOM 1994 C CA . GLN A 1 249 ? -3.255 -22.554 -4.768 1.00 96.69 249 GLN A CA 1
ATOM 1995 C C . GLN A 1 249 ? -3.763 -22.664 -6.213 1.00 96.69 249 GLN A C 1
ATOM 1997 O O . GLN A 1 249 ? -4.083 -23.755 -6.686 1.00 96.69 249 GLN A O 1
ATOM 2002 N N . GLN A 1 250 ? -3.855 -21.545 -6.928 1.00 96.50 250 GLN A N 1
ATOM 2003 C CA . GLN A 1 250 ? -4.345 -21.490 -8.301 1.00 96.50 250 GLN A CA 1
ATOM 2004 C C . GLN A 1 250 ? -3.566 -20.456 -9.124 1.00 96.50 250 GLN A C 1
ATOM 2006 O O . GLN A 1 250 ? -2.943 -19.557 -8.557 1.00 96.50 250 GLN A O 1
ATOM 2011 N N . PRO A 1 251 ? -3.609 -20.532 -10.466 1.00 96.25 251 PRO A N 1
ATOM 2012 C CA . PRO A 1 251 ? -3.099 -19.459 -11.305 1.00 96.25 251 PRO A CA 1
ATOM 2013 C C . PRO A 1 251 ? -3.806 -18.137 -10.998 1.00 96.25 251 PRO A C 1
ATOM 2015 O O . PRO A 1 251 ? -5.030 -18.088 -10.870 1.00 96.25 251 PRO A O 1
ATOM 2018 N N . PHE A 1 252 ? -3.033 -17.059 -10.941 1.00 95.69 252 PHE A N 1
ATOM 2019 C CA . PHE A 1 252 ? -3.538 -15.706 -10.758 1.00 95.69 252 PHE A CA 1
ATOM 2020 C C . PHE A 1 252 ? -2.881 -14.747 -11.749 1.00 95.69 252 PHE A C 1
ATOM 2022 O O . PHE A 1 252 ? -1.814 -15.015 -12.304 1.00 95.69 252 PHE A O 1
ATOM 2029 N N . ARG A 1 253 ? -3.520 -13.598 -11.956 1.00 95.50 253 ARG A N 1
ATOM 2030 C CA . ARG A 1 253 ? -2.975 -12.471 -12.704 1.00 95.50 253 ARG A CA 1
ATOM 2031 C C . ARG A 1 253 ? -3.130 -11.198 -11.880 1.00 95.50 253 ARG A C 1
ATOM 2033 O O . ARG A 1 253 ? -4.223 -10.880 -11.409 1.00 95.50 253 ARG A O 1
ATOM 2040 N N . VAL A 1 254 ? -2.024 -10.482 -11.710 1.00 96.12 254 VAL A N 1
ATOM 2041 C CA . VAL A 1 254 ? -2.006 -9.171 -11.052 1.00 96.12 254 VAL A CA 1
ATOM 2042 C C . VAL A 1 254 ? -2.710 -8.123 -11.905 1.00 96.12 254 VAL A C 1
ATOM 2044 O O . VAL A 1 254 ? -2.739 -8.239 -13.130 1.00 96.12 254 VAL A O 1
ATOM 2047 N N . LYS A 1 255 ? -3.259 -7.092 -11.267 1.00 96.31 255 LYS A N 1
ATOM 2048 C CA . LYS A 1 255 ? -3.803 -5.919 -11.941 1.00 96.31 255 LYS A CA 1
ATOM 2049 C C . LYS A 1 255 ? -2.641 -5.132 -12.561 1.00 96.31 255 LYS A C 1
ATOM 2051 O O . LYS A 1 255 ? -1.810 -4.621 -11.802 1.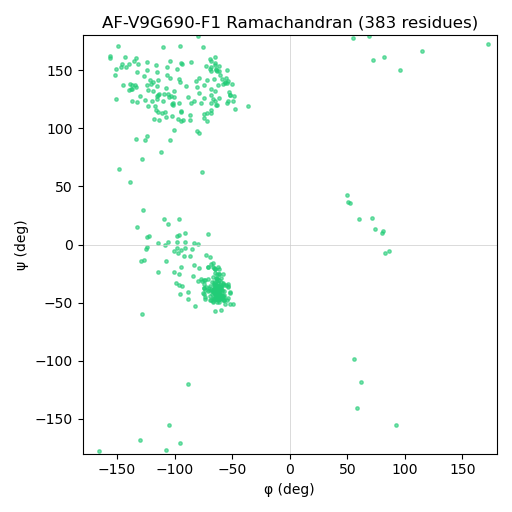00 96.31 255 LYS A O 1
ATOM 2056 N N . PRO A 1 256 ? -2.536 -5.051 -13.900 1.00 94.12 256 PRO A N 1
ATOM 2057 C CA . PRO A 1 256 ? -1.508 -4.238 -14.521 1.00 94.12 256 PRO A CA 1
ATOM 2058 C C . PRO A 1 256 ? -1.796 -2.759 -14.265 1.00 94.12 256 PRO A C 1
ATOM 2060 O O . PRO A 1 256 ? -2.957 -2.352 -14.174 1.00 94.12 256 PRO A O 1
ATOM 2063 N N . PHE A 1 257 ? -0.746 -1.949 -14.187 1.00 90.50 257 PHE A N 1
ATOM 2064 C CA . PHE A 1 257 ? -0.884 -0.496 -14.225 1.00 90.50 257 PHE A CA 1
ATOM 2065 C C . PHE A 1 257 ? -0.031 0.077 -15.351 1.00 90.50 257 PHE A C 1
ATOM 2067 O O . PHE A 1 257 ? 0.992 -0.485 -15.739 1.00 90.50 257 PHE A O 1
ATOM 2074 N N . PHE A 1 258 ? -0.486 1.192 -15.907 1.00 93.06 258 PHE A N 1
ATOM 2075 C CA . PHE A 1 258 ? 0.098 1.792 -17.100 1.00 93.06 258 PHE A CA 1
ATOM 2076 C C . PHE A 1 258 ? 0.681 3.153 -16.763 1.00 93.06 258 PHE A C 1
ATOM 2078 O O . PHE A 1 258 ? 0.139 3.866 -15.915 1.00 93.06 258 PHE A O 1
ATOM 2085 N N . ALA A 1 259 ? 1.748 3.540 -17.455 1.00 92.50 259 ALA A N 1
ATOM 2086 C CA . ALA A 1 259 ? 2.348 4.852 -17.269 1.00 92.50 259 ALA A CA 1
ATOM 2087 C C . ALA A 1 259 ? 2.736 5.506 -18.604 1.00 92.50 259 ALA A C 1
ATOM 2089 O O . ALA A 1 259 ? 3.370 4.860 -19.449 1.00 92.50 259 ALA A O 1
ATOM 2090 N N . PRO A 1 260 ? 2.405 6.797 -18.804 1.00 94.00 260 PRO A N 1
ATOM 2091 C CA . PRO A 1 260 ? 2.992 7.588 -19.875 1.00 94.00 260 PRO A CA 1
ATOM 2092 C C . PRO A 1 260 ? 4.478 7.841 -19.591 1.00 94.00 260 PRO A C 1
ATOM 2094 O O . PRO A 1 260 ? 4.928 7.819 -18.445 1.00 94.00 260 PRO A O 1
ATOM 2097 N N . GLY A 1 261 ? 5.246 8.133 -20.636 1.00 93.31 261 GLY A N 1
ATOM 2098 C CA . GLY A 1 261 ? 6.677 8.405 -20.515 1.00 93.31 261 GLY A CA 1
ATOM 2099 C C . GLY A 1 261 ? 7.202 9.250 -21.663 1.00 93.31 261 GLY A C 1
ATOM 2100 O O . GLY A 1 261 ? 6.590 9.322 -22.724 1.00 93.31 261 GLY A O 1
ATOM 2101 N N . ILE A 1 262 ? 8.359 9.886 -21.473 1.00 93.75 262 ILE A N 1
ATOM 2102 C CA . ILE A 1 262 ? 8.961 10.786 -22.478 1.00 93.75 262 ILE A CA 1
ATOM 2103 C C . ILE A 1 262 ? 9.222 10.105 -23.832 1.00 93.75 262 ILE A C 1
ATOM 2105 O O . ILE A 1 262 ? 9.251 10.773 -24.860 1.00 93.75 262 ILE A O 1
ATOM 2109 N N . TRP A 1 263 ? 9.398 8.784 -23.830 1.00 95.06 263 TRP A N 1
ATOM 2110 C CA . TRP A 1 263 ? 9.668 7.962 -25.008 1.00 95.06 263 TRP A CA 1
ATOM 2111 C C . TRP A 1 263 ? 8.476 7.090 -25.425 1.00 95.06 263 TRP A C 1
ATOM 2113 O O . TRP A 1 263 ? 8.587 6.359 -26.407 1.00 95.06 263 TRP A O 1
ATOM 2123 N N . GLY A 1 264 ? 7.354 7.160 -24.700 1.00 96.62 264 GLY A N 1
ATOM 2124 C CA . GLY A 1 264 ? 6.223 6.252 -24.876 1.00 96.62 264 GLY A CA 1
ATOM 2125 C C . GLY A 1 264 ? 5.598 6.305 -26.267 1.00 96.62 264 GLY A C 1
ATOM 2126 O O . GLY A 1 264 ? 5.530 7.367 -26.893 1.00 96.62 264 GLY A O 1
ATOM 2127 N N . GLY A 1 265 ? 5.123 5.151 -26.721 1.00 96.00 265 GLY A N 1
ATOM 2128 C CA . GLY A 1 265 ? 4.462 4.950 -28.003 1.00 96.00 265 GLY A CA 1
ATOM 2129 C C . GLY A 1 265 ? 2.934 5.002 -27.935 1.00 96.00 265 GLY A C 1
ATOM 2130 O O . GLY A 1 265 ? 2.328 5.393 -26.933 1.00 96.00 265 GLY A O 1
ATOM 2131 N N . GLN A 1 266 ? 2.310 4.632 -29.052 1.00 95.81 266 GLN A N 1
ATOM 2132 C CA . GLN A 1 266 ? 0.850 4.603 -29.216 1.00 95.81 266 GLN A CA 1
ATOM 2133 C C . GLN A 1 266 ? 0.270 3.183 -29.239 1.00 95.81 266 GLN A C 1
ATOM 2135 O O . GLN A 1 266 ? -0.935 3.005 -29.075 1.00 95.81 266 GLN A O 1
ATOM 2140 N N . TYR A 1 267 ? 1.102 2.156 -29.409 1.00 94.31 267 TYR A N 1
ATOM 2141 C CA . TYR A 1 267 ? 0.643 0.783 -29.584 1.00 94.31 267 TYR A CA 1
ATOM 2142 C C . TYR A 1 267 ? -0.057 0.224 -28.342 1.00 94.31 267 TYR A C 1
ATOM 2144 O O . TYR A 1 267 ? -1.139 -0.341 -28.473 1.00 94.31 267 TYR A O 1
ATOM 2152 N N . LEU A 1 268 ? 0.505 0.399 -27.142 1.00 93.88 268 LEU A N 1
ATOM 2153 C CA . LEU A 1 268 ? -0.153 -0.034 -25.902 1.00 93.88 268 LEU A CA 1
ATOM 2154 C C . LEU A 1 268 ? -1.433 0.760 -25.639 1.00 93.88 268 LEU A C 1
ATOM 2156 O O . LEU A 1 268 ? -2.412 0.202 -25.148 1.00 93.88 268 LEU A O 1
ATOM 2160 N N . LYS A 1 269 ? -1.445 2.045 -26.005 1.00 93.88 269 LYS A N 1
ATOM 2161 C CA . LYS A 1 269 ? -2.620 2.905 -25.858 1.00 93.88 269 LYS A CA 1
ATOM 2162 C C . LYS A 1 269 ? -3.794 2.382 -26.691 1.00 93.88 269 LYS A C 1
ATOM 2164 O O . LYS A 1 269 ? -4.895 2.250 -26.166 1.00 93.88 269 LYS A O 1
ATOM 2169 N N . GLU A 1 270 ? -3.539 2.024 -27.948 1.00 92.00 270 GLU A N 1
ATOM 2170 C CA . GLU A 1 270 ? -4.528 1.419 -28.848 1.00 92.00 270 GLU A CA 1
ATOM 2171 C C . GLU A 1 270 ? -4.918 -0.003 -28.417 1.00 92.00 270 GLU A C 1
ATOM 2173 O O . GLU A 1 270 ? -6.103 -0.324 -28.342 1.00 92.00 270 GLU A O 1
ATOM 2178 N N . LEU A 1 271 ? -3.932 -0.857 -28.119 1.00 89.88 271 LEU A N 1
ATOM 2179 C CA . LEU A 1 271 ? -4.143 -2.272 -27.795 1.00 89.88 271 LEU A CA 1
ATOM 2180 C C . LEU A 1 271 ? -4.954 -2.468 -26.509 1.00 89.88 271 LEU A C 1
ATOM 2182 O O . LEU A 1 271 ? -5.787 -3.373 -26.438 1.00 89.88 271 LEU A O 1
ATOM 2186 N N . CYS A 1 272 ? -4.685 -1.644 -25.496 1.00 91.50 272 CYS A N 1
ATOM 2187 C CA . CYS A 1 272 ? -5.307 -1.738 -24.180 1.00 91.50 272 CYS A CA 1
ATOM 2188 C C . CYS A 1 272 ? -6.488 -0.774 -24.003 1.00 91.50 272 CYS A C 1
ATOM 2190 O O . CYS A 1 272 ? -6.993 -0.656 -22.888 1.00 91.50 272 CYS A O 1
ATOM 2192 N N . GLU A 1 273 ? -6.913 -0.094 -25.077 1.00 91.81 273 GLU A N 1
ATOM 2193 C CA . GLU A 1 273 ? -8.002 0.893 -25.067 1.00 91.81 273 GLU A CA 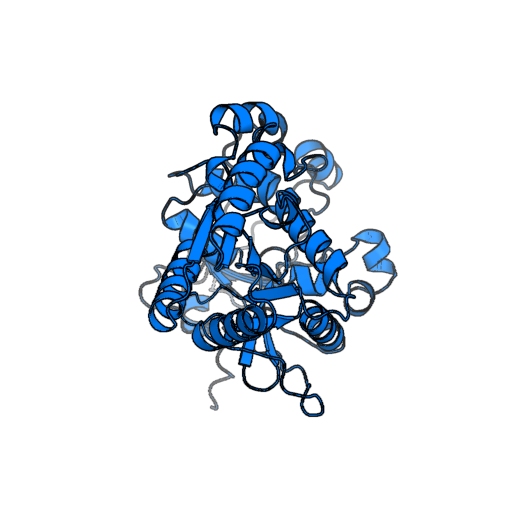1
ATOM 2194 C C . GLU A 1 273 ? -7.815 1.940 -23.938 1.00 91.81 273 GLU A C 1
ATOM 2196 O O . GLU A 1 273 ? -8.749 2.291 -23.215 1.00 91.81 273 GLU A O 1
ATOM 2201 N N . LEU A 1 274 ? -6.573 2.417 -23.754 1.00 92.38 274 LEU A N 1
ATOM 2202 C CA . LEU A 1 274 ? -6.221 3.393 -22.714 1.00 92.38 274 LEU A CA 1
ATOM 2203 C C . LEU A 1 274 ? -6.828 4.776 -23.022 1.00 92.38 274 LEU A C 1
ATOM 2205 O O . LEU A 1 274 ? -7.135 5.068 -24.181 1.00 92.38 274 LEU A O 1
ATOM 2209 N N . PRO A 1 275 ? -6.975 5.667 -22.016 1.00 93.06 275 PRO A N 1
ATOM 2210 C CA . PRO A 1 275 ? -7.652 6.948 -22.200 1.00 93.06 275 PRO A CA 1
ATOM 2211 C C . PRO A 1 275 ? -7.092 7.765 -23.367 1.00 93.06 275 PRO A C 1
ATOM 2213 O O . PRO A 1 275 ? -5.889 8.015 -23.449 1.00 93.06 275 PRO A O 1
ATOM 2216 N N . GLU A 1 276 ? -7.975 8.260 -24.236 1.00 90.31 276 GLU A N 1
ATOM 2217 C CA . GLU A 1 276 ? -7.587 9.035 -25.423 1.00 90.31 276 GLU A CA 1
ATOM 2218 C C . GLU A 1 276 ? -6.766 10.284 -25.065 1.00 90.31 276 GLU A C 1
ATOM 2220 O O . GLU A 1 276 ? -5.833 10.639 -25.783 1.00 90.31 276 GLU A O 1
ATOM 2225 N N . ALA A 1 277 ? -7.050 10.890 -23.908 1.00 95.06 277 ALA A N 1
ATOM 2226 C CA . ALA A 1 277 ? -6.344 12.061 -23.393 1.00 95.06 277 ALA A CA 1
ATOM 2227 C C . ALA A 1 277 ? -4.874 11.800 -23.010 1.00 95.06 277 ALA A C 1
ATOM 2229 O O . ALA A 1 277 ? -4.119 12.756 -22.833 1.00 95.06 277 ALA A O 1
ATOM 2230 N N . TRP A 1 278 ? -4.442 10.542 -22.855 1.00 94.94 278 TRP A N 1
ATOM 2231 C CA . TRP A 1 278 ? -3.037 10.249 -22.569 1.00 94.94 278 TRP A CA 1
ATOM 2232 C C . TRP A 1 278 ? -2.164 10.593 -23.779 1.00 94.94 278 TRP A C 1
ATOM 2234 O O . TRP A 1 278 ? -2.497 10.197 -24.894 1.00 94.94 278 TRP A O 1
ATOM 2244 N N . PRO A 1 279 ? -1.022 11.278 -23.606 1.00 95.38 279 PRO A N 1
ATOM 2245 C CA . PRO A 1 279 ? -0.163 11.611 -24.741 1.00 95.38 279 PRO A CA 1
ATOM 2246 C C . PRO A 1 279 ? 0.433 10.356 -25.396 1.00 95.38 279 PRO A C 1
ATOM 2248 O O . PRO A 1 279 ? 0.633 10.325 -26.607 1.00 95.38 279 PRO A O 1
ATOM 2251 N N . ASN A 1 280 ? 0.703 9.322 -24.599 1.00 96.69 280 ASN A N 1
ATOM 2252 C CA . ASN A 1 280 ? 1.268 8.040 -25.004 1.00 96.69 280 ASN A CA 1
ATOM 2253 C C . ASN A 1 280 ? 1.100 7.006 -23.876 1.00 96.69 280 ASN A C 1
ATOM 2255 O O . ASN A 1 280 ? 0.539 7.314 -22.821 1.00 96.69 280 ASN A O 1
ATOM 2259 N N . CYS A 1 281 ? 1.619 5.799 -24.087 1.00 96.75 281 CYS A N 1
ATOM 2260 C CA . CYS A 1 281 ? 1.874 4.827 -23.032 1.00 96.75 281 CYS A CA 1
ATOM 2261 C C . CYS A 1 281 ? 3.288 4.274 -23.214 1.00 96.75 281 CYS A C 1
ATOM 2263 O O . CYS A 1 281 ? 3.617 3.766 -24.279 1.00 96.75 281 CYS A O 1
ATOM 2265 N N . ALA A 1 282 ? 4.131 4.400 -22.193 1.00 96.06 282 ALA A N 1
ATOM 2266 C CA . ALA A 1 282 ? 5.504 3.903 -22.220 1.00 96.06 282 ALA A CA 1
ATOM 2267 C C . ALA A 1 282 ? 5.605 2.514 -21.583 1.00 96.06 282 ALA A C 1
ATOM 2269 O O . ALA A 1 282 ? 6.240 1.629 -22.151 1.00 96.06 282 ALA A O 1
ATOM 2270 N N . TRP A 1 283 ? 4.918 2.312 -20.457 1.00 94.81 283 TRP A N 1
ATOM 2271 C CA . TRP A 1 283 ? 4.970 1.072 -19.688 1.00 94.81 283 TRP A CA 1
ATOM 2272 C C . TRP A 1 283 ? 3.583 0.461 -19.496 1.00 94.81 283 TRP A C 1
ATOM 2274 O O . TRP A 1 283 ? 2.639 1.168 -19.140 1.00 94.81 283 TRP A O 1
ATOM 2284 N N . SER A 1 284 ? 3.495 -0.860 -19.660 1.00 93.94 284 SER A N 1
ATOM 2285 C CA . SER A 1 284 ? 2.518 -1.707 -18.964 1.00 93.94 284 SER A CA 1
ATOM 2286 C C . SER A 1 284 ? 3.270 -2.518 -17.922 1.00 93.94 284 SER A C 1
ATOM 2288 O O . SER A 1 284 ? 4.051 -3.397 -18.284 1.00 93.94 284 SER A O 1
ATOM 2290 N N . PHE A 1 285 ? 3.065 -2.217 -16.647 1.00 91.88 285 PHE A N 1
ATOM 2291 C CA . PHE A 1 285 ? 3.662 -2.959 -15.548 1.00 91.88 285 PHE A CA 1
ATOM 2292 C C . PHE A 1 285 ? 2.770 -4.152 -15.207 1.00 91.88 285 PHE A C 1
ATOM 2294 O O . PHE A 1 285 ? 1.680 -3.981 -14.657 1.00 91.88 285 PHE A O 1
ATOM 2301 N N . GLU A 1 286 ? 3.223 -5.355 -15.560 1.00 91.19 286 GLU A N 1
ATOM 2302 C CA . GLU A 1 286 ? 2.516 -6.615 -15.306 1.00 91.19 286 GLU A CA 1
ATOM 2303 C C . GLU A 1 286 ? 2.929 -7.133 -13.910 1.00 91.19 286 GLU A C 1
ATOM 2305 O O . GLU A 1 286 ? 2.668 -6.391 -12.975 1.00 91.19 286 GLU A O 1
ATOM 2310 N N . PRO A 1 287 ? 3.534 -8.314 -13.632 1.00 91.94 287 PRO A N 1
ATOM 2311 C CA . PRO A 1 287 ? 4.033 -8.561 -12.279 1.00 91.94 287 PRO A CA 1
ATOM 2312 C C . PRO A 1 287 ? 5.278 -7.723 -11.974 1.00 91.94 287 PRO A C 1
ATOM 2314 O O . PRO A 1 287 ? 6.384 -8.039 -12.401 1.00 91.94 287 PRO A O 1
ATOM 2317 N N . ILE A 1 288 ? 5.100 -6.700 -11.145 1.00 91.94 288 ILE A N 1
ATOM 2318 C CA . ILE A 1 288 ? 6.120 -6.076 -10.305 1.00 91.94 288 ILE A CA 1
ATOM 2319 C C . ILE A 1 288 ? 5.590 -6.156 -8.876 1.00 91.94 288 ILE A C 1
ATOM 2321 O O . ILE A 1 288 ? 4.820 -5.309 -8.437 1.00 91.94 288 ILE A O 1
ATOM 2325 N N . ALA A 1 289 ? 5.963 -7.211 -8.147 1.00 89.75 289 ALA A N 1
ATOM 2326 C CA . ALA A 1 289 ? 5.263 -7.579 -6.913 1.00 89.75 289 ALA A CA 1
ATOM 2327 C C . ALA A 1 289 ? 5.072 -6.472 -5.868 1.00 89.75 289 ALA A C 1
ATOM 2329 O O . ALA A 1 289 ? 3.973 -6.385 -5.325 1.00 89.75 289 ALA A O 1
ATOM 2330 N N . PRO A 1 290 ? 6.062 -5.597 -5.616 1.00 90.69 290 PRO A N 1
ATOM 2331 C CA . PRO A 1 290 ? 5.863 -4.467 -4.716 1.00 90.69 290 PRO A CA 1
ATOM 2332 C C . PRO A 1 290 ? 4.819 -3.444 -5.194 1.00 90.69 290 PRO A C 1
ATOM 2334 O O . PRO A 1 290 ? 4.193 -2.800 -4.364 1.00 90.69 290 PRO A O 1
ATOM 2337 N N . GLU A 1 291 ? 4.624 -3.282 -6.505 1.00 92.38 291 GLU A N 1
ATOM 2338 C CA . GLU A 1 291 ? 3.797 -2.214 -7.086 1.00 92.38 291 GLU A CA 1
ATOM 2339 C C . GLU A 1 291 ? 2.361 -2.652 -7.397 1.00 92.38 291 GLU A C 1
ATOM 2341 O O . GLU A 1 291 ? 1.424 -1.862 -7.266 1.00 92.38 291 GLU A O 1
ATOM 2346 N N . ASN A 1 292 ? 2.167 -3.903 -7.816 1.00 95.56 292 ASN A N 1
ATOM 2347 C CA . ASN A 1 292 ? 0.868 -4.365 -8.294 1.00 95.56 292 ASN A CA 1
ATOM 2348 C C . ASN A 1 292 ? -0.064 -4.846 -7.178 1.00 95.56 292 ASN A C 1
ATOM 2350 O O . ASN A 1 292 ? 0.349 -5.310 -6.114 1.00 95.56 292 ASN A O 1
ATOM 2354 N N . THR A 1 293 ? -1.358 -4.823 -7.486 1.00 97.44 293 THR A N 1
ATOM 2355 C CA . THR A 1 293 ? -2.415 -5.436 -6.681 1.00 97.44 293 THR A CA 1
ATOM 2356 C C . THR A 1 293 ? -3.010 -6.660 -7.375 1.00 97.44 293 THR A C 1
ATOM 2358 O O . THR A 1 293 ? -2.751 -6.936 -8.546 1.00 97.44 293 THR A O 1
ATOM 2361 N N . LEU A 1 294 ? -3.828 -7.414 -6.650 1.00 98.00 294 LEU A N 1
ATOM 2362 C CA . LEU A 1 294 ? -4.671 -8.494 -7.142 1.00 98.00 294 LEU A CA 1
ATOM 2363 C C . LEU A 1 294 ? -6.131 -8.108 -6.934 1.00 98.00 294 LEU A C 1
ATOM 2365 O O . LEU A 1 294 ? -6.505 -7.648 -5.857 1.00 98.00 294 LEU A O 1
ATOM 2369 N N . LEU A 1 295 ? -6.963 -8.358 -7.944 1.00 98.25 295 LEU A N 1
ATOM 2370 C CA . LEU A 1 295 ? -8.415 -8.295 -7.808 1.00 98.25 295 LEU A CA 1
ATOM 2371 C C . LEU A 1 295 ? -8.924 -9.705 -7.508 1.00 98.25 295 LEU A C 1
ATOM 2373 O O . LEU A 1 295 ? -8.920 -10.566 -8.391 1.00 98.25 295 LEU A O 1
ATOM 2377 N N . LEU A 1 296 ? -9.325 -9.946 -6.263 1.00 98.62 296 LEU A N 1
ATOM 2378 C CA . LEU A 1 296 ? -9.824 -11.231 -5.782 1.00 98.62 296 LEU A CA 1
ATOM 2379 C C . LEU A 1 296 ? -11.348 -11.175 -5.696 1.00 98.62 296 LEU A C 1
ATOM 2381 O O . LEU A 1 296 ? -11.910 -10.466 -4.860 1.00 98.62 296 LEU A O 1
ATOM 2385 N N . HIS A 1 297 ? -12.027 -11.913 -6.569 1.00 98.31 297 HIS A N 1
ATOM 2386 C CA . HIS A 1 297 ? -13.474 -12.062 -6.503 1.00 98.31 297 HIS A CA 1
ATOM 2387 C C . HIS A 1 297 ? -13.828 -13.210 -5.565 1.00 98.31 297 HIS A C 1
ATOM 2389 O O . HIS A 1 297 ? -13.554 -14.374 -5.862 1.00 98.31 297 HIS A O 1
ATOM 2395 N N . VAL A 1 298 ? -14.430 -12.854 -4.433 1.00 97.94 298 VAL A N 1
ATOM 2396 C CA . VAL A 1 298 ? -14.788 -13.760 -3.344 1.00 97.94 298 VAL A CA 1
ATOM 2397 C C . VAL A 1 298 ? -16.271 -13.575 -3.055 1.00 97.94 298 VAL A C 1
ATOM 2399 O O . VAL A 1 298 ? -16.730 -12.463 -2.784 1.00 97.94 298 VAL A O 1
ATOM 2402 N N . GLN A 1 299 ? -17.030 -14.670 -3.103 1.00 95.38 299 GLN A N 1
ATOM 2403 C CA . GLN A 1 299 ? -18.485 -14.669 -2.926 1.00 95.38 299 GLN A CA 1
ATOM 2404 C C . GLN A 1 299 ? -19.191 -13.727 -3.917 1.00 95.38 299 GLN A C 1
ATOM 2406 O O . GLN A 1 299 ? -19.436 -14.111 -5.054 1.00 95.38 299 GLN A O 1
ATOM 2411 N N . HIS A 1 300 ? -19.533 -12.511 -3.494 1.00 93.38 300 HIS A N 1
ATOM 2412 C CA . HIS A 1 300 ? -20.310 -11.546 -4.275 1.00 93.38 300 HIS A CA 1
ATOM 2413 C C . HIS A 1 300 ? -19.593 -10.196 -4.453 1.00 93.38 300 HIS A C 1
ATOM 2415 O O . HIS A 1 300 ? -20.183 -9.248 -4.976 1.00 93.38 300 HIS A O 1
ATOM 2421 N N . VAL A 1 301 ? -18.330 -10.084 -4.024 1.00 96.19 301 VAL A N 1
ATOM 2422 C CA . VAL A 1 301 ? -17.555 -8.835 -4.077 1.00 96.19 301 VAL A CA 1
ATOM 2423 C C . VAL A 1 301 ? -16.138 -9.073 -4.591 1.00 96.19 301 VAL A C 1
ATOM 2425 O O . VAL A 1 301 ? -15.607 -10.178 -4.516 1.00 96.19 301 VAL A O 1
ATOM 2428 N N . THR A 1 302 ? -15.511 -8.013 -5.102 1.00 97.75 302 THR A N 1
ATOM 2429 C CA . THR A 1 302 ? -14.120 -8.048 -5.570 1.00 97.75 302 THR A CA 1
ATOM 2430 C C . THR A 1 302 ? -13.247 -7.169 -4.692 1.00 97.75 302 THR A C 1
ATOM 2432 O O . THR A 1 302 ? -13.325 -5.944 -4.805 1.00 97.75 302 THR A O 1
ATOM 2435 N N . LEU A 1 303 ? -12.420 -7.808 -3.867 1.00 97.94 303 LEU A N 1
ATOM 2436 C CA . LEU A 1 303 ? -11.419 -7.194 -3.000 1.00 97.94 303 LEU A CA 1
ATOM 2437 C C . LEU A 1 303 ? -10.156 -6.865 -3.804 1.00 97.94 303 LEU A C 1
ATOM 2439 O O . LEU A 1 303 ? -9.691 -7.703 -4.577 1.00 97.94 303 LEU A O 1
ATOM 2443 N N . GLU A 1 304 ? -9.590 -5.679 -3.611 1.00 98.12 304 GLU A N 1
ATOM 2444 C CA . GLU A 1 304 ? -8.270 -5.334 -4.130 1.00 98.12 304 GLU A CA 1
ATOM 2445 C C . GLU A 1 304 ? -7.215 -5.400 -3.018 1.00 98.12 304 GLU A C 1
ATOM 2447 O O . GLU A 1 304 ? -7.321 -4.693 -2.019 1.00 98.12 304 GLU A O 1
ATOM 2452 N N . VAL A 1 305 ? -6.191 -6.241 -3.196 1.00 97.88 305 VAL A N 1
ATOM 2453 C CA . VAL A 1 305 ? -5.100 -6.425 -2.219 1.00 97.88 305 VAL A CA 1
ATOM 2454 C C . VAL A 1 305 ? -3.730 -6.231 -2.868 1.00 97.88 305 VAL A C 1
ATOM 2456 O O . VAL A 1 305 ? -3.560 -6.626 -4.022 1.00 97.88 305 VAL A O 1
ATOM 2459 N N . PRO A 1 306 ? -2.724 -5.674 -2.174 1.00 97.31 306 PRO A N 1
ATOM 2460 C CA . PRO A 1 306 ? -1.342 -5.674 -2.654 1.00 97.31 306 PRO A CA 1
ATOM 2461 C C . PRO A 1 306 ? -0.844 -7.092 -2.950 1.00 97.31 306 PRO A C 1
ATOM 2463 O O . PRO A 1 306 ? -1.092 -8.015 -2.172 1.00 97.31 306 PRO A O 1
ATOM 2466 N N . PHE A 1 307 ? -0.110 -7.279 -4.051 1.00 97.19 307 PHE A N 1
ATOM 2467 C CA . PHE A 1 307 ? 0.450 -8.592 -4.389 1.00 97.19 307 PHE A CA 1
ATOM 2468 C C . PHE A 1 307 ? 1.458 -9.063 -3.321 1.00 97.19 307 PHE A C 1
ATOM 2470 O O . PHE A 1 307 ? 1.540 -10.257 -3.033 1.00 97.19 307 PHE A O 1
ATOM 2477 N N . THR A 1 308 ? 2.131 -8.137 -2.631 1.00 96.38 308 THR A N 1
ATOM 2478 C CA . THR A 1 308 ? 2.987 -8.455 -1.477 1.00 96.38 308 THR A CA 1
ATOM 2479 C C . THR A 1 308 ? 2.263 -9.225 -0.373 1.00 96.38 308 THR A C 1
ATOM 2481 O O . THR A 1 308 ? 2.861 -10.140 0.178 1.00 96.38 308 THR A O 1
ATOM 2484 N N . LEU A 1 309 ? 0.972 -8.979 -0.115 1.00 97.44 309 LEU A N 1
ATOM 2485 C CA . LEU A 1 309 ? 0.230 -9.734 0.905 1.00 97.44 309 LEU A CA 1
ATOM 2486 C C . LEU A 1 309 ? 0.081 -11.216 0.551 1.00 97.44 309 LEU A C 1
ATOM 2488 O O . LEU A 1 309 ? 0.202 -12.077 1.419 1.00 97.44 309 LEU A O 1
ATOM 2492 N N . LEU A 1 310 ? -0.164 -11.525 -0.726 1.00 97.50 310 LEU A N 1
ATOM 2493 C CA . LEU A 1 310 ? -0.241 -12.912 -1.186 1.00 97.50 310 LEU A CA 1
ATOM 2494 C C . LEU A 1 310 ? 1.124 -13.602 -1.044 1.00 97.50 310 LEU A C 1
ATOM 2496 O O . LEU A 1 310 ? 1.207 -14.736 -0.575 1.00 97.50 310 LEU A O 1
ATOM 2500 N N . MET A 1 311 ? 2.188 -12.891 -1.418 1.00 97.25 311 MET A N 1
ATOM 2501 C CA . MET A 1 311 ? 3.556 -13.387 -1.318 1.00 97.25 311 MET A CA 1
ATOM 2502 C C . MET A 1 311 ? 4.008 -13.613 0.130 1.00 97.25 311 MET A C 1
ATOM 2504 O O . MET A 1 311 ? 4.704 -14.585 0.406 1.00 97.25 311 MET A O 1
ATOM 2508 N N . GLU A 1 312 ? 3.608 -12.742 1.055 1.00 96.06 312 GLU A N 1
ATOM 2509 C CA . GLU A 1 312 ? 3.888 -12.861 2.489 1.00 96.06 312 GLU A CA 1
ATOM 2510 C C . GLU A 1 312 ? 3.108 -14.012 3.137 1.00 96.06 312 GLU A C 1
ATOM 2512 O O . GLU A 1 312 ? 3.655 -14.716 3.986 1.00 96.06 312 GLU A O 1
ATOM 2517 N N . ALA A 1 313 ? 1.849 -14.220 2.733 1.00 95.56 313 ALA A N 1
ATOM 2518 C CA . ALA A 1 313 ? 0.979 -15.251 3.295 1.00 95.56 313 ALA A CA 1
ATOM 2519 C C . ALA A 1 313 ? 1.338 -16.670 2.827 1.00 95.56 313 ALA A C 1
ATOM 2521 O O . ALA A 1 313 ? 1.242 -17.613 3.612 1.00 95.56 313 ALA A O 1
ATOM 2522 N N . SER A 1 314 ? 1.741 -16.833 1.563 1.00 96.44 314 SER A N 1
ATOM 2523 C CA . SER A 1 314 ? 1.943 -18.158 0.954 1.00 96.44 314 SER A CA 1
ATOM 2524 C C . SER A 1 314 ? 3.198 -18.236 0.063 1.00 96.44 314 SER A C 1
ATOM 2526 O O . SER A 1 314 ? 3.119 -18.617 -1.111 1.00 96.44 314 SER A O 1
ATOM 2528 N N . PRO A 1 315 ? 4.394 -17.872 0.575 1.00 96.56 315 PRO A N 1
ATOM 2529 C CA . PRO A 1 315 ? 5.609 -17.842 -0.236 1.00 96.56 315 PRO A CA 1
ATOM 2530 C C . PRO A 1 315 ? 6.025 -19.237 -0.717 1.00 96.56 315 PRO A C 1
ATOM 2532 O O . PRO A 1 315 ? 6.547 -19.377 -1.821 1.00 96.56 315 PRO A O 1
ATOM 2535 N N . LEU A 1 316 ? 5.795 -20.286 0.081 1.00 97.12 316 LEU A N 1
ATOM 2536 C CA . LEU A 1 316 ? 6.190 -21.655 -0.266 1.00 97.12 316 LEU A CA 1
ATOM 2537 C C . LEU A 1 316 ? 5.335 -22.229 -1.394 1.00 97.12 316 LEU A C 1
ATOM 2539 O O . LEU A 1 316 ? 5.870 -22.898 -2.276 1.00 97.12 316 LEU A O 1
ATOM 2543 N N . GLU A 1 317 ? 4.037 -21.952 -1.377 1.00 97.00 317 GLU A N 1
ATOM 2544 C CA . GLU A 1 317 ? 3.070 -22.384 -2.382 1.00 97.00 317 GLU A CA 1
ATOM 2545 C C . GLU A 1 317 ? 3.360 -21.733 -3.740 1.00 97.00 317 GLU A C 1
ATOM 2547 O O . GLU A 1 317 ? 3.242 -22.388 -4.774 1.00 97.00 317 GLU A O 1
ATOM 2552 N N . ILE A 1 318 ? 3.792 -20.468 -3.733 1.00 96.69 318 ILE A N 1
ATOM 2553 C CA . ILE A 1 318 ? 4.019 -19.680 -4.952 1.00 96.69 318 ILE A CA 1
ATOM 2554 C C . ILE A 1 318 ? 5.436 -19.866 -5.499 1.00 96.69 318 ILE A C 1
ATOM 2556 O O . ILE A 1 318 ? 5.623 -20.061 -6.700 1.00 96.69 318 ILE A O 1
ATOM 2560 N N . LEU A 1 319 ? 6.453 -19.780 -4.638 1.00 96.75 319 LEU A N 1
ATOM 2561 C CA . LEU A 1 319 ? 7.859 -19.771 -5.051 1.00 96.75 319 LEU A CA 1
ATOM 2562 C C . LEU A 1 319 ? 8.505 -21.158 -4.981 1.00 96.75 319 LEU A C 1
ATOM 2564 O O . LEU A 1 319 ? 9.474 -21.424 -5.697 1.00 96.75 319 LEU A O 1
ATOM 2568 N N . GLY A 1 320 ? 7.998 -22.046 -4.126 1.00 97.25 320 GLY A N 1
ATOM 2569 C CA . GLY A 1 320 ? 8.663 -23.295 -3.775 1.00 97.25 320 GLY A CA 1
ATOM 2570 C C . GLY A 1 320 ? 9.885 -23.085 -2.873 1.00 97.25 320 GLY A C 1
ATOM 2571 O O . GLY A 1 320 ? 10.498 -22.018 -2.825 1.00 97.25 320 GLY A O 1
ATOM 2572 N N . ARG A 1 321 ? 10.282 -24.150 -2.163 1.00 97.69 321 ARG A N 1
ATOM 2573 C CA . ARG A 1 321 ? 11.317 -24.113 -1.109 1.00 97.69 321 ARG A CA 1
ATOM 2574 C C . ARG A 1 321 ? 12.608 -23.400 -1.524 1.00 97.69 321 ARG A C 1
ATOM 2576 O O . ARG A 1 321 ? 13.054 -22.504 -0.821 1.00 97.69 321 ARG A O 1
ATOM 2583 N N . ARG A 1 322 ? 13.183 -23.775 -2.672 1.00 97.31 322 ARG A N 1
ATOM 2584 C CA . ARG A 1 322 ? 14.466 -23.225 -3.139 1.00 97.31 322 ARG A CA 1
ATOM 2585 C C . ARG A 1 322 ? 14.418 -21.707 -3.313 1.00 97.31 322 ARG A C 1
ATOM 2587 O O . ARG A 1 322 ? 15.368 -21.023 -2.959 1.00 97.31 322 ARG A O 1
ATOM 2594 N N . ASN A 1 323 ? 13.345 -21.183 -3.894 1.00 96.25 323 ASN A N 1
ATOM 2595 C CA . ASN A 1 323 ? 13.242 -19.751 -4.155 1.00 96.25 323 ASN A CA 1
ATOM 2596 C C . ASN A 1 323 ? 12.921 -18.978 -2.873 1.00 96.25 323 ASN A C 1
ATOM 2598 O O . ASN A 1 323 ? 13.419 -17.873 -2.714 1.00 96.25 323 ASN A O 1
ATOM 2602 N N . VAL A 1 324 ? 12.181 -19.573 -1.932 1.00 97.12 324 VAL A N 1
ATOM 2603 C CA . VAL A 1 324 ? 11.999 -18.984 -0.595 1.00 97.12 324 VAL A CA 1
ATOM 2604 C C . VAL A 1 324 ? 13.322 -18.891 0.165 1.00 97.12 324 VAL A C 1
ATOM 2606 O O . VAL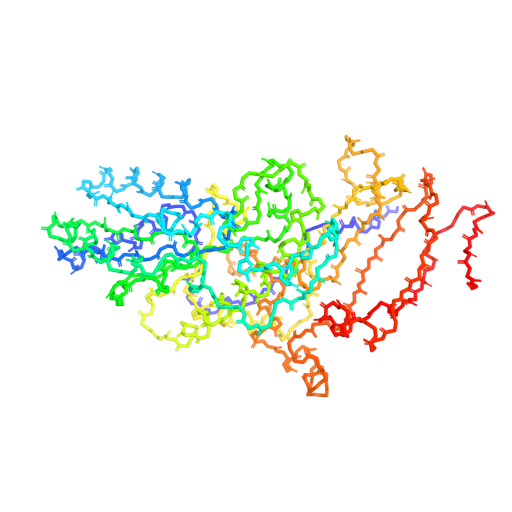 A 1 324 ? 13.590 -17.879 0.799 1.00 97.12 324 VAL A O 1
ATOM 2609 N N . GLU A 1 325 ? 14.191 -19.899 0.072 1.00 96.00 325 GLU A N 1
ATOM 2610 C CA . GLU A 1 325 ? 15.528 -19.846 0.687 1.00 96.00 325 GLU A CA 1
ATOM 2611 C C . GLU A 1 325 ? 16.411 -18.730 0.099 1.00 96.00 325 GLU A C 1
ATOM 2613 O O . GLU A 1 325 ? 17.260 -18.192 0.805 1.00 96.00 325 GLU A O 1
ATOM 2618 N N . LEU A 1 326 ? 16.207 -18.367 -1.173 1.00 92.31 326 LEU A N 1
ATOM 2619 C CA . LEU A 1 326 ? 16.977 -17.326 -1.861 1.00 92.31 326 LEU A CA 1
ATOM 2620 C C . LEU A 1 326 ? 16.388 -15.920 -1.689 1.00 92.31 326 LEU A C 1
ATOM 2622 O O . LEU A 1 326 ? 17.136 -14.964 -1.524 1.00 92.31 326 LEU A O 1
ATOM 2626 N N . PHE A 1 327 ? 15.063 -15.790 -1.747 1.00 93.38 327 PHE A N 1
ATOM 2627 C CA . PHE A 1 327 ? 14.372 -14.502 -1.882 1.00 93.38 327 PHE A CA 1
ATOM 2628 C C . PHE A 1 327 ? 13.352 -14.233 -0.766 1.00 93.38 327 PHE A C 1
ATOM 2630 O O . PHE A 1 327 ? 12.717 -13.178 -0.741 1.00 93.38 327 PHE A O 1
ATOM 2637 N N . GLY A 1 328 ? 13.166 -15.170 0.166 1.00 94.75 328 GLY A N 1
ATOM 2638 C CA . GLY A 1 328 ? 12.127 -15.096 1.186 1.00 94.75 328 GLY A CA 1
ATOM 2639 C C . GLY A 1 328 ? 10.736 -15.092 0.554 1.00 94.75 328 GLY A C 1
ATOM 2640 O O . GLY A 1 328 ? 10.341 -16.040 -0.119 1.00 94.75 328 GLY A O 1
ATOM 2641 N N . HIS A 1 329 ? 9.994 -14.009 0.772 1.00 94.94 329 HIS A N 1
ATOM 2642 C CA . HIS A 1 329 ? 8.688 -13.766 0.151 1.00 94.94 329 HIS A CA 1
ATOM 2643 C C . HIS A 1 329 ? 8.770 -12.842 -1.073 1.00 94.94 329 HIS A C 1
ATOM 2645 O O . HIS A 1 329 ? 7.758 -12.542 -1.689 1.00 94.94 329 HIS A O 1
ATOM 2651 N N . TYR A 1 330 ? 9.954 -12.396 -1.492 1.00 93.94 330 TYR A N 1
ATOM 2652 C CA . TYR A 1 330 ? 10.060 -11.528 -2.661 1.00 93.94 330 TYR A CA 1
ATOM 2653 C C . TYR A 1 330 ? 9.853 -12.316 -3.963 1.00 93.94 330 TYR A C 1
ATOM 2655 O O . TYR A 1 330 ? 10.556 -13.292 -4.222 1.00 93.94 330 TYR A O 1
ATOM 2663 N N . PHE A 1 331 ? 8.922 -11.878 -4.819 1.00 94.69 331 PHE A N 1
ATOM 2664 C CA . PHE A 1 331 ? 8.741 -12.466 -6.149 1.00 94.69 331 PHE A CA 1
ATOM 2665 C C . PHE A 1 331 ? 9.878 -12.006 -7.086 1.00 94.69 331 PHE A C 1
ATOM 2667 O O . PHE A 1 331 ? 9.939 -10.821 -7.424 1.00 94.69 331 PHE A O 1
ATOM 2674 N N . PRO A 1 332 ? 10.785 -12.899 -7.525 1.00 92.38 332 PRO A N 1
ATOM 2675 C CA . PRO A 1 332 ? 12.089 -12.498 -8.062 1.00 92.38 332 PRO A CA 1
ATOM 2676 C C . PRO A 1 332 ? 12.072 -12.083 -9.539 1.00 92.38 332 PRO A C 1
ATOM 2678 O O . PRO A 1 332 ? 13.123 -11.780 -10.099 1.00 92.38 332 PRO A O 1
ATOM 2681 N N . ILE A 1 333 ? 10.907 -12.085 -10.191 1.00 91.38 333 ILE A N 1
ATOM 2682 C CA . ILE A 1 333 ? 10.771 -11.793 -11.620 1.00 91.38 333 ILE A CA 1
ATOM 2683 C C . ILE A 1 333 ? 9.886 -10.566 -11.799 1.00 91.38 333 ILE A C 1
ATOM 2685 O O . ILE A 1 333 ? 8.797 -10.487 -11.233 1.00 91.38 333 ILE A O 1
ATOM 2689 N N . ARG A 1 334 ? 10.349 -9.631 -12.629 1.00 92.50 334 ARG A N 1
ATOM 2690 C CA . ARG A 1 334 ? 9.537 -8.526 -13.136 1.00 92.50 334 ARG A CA 1
ATOM 2691 C C . ARG A 1 334 ? 9.201 -8.766 -14.597 1.00 92.50 334 ARG A C 1
ATOM 2693 O O . ARG A 1 334 ? 10.013 -9.331 -15.329 1.00 92.50 334 ARG A O 1
ATOM 2700 N N . PHE A 1 335 ? 8.018 -8.338 -15.009 1.00 91.50 335 PHE A N 1
ATOM 2701 C CA . PHE A 1 335 ? 7.620 -8.358 -16.409 1.00 91.50 335 PHE A CA 1
ATOM 2702 C C . PHE A 1 335 ? 6.857 -7.079 -16.742 1.00 91.50 335 PHE A C 1
ATOM 2704 O O . PHE A 1 335 ? 5.967 -6.658 -16.000 1.00 91.50 335 PHE A O 1
ATOM 2711 N N . ASP A 1 336 ? 7.225 -6.463 -17.854 1.00 92.56 336 ASP A N 1
ATOM 2712 C CA . ASP A 1 336 ? 6.611 -5.256 -18.372 1.00 92.56 336 ASP A CA 1
ATOM 2713 C C . ASP A 1 336 ? 6.597 -5.253 -19.904 1.00 92.56 336 ASP A C 1
ATOM 2715 O O . ASP A 1 336 ? 7.393 -5.910 -20.580 1.00 92.56 336 ASP A O 1
ATOM 2719 N N . TYR A 1 337 ? 5.648 -4.507 -20.465 1.00 94.44 337 TYR A N 1
ATOM 2720 C CA . TYR A 1 337 ? 5.675 -4.138 -21.874 1.00 94.44 337 TYR A CA 1
ATOM 2721 C C . TYR A 1 337 ? 6.191 -2.713 -22.006 1.00 94.44 337 TYR A C 1
ATOM 2723 O O . TYR A 1 337 ? 5.632 -1.792 -21.409 1.00 94.44 337 TYR A O 1
ATOM 2731 N N . LEU A 1 338 ? 7.213 -2.541 -22.841 1.00 95.38 338 LEU A N 1
ATOM 2732 C CA . LEU A 1 338 ? 7.735 -1.237 -23.230 1.00 95.38 338 LEU A CA 1
ATOM 2733 C C . LEU A 1 338 ? 7.252 -0.902 -24.635 1.00 95.38 338 LEU A C 1
ATOM 2735 O O . LEU A 1 338 ? 7.432 -1.695 -25.564 1.00 95.38 338 LEU A O 1
ATOM 2739 N N . ASP A 1 339 ? 6.665 0.277 -24.803 1.00 96.00 339 ASP A N 1
ATOM 2740 C CA . ASP A 1 339 ? 6.173 0.729 -26.099 1.00 96.00 339 ASP A CA 1
ATOM 2741 C C . ASP A 1 339 ? 6.897 1.978 -26.589 1.00 96.00 339 ASP A C 1
ATOM 2743 O O . ASP A 1 339 ? 6.852 3.041 -25.975 1.00 96.00 339 ASP A O 1
ATOM 2747 N N . THR A 1 340 ? 7.540 1.826 -27.743 1.00 95.88 340 THR A N 1
ATOM 2748 C CA . THR A 1 340 ? 8.228 2.884 -28.493 1.00 95.88 340 THR A CA 1
ATOM 2749 C C . THR A 1 340 ? 7.675 3.030 -29.913 1.00 95.88 340 THR A C 1
ATOM 2751 O O . THR A 1 340 ? 8.220 3.777 -30.727 1.00 95.88 340 THR A O 1
ATOM 2754 N N . ILE A 1 341 ? 6.586 2.331 -30.258 1.00 95.44 341 ILE A N 1
ATOM 2755 C CA . ILE A 1 341 ? 5.967 2.420 -31.581 1.00 95.44 341 ILE A CA 1
ATOM 2756 C C . ILE A 1 341 ? 5.356 3.810 -31.737 1.00 95.44 341 ILE A C 1
ATOM 2758 O O . ILE A 1 341 ? 4.420 4.168 -31.026 1.00 95.44 341 ILE A O 1
ATOM 2762 N N . GLN A 1 342 ? 5.893 4.587 -32.683 1.00 95.38 342 GLN A N 1
ATOM 2763 C CA . GLN A 1 342 ? 5.591 6.020 -32.835 1.00 95.38 342 GLN A CA 1
ATOM 2764 C C . GLN A 1 342 ? 5.958 6.854 -31.590 1.00 95.38 342 GLN A C 1
ATOM 2766 O O . GLN A 1 342 ? 5.416 7.937 -31.382 1.00 95.38 342 GLN A O 1
ATOM 2771 N N . GLY A 1 343 ? 6.872 6.339 -30.766 1.00 94.81 343 GLY A N 1
ATOM 2772 C CA . GLY A 1 343 ? 7.443 7.012 -29.608 1.00 94.81 343 GLY A CA 1
ATOM 2773 C C . GLY A 1 343 ? 8.868 7.504 -29.865 1.00 94.81 343 GLY A C 1
ATOM 2774 O O . GLY A 1 343 ? 9.279 7.748 -31.002 1.00 94.81 343 GLY A O 1
ATOM 2775 N N . GLY A 1 344 ? 9.623 7.656 -28.779 1.00 92.94 344 GLY A N 1
ATOM 2776 C CA . GLY A 1 344 ? 11.020 8.082 -28.783 1.00 92.94 344 GLY A CA 1
ATOM 2777 C C . GLY A 1 344 ? 11.997 6.952 -28.456 1.00 92.94 344 GLY A C 1
ATOM 2778 O O . GLY A 1 344 ? 11.617 5.804 -28.242 1.00 92.94 344 GLY A O 1
ATOM 2779 N N . ASN A 1 345 ? 13.282 7.301 -28.381 1.00 93.25 345 ASN A N 1
ATOM 2780 C CA . ASN A 1 345 ? 14.315 6.385 -27.902 1.00 93.25 345 ASN A CA 1
ATOM 2781 C C . ASN A 1 345 ? 14.301 6.315 -26.371 1.00 93.25 345 ASN A C 1
ATOM 2783 O O . ASN A 1 345 ? 14.140 7.341 -25.705 1.00 93.25 345 ASN A O 1
ATOM 2787 N N . LEU A 1 346 ? 14.557 5.126 -25.822 1.00 92.88 346 LEU A N 1
ATOM 2788 C CA . LEU A 1 346 ? 14.907 4.980 -24.410 1.00 92.88 346 LEU A CA 1
ATOM 2789 C C . LEU A 1 346 ? 16.247 5.671 -24.112 1.00 92.88 346 LEU A C 1
ATOM 2791 O O . LEU A 1 346 ? 17.053 5.941 -25.008 1.00 92.88 346 LEU A O 1
ATOM 2795 N N . SER A 1 347 ? 16.488 5.943 -22.830 1.00 91.44 347 SER A N 1
ATOM 2796 C CA . SER A 1 347 ? 17.781 6.421 -22.343 1.00 91.44 347 SER A CA 1
ATOM 2797 C C . SER A 1 347 ? 18.888 5.388 -22.555 1.00 91.44 347 SER A C 1
ATOM 2799 O O . SER A 1 347 ? 18.654 4.184 -22.464 1.00 91.44 347 SER A O 1
ATOM 2801 N N . LEU A 1 348 ? 20.120 5.865 -22.748 1.00 93.06 348 LEU A N 1
ATOM 2802 C CA . LEU A 1 348 ? 21.307 5.030 -22.563 1.00 93.06 348 LEU A CA 1
ATOM 2803 C C . LEU A 1 348 ? 21.419 4.672 -21.077 1.00 93.06 348 LEU A C 1
ATOM 2805 O O . LEU A 1 348 ? 21.407 5.567 -20.232 1.00 93.06 348 LEU A O 1
ATOM 2809 N N . GLN A 1 349 ? 21.494 3.380 -20.769 1.00 92.38 349 GLN A N 1
ATOM 2810 C CA . GLN A 1 349 ? 21.406 2.870 -19.403 1.00 92.38 349 GLN A CA 1
ATOM 2811 C C . GLN A 1 349 ? 22.350 1.689 -19.174 1.00 92.38 349 GLN A C 1
ATOM 2813 O O . GLN A 1 349 ? 22.671 0.949 -20.102 1.00 92.38 349 GLN A O 1
ATOM 2818 N N . VAL A 1 350 ? 22.776 1.522 -17.923 1.00 93.69 350 VAL A N 1
ATOM 2819 C CA . VAL A 1 350 ? 23.535 0.367 -17.440 1.00 93.69 350 VAL A CA 1
ATOM 2820 C C . VAL A 1 350 ? 22.993 -0.026 -16.071 1.00 93.69 350 VAL A C 1
ATOM 2822 O O . VAL A 1 350 ? 22.701 0.842 -15.247 1.00 93.69 350 VAL A O 1
ATOM 2825 N N . HIS A 1 351 ? 22.854 -1.328 -15.834 1.00 93.50 351 HIS A N 1
ATOM 2826 C CA . HIS A 1 351 ? 22.344 -1.860 -14.571 1.00 93.50 351 HIS A CA 1
ATOM 2827 C C . HIS A 1 351 ? 23.492 -2.245 -13.633 1.00 93.50 351 HIS A C 1
ATOM 2829 O O . HIS A 1 351 ? 24.522 -2.740 -14.100 1.00 93.50 351 HIS A O 1
ATOM 2835 N N . PRO A 1 352 ? 23.353 -2.017 -12.315 1.00 94.06 352 PRO A N 1
ATOM 2836 C CA . PRO A 1 352 ? 24.413 -2.310 -11.362 1.00 94.06 352 PRO A CA 1
ATOM 2837 C C . PRO A 1 352 ? 24.633 -3.818 -11.200 1.00 94.06 352 PRO A C 1
ATOM 2839 O O . PRO A 1 352 ? 23.703 -4.621 -11.286 1.00 94.06 352 PRO A O 1
ATOM 2842 N N . LEU A 1 353 ? 25.871 -4.192 -10.873 1.00 94.94 353 LEU A N 1
ATOM 2843 C CA . LEU A 1 353 ? 26.169 -5.515 -10.322 1.00 94.94 353 LEU A CA 1
ATOM 2844 C C . LEU A 1 353 ? 25.497 -5.679 -8.952 1.00 94.94 353 LEU A C 1
ATOM 2846 O O . LEU A 1 353 ? 25.289 -4.699 -8.237 1.00 94.94 353 LEU A O 1
ATOM 2850 N N . GLN A 1 354 ? 25.241 -6.923 -8.545 1.00 93.94 354 GLN A N 1
ATOM 2851 C CA . GLN A 1 354 ? 24.557 -7.211 -7.279 1.00 93.94 354 GLN A CA 1
ATOM 2852 C C . GLN A 1 354 ? 25.303 -6.664 -6.069 1.00 93.94 354 GLN A C 1
ATOM 2854 O O . GLN A 1 354 ? 24.716 -5.956 -5.260 1.00 93.94 354 GLN A O 1
ATOM 2859 N N . SER A 1 355 ? 26.617 -6.874 -6.009 1.00 95.81 355 SER A N 1
ATOM 2860 C CA . SER A 1 355 ? 27.447 -6.326 -4.935 1.00 95.81 355 SER A CA 1
ATOM 2861 C C . SER A 1 355 ? 27.399 -4.798 -4.861 1.00 95.81 355 SER A C 1
ATOM 2863 O O . SER A 1 355 ? 27.493 -4.234 -3.771 1.00 95.81 355 SER A O 1
ATOM 2865 N N . TYR A 1 356 ? 27.232 -4.110 -5.996 1.00 96.00 356 TYR A N 1
ATOM 2866 C CA . TYR A 1 356 ? 27.079 -2.657 -6.020 1.00 96.00 356 TYR A CA 1
ATOM 2867 C C . TYR A 1 356 ? 25.694 -2.239 -5.519 1.00 96.00 356 TYR A C 1
ATOM 2869 O O . TYR A 1 356 ? 25.603 -1.333 -4.695 1.00 96.00 356 TYR A O 1
ATOM 2877 N N . ALA A 1 357 ? 24.632 -2.916 -5.969 1.00 95.25 357 ALA A N 1
ATOM 2878 C CA . ALA A 1 357 ? 23.266 -2.643 -5.528 1.00 95.25 357 ALA A CA 1
ATOM 2879 C C . ALA A 1 357 ? 23.099 -2.835 -4.009 1.00 95.25 357 ALA A C 1
ATOM 2881 O O . ALA A 1 357 ? 22.554 -1.964 -3.329 1.00 95.25 357 ALA A O 1
ATOM 2882 N N . GLU A 1 358 ? 23.659 -3.914 -3.464 1.00 95.38 358 GLU A N 1
ATOM 2883 C CA . GLU A 1 358 ? 23.615 -4.217 -2.033 1.00 95.38 358 GLU A CA 1
ATOM 2884 C C . GLU A 1 358 ? 24.407 -3.190 -1.214 1.00 95.38 358 GLU A C 1
ATOM 2886 O O . GLU A 1 358 ? 23.887 -2.612 -0.260 1.00 95.38 358 GLU A O 1
ATOM 2891 N N . SER A 1 359 ? 25.653 -2.903 -1.607 1.00 95.88 359 SER A N 1
ATOM 2892 C CA . SER A 1 359 ? 26.516 -1.977 -0.855 1.00 95.88 359 SER A CA 1
ATOM 2893 C C . SER A 1 359 ? 26.088 -0.511 -0.956 1.00 95.88 359 SER A C 1
ATOM 2895 O O . SER A 1 359 ? 26.312 0.245 -0.013 1.00 95.88 359 SER A O 1
ATOM 2897 N N . THR A 1 360 ? 25.469 -0.109 -2.070 1.00 95.81 360 THR A N 1
ATOM 2898 C CA . THR A 1 360 ? 25.145 1.299 -2.361 1.00 95.81 360 THR A CA 1
ATOM 2899 C C . THR A 1 360 ? 23.697 1.653 -2.038 1.00 95.81 360 THR A C 1
ATOM 2901 O O . THR A 1 360 ? 23.432 2.779 -1.630 1.00 95.81 360 THR A O 1
ATOM 2904 N N . PHE A 1 361 ? 22.761 0.713 -2.200 1.00 96.31 361 PHE A N 1
ATOM 2905 C CA . PHE A 1 361 ? 21.324 0.977 -2.069 1.00 96.31 361 PHE A CA 1
ATOM 2906 C C . PHE A 1 361 ? 20.623 0.071 -1.051 1.00 96.31 361 PHE A C 1
ATOM 2908 O O . PHE A 1 361 ? 19.428 0.252 -0.820 1.00 96.31 361 PHE A O 1
ATOM 2915 N N . ASN A 1 362 ? 21.325 -0.900 -0.454 1.00 96.44 362 ASN A N 1
ATOM 2916 C CA . ASN A 1 362 ? 20.723 -1.973 0.348 1.00 96.44 362 ASN A CA 1
ATOM 2917 C C . ASN A 1 362 ? 19.603 -2.707 -0.404 1.00 96.44 362 ASN A C 1
ATOM 2919 O O . ASN A 1 362 ? 18.560 -3.063 0.148 1.00 96.44 362 ASN A O 1
ATOM 2923 N N . GLU A 1 363 ? 19.794 -2.866 -1.712 1.00 91.81 363 GLU A N 1
ATOM 2924 C CA . GLU A 1 363 ? 18.871 -3.566 -2.589 1.00 91.81 363 GLU A CA 1
ATOM 2925 C C . GLU A 1 363 ? 19.514 -4.876 -3.031 1.00 91.81 363 GLU A C 1
ATOM 2927 O O . GLU A 1 363 ? 20.604 -4.884 -3.599 1.00 91.81 363 GLU A O 1
ATOM 2932 N N . HIS A 1 364 ? 18.823 -5.981 -2.770 1.00 88.25 364 HIS A N 1
ATOM 2933 C CA . HIS A 1 364 ? 19.293 -7.310 -3.144 1.00 88.25 364 HIS A CA 1
ATOM 2934 C C . HIS A 1 364 ? 19.031 -7.596 -4.626 1.00 88.25 364 HIS A C 1
ATOM 2936 O O . HIS A 1 364 ? 19.792 -8.300 -5.289 1.00 88.25 364 HIS A O 1
ATOM 2942 N N . MET A 1 365 ? 17.949 -7.028 -5.166 1.00 88.06 365 MET A N 1
ATOM 2943 C CA . MET A 1 365 ? 17.551 -7.267 -6.545 1.00 88.06 365 MET A CA 1
ATOM 2944 C C . MET A 1 365 ? 18.307 -6.366 -7.516 1.00 88.06 365 MET A C 1
ATOM 2946 O O . MET A 1 365 ? 18.222 -5.141 -7.463 1.00 88.06 365 MET A O 1
ATOM 2950 N N . THR A 1 366 ? 18.978 -6.989 -8.479 1.00 87.56 366 THR A N 1
ATOM 2951 C CA . THR A 1 366 ? 19.496 -6.293 -9.662 1.00 87.56 366 THR A CA 1
ATOM 2952 C C . THR A 1 366 ? 18.534 -6.407 -10.829 1.00 87.56 366 THR A C 1
ATOM 2954 O O . THR A 1 366 ? 17.574 -7.178 -10.799 1.00 87.56 366 THR A O 1
ATOM 2957 N N . GLN A 1 367 ? 18.815 -5.647 -11.883 1.00 89.75 367 GLN A N 1
ATOM 2958 C CA . GLN A 1 367 ? 18.083 -5.728 -13.133 1.00 89.75 367 GLN A CA 1
ATOM 2959 C C . GLN A 1 367 ? 18.920 -6.474 -14.175 1.00 89.75 367 GLN A C 1
ATOM 2961 O O . GLN A 1 367 ? 19.713 -5.892 -14.912 1.00 89.75 367 GLN A O 1
ATOM 2966 N N . GLN A 1 368 ? 18.748 -7.795 -14.202 1.00 89.88 368 GLN A N 1
ATOM 2967 C CA . GLN A 1 368 ? 19.174 -8.639 -15.315 1.00 89.88 368 GLN A CA 1
ATOM 2968 C C . GLN A 1 368 ? 17.975 -8.813 -16.239 1.00 89.88 368 GLN A C 1
ATOM 2970 O O . GLN A 1 368 ? 16.964 -9.390 -15.845 1.00 89.88 368 GLN A O 1
ATOM 2975 N N . GLU A 1 369 ? 18.066 -8.272 -17.449 1.00 92.19 369 GLU A N 1
ATOM 2976 C CA . GLU A 1 369 ? 16.926 -8.173 -18.356 1.00 92.19 369 GLU A CA 1
ATOM 2977 C C . GLU A 1 369 ? 17.118 -8.983 -19.636 1.00 92.19 369 GLU A C 1
ATOM 2979 O O . GLU A 1 369 ? 18.231 -9.247 -20.093 1.00 92.19 369 GLU A O 1
ATOM 2984 N N . SER A 1 370 ? 15.993 -9.375 -20.225 1.00 92.62 370 SER A N 1
ATOM 2985 C CA . SER A 1 370 ? 15.932 -10.000 -21.540 1.00 92.62 370 SER A CA 1
ATOM 2986 C C . SER A 1 370 ? 14.770 -9.391 -22.309 1.00 92.62 370 SER A C 1
ATOM 2988 O O . SER A 1 370 ? 13.693 -9.208 -21.745 1.00 92.62 370 SER A O 1
ATOM 2990 N N . TYR A 1 371 ? 14.981 -9.086 -23.588 1.00 93.19 371 TYR A N 1
ATOM 2991 C CA . TYR A 1 371 ? 13.964 -8.464 -24.431 1.00 93.19 371 TYR A CA 1
ATOM 2992 C C . TYR A 1 371 ? 13.382 -9.472 -25.412 1.00 93.19 371 TYR A C 1
ATOM 2994 O O . TYR A 1 371 ? 14.109 -10.112 -26.173 1.00 93.19 371 TYR A O 1
ATOM 3002 N N . TYR A 1 372 ? 12.054 -9.547 -25.448 1.00 94.56 372 TYR A N 1
ATOM 3003 C CA . TYR A 1 372 ? 11.316 -10.225 -26.504 1.00 94.56 372 TYR A CA 1
ATOM 3004 C C . TYR A 1 372 ? 10.623 -9.186 -27.392 1.00 94.56 372 TYR A C 1
ATOM 3006 O O . TYR A 1 372 ? 9.723 -8.469 -26.953 1.00 94.56 372 TYR A O 1
ATOM 3014 N N . ILE A 1 373 ? 11.049 -9.084 -28.654 1.00 94.38 373 ILE A N 1
ATOM 3015 C CA . ILE A 1 373 ? 10.521 -8.082 -29.588 1.00 94.38 373 ILE A CA 1
ATOM 3016 C C . ILE A 1 373 ? 9.167 -8.545 -30.135 1.00 94.38 373 ILE A C 1
ATOM 3018 O O . ILE A 1 373 ? 9.092 -9.288 -31.110 1.00 94.38 373 ILE A O 1
ATOM 3022 N N . MET A 1 374 ? 8.091 -8.067 -29.506 1.00 92.50 374 MET A N 1
ATOM 3023 C CA . MET A 1 374 ? 6.703 -8.369 -29.886 1.00 92.50 374 MET A CA 1
ATOM 3024 C C . MET A 1 374 ? 6.307 -7.756 -31.237 1.00 92.50 374 MET A C 1
ATOM 3026 O O . MET A 1 374 ? 5.569 -8.361 -32.014 1.00 92.50 374 MET A O 1
ATOM 3030 N N . ARG A 1 375 ? 6.764 -6.527 -31.504 1.00 92.00 375 ARG A N 1
ATOM 3031 C CA . ARG A 1 375 ? 6.459 -5.758 -32.715 1.00 92.00 375 ARG A CA 1
ATOM 3032 C C . ARG A 1 375 ? 7.612 -4.808 -33.023 1.00 92.00 375 ARG A C 1
ATOM 3034 O O . ARG A 1 375 ? 8.238 -4.286 -32.107 1.00 92.00 375 ARG A O 1
ATOM 3041 N N . ASN A 1 376 ? 7.882 -4.570 -34.304 1.00 94.31 376 ASN A N 1
ATOM 3042 C CA . ASN A 1 376 ? 8.868 -3.585 -34.741 1.00 94.31 376 ASN A CA 1
ATOM 3043 C C . ASN A 1 376 ? 8.374 -2.794 -35.960 1.00 94.31 376 ASN A C 1
ATOM 3045 O O . ASN A 1 376 ? 7.512 -3.253 -36.712 1.00 94.31 376 ASN A O 1
ATOM 3049 N N . ALA A 1 377 ? 8.921 -1.590 -36.122 1.00 92.00 377 ALA A N 1
ATOM 3050 C CA . ALA A 1 377 ? 8.810 -0.803 -37.343 1.00 92.00 377 ALA A CA 1
ATOM 3051 C C . ALA A 1 377 ? 10.035 -1.060 -38.248 1.00 92.00 377 ALA A C 1
ATOM 3053 O O . ALA A 1 377 ? 11.102 -1.422 -37.737 1.00 92.00 377 ALA A O 1
ATOM 3054 N N . PRO A 1 378 ? 9.932 -0.847 -39.575 1.00 94.12 378 PRO A N 1
ATOM 3055 C CA . PRO A 1 378 ? 11.080 -0.944 -40.471 1.00 94.12 378 PRO A CA 1
ATOM 3056 C C . PRO A 1 378 ? 12.258 -0.087 -39.989 1.00 94.12 378 PRO A C 1
ATOM 3058 O O . PRO A 1 378 ? 12.099 1.097 -39.705 1.00 94.12 378 PRO A O 1
ATOM 3061 N N . GLY A 1 379 ? 13.444 -0.693 -39.899 1.00 92.81 379 GLY A N 1
ATOM 3062 C CA . GLY A 1 379 ? 14.657 -0.009 -39.442 1.00 92.81 379 GLY A CA 1
ATOM 3063 C C . GLY A 1 379 ? 14.798 0.137 -37.922 1.00 92.81 379 GLY A C 1
ATOM 3064 O O . GLY A 1 379 ? 15.700 0.852 -37.488 1.00 92.81 379 GLY A O 1
ATOM 3065 N N . ALA A 1 380 ? 13.955 -0.527 -37.119 1.00 93.44 380 ALA A N 1
ATOM 3066 C CA . ALA A 1 380 ? 14.112 -0.583 -35.665 1.00 93.44 380 ALA A CA 1
ATOM 3067 C C . ALA A 1 380 ? 15.500 -1.110 -35.258 1.00 93.44 380 ALA A C 1
ATOM 3069 O O . ALA A 1 380 ? 16.057 -2.005 -35.900 1.00 93.44 380 ALA A O 1
ATOM 3070 N N . LYS A 1 381 ? 16.052 -0.553 -34.176 1.00 92.75 381 LYS A N 1
ATOM 3071 C CA . LYS A 1 381 ? 17.383 -0.888 -33.659 1.00 92.75 381 LYS A CA 1
ATOM 3072 C C . LYS A 1 381 ? 17.334 -1.119 -32.156 1.00 92.75 381 LYS A C 1
ATOM 3074 O O . LYS A 1 381 ? 16.584 -0.450 -31.454 1.00 92.75 381 LYS A O 1
ATOM 3079 N N . VAL A 1 382 ? 18.199 -2.012 -31.690 1.00 92.75 382 VAL A N 1
ATOM 3080 C CA . VAL A 1 382 ? 18.562 -2.159 -30.278 1.00 92.75 382 VAL A CA 1
ATOM 3081 C C . VAL A 1 382 ? 20.040 -1.811 -30.163 1.00 92.75 382 VAL A C 1
ATOM 3083 O O . VAL A 1 382 ? 20.856 -2.335 -30.923 1.00 92.75 382 VAL A O 1
ATOM 3086 N N . TYR A 1 383 ? 20.374 -0.904 -29.248 1.00 92.25 383 TYR A N 1
ATOM 3087 C CA . TYR A 1 383 ? 21.757 -0.572 -28.921 1.00 92.25 383 TYR A CA 1
ATOM 3088 C C . TYR A 1 383 ? 22.171 -1.417 -27.719 1.00 92.25 383 TYR A C 1
ATOM 3090 O O . TYR A 1 383 ? 21.592 -1.281 -26.646 1.00 92.25 383 TYR A O 1
ATOM 3098 N N . LEU A 1 384 ? 23.133 -2.312 -27.929 1.00 91.94 384 LEU A N 1
ATOM 3099 C CA . LEU A 1 384 ? 23.669 -3.213 -26.913 1.00 91.94 384 LEU A CA 1
ATOM 3100 C C . LEU A 1 384 ? 25.190 -3.247 -27.066 1.00 91.94 384 LEU A C 1
ATOM 3102 O O . LEU A 1 384 ? 25.679 -3.543 -28.159 1.00 91.94 384 LEU A O 1
ATOM 3106 N N . GLY A 1 385 ? 25.920 -2.927 -26.000 1.00 84.88 385 GLY A N 1
ATOM 3107 C CA . GLY A 1 385 ? 27.380 -2.858 -26.015 1.00 84.88 385 GLY A CA 1
ATOM 3108 C C . GLY A 1 385 ? 27.950 -2.352 -24.709 1.00 84.88 385 GLY A C 1
ATOM 3109 O O . GLY A 1 385 ? 27.378 -1.372 -24.184 1.00 84.88 385 GLY A O 1
#

Radius of gyration: 22.6 Å; Cα contacts (8 Å, |Δi|>4): 680; chains: 1; bounding box: 56×43×71 Å

Nearest PDB structures (foldseek):
  3c8u-assembly1_A  TM=6.280E-01  e=4.141E-03  Ruegeria sp. TM1040
  7xpc-assembly2_C  TM=5.685E-01  e=3.664E-03  Solanum lycopersicum
  3r20-assembly1_A  TM=4.171E-01  e=1.653E-03  Mycolicibacterium smegmatis MC2 155
  1sxj-assembly1_C  TM=4.345E-01  e=8.004E-01  Saccharomyces cerevisiae
  8dqx-assembly1_C  TM=4.031E-01  e=3.697E+00  Saccharomyces cerevisiae

Secondary structure (DSSP, 8-state):
-PPP----SS-EEEE--TTSPP--EEHHHHHHHHHHHHHHH-TT-EEEEEEE-TT--HHHHHHHHHHHHHHTT--EEEEEGGGGBPPHHHHHHHTHHHH-S-SS-----SS--GGGGB-TTHHHHHHHHHHHHHHT-SEEEEESTTHHHH-SS--SEEEEEE--HHHHHHHHHTTB-STTS-B-S-HHHHHHHIIIIIHHHHHHHHHHHHHHHTT-SS--EEEEE-SSTTS-EEEEHHHHHHHHHHHTTS----B-EEE--TT-BSHHHHHTT--TTSS-B-EEE---TTT-EEEEEETTEEEEEEHHHHHHH-HHHHH-HHHHHHHTT------EEE--TTS-PPPP--PPPHHHHHHHH----------------TT------